Protein AF-0000000086096847 (afdb_homodimer)

Nearest PDB structures (foldseek):
  8huc-assembly2_D  TM=6.095E-01  e=1.070E-05  Pseudomonas aeruginosa UCBPP-PA14
  8huc-assembly2_B  TM=6.250E-01  e=1.509E-05  Pseudomonas aeruginosa UCBPP-PA14
  8khg-assembly1_B  TM=5.957E-01  e=1.791E-05  Pseudomonas aeruginosa
  8huc-assembly1_A  TM=6.423E-01  e=8.883E-05  Pseudomonas aeruginosa UCBPP-PA14
  8huc-assembly1_C  TM=5.903E-01  e=5.622E-05  Pseudomonas aeruginosa UCBPP-PA14

Secondary structure (DSSP, 8-state):
---------SGGGGGSS-----TT------------SSS----------SEEETT-EEEEEEE--HHHHHHHHHHH----GGGT-HHHHHHHH--SS-B--HHHHHHHHHHIIIIISS-TT-EEEEEEEEE-S--BTT-EEEEEEEEEEEEEEEETTEEEEEEEEEEEEEETTT--EEEEEEEEEEEET-EEE--/---------SGGGGGSS--TT-TT------------SSS-----PPP--SEEETT-EEEEEEE--HHHHHHHHHHH----GGGT-HHHHHHHH--SS-B--HHHHHHHHHHIIIIISS-TT-EEEEEEEEE-S--BTT-EEEEEEEEEEEEEEEETTEEEEEEEEEEEEEETTT--EEEEEEEEEEEET-EEE--

Structure (mmCIF, N/CA/C/O backbone):
data_AF-0000000086096847-model_v1
#
loop_
_entity.id
_entity.type
_entity.pdbx_description
1 polymer 'MaoC-like domain-containing protein'
#
loop_
_atom_site.group_PDB
_atom_site.id
_atom_site.type_symbol
_atom_site.label_atom_id
_atom_site.label_alt_id
_atom_site.label_comp_id
_atom_site.label_asym_id
_atom_site.label_entity_id
_atom_site.label_seq_id
_atom_site.pdbx_PDB_ins_code
_atom_site.Cartn_x
_atom_site.Cartn_y
_atom_site.Cartn_z
_atom_site.occupancy
_atom_site.B_iso_or_equiv
_atom_site.auth_seq_id
_atom_site.auth_comp_id
_atom_site.auth_asym_id
_atom_site.auth_atom_id
_atom_site.pdbx_PDB_model_num
ATOM 1 N N . MET A 1 1 ? -20.469 12.891 -44.531 1 21.56 1 MET A N 1
ATOM 2 C CA . MET A 1 1 ? -20.703 11.547 -44 1 21.56 1 MET A CA 1
ATOM 3 C C . MET A 1 1 ? -19.453 11.031 -43.281 1 21.56 1 MET A C 1
ATOM 5 O O . MET A 1 1 ? -18.438 10.734 -43.938 1 21.56 1 MET A O 1
ATOM 9 N N . LEU A 1 2 ? -19.031 11.523 -42.281 1 20.38 2 LEU A N 1
ATOM 10 C CA . LEU A 1 2 ? -17.75 11.617 -41.594 1 20.38 2 LEU A CA 1
ATOM 11 C C . LEU A 1 2 ? -17.359 10.273 -40.969 1 20.38 2 LEU A C 1
ATOM 13 O O . LEU A 1 2 ? -18.094 9.734 -40.125 1 20.38 2 LEU A O 1
ATOM 17 N N . LYS A 1 3 ? -16.516 9.422 -41.656 1 21.77 3 LYS A N 1
ATOM 18 C CA . LYS A 1 3 ? -16.078 8.047 -41.438 1 21.77 3 LYS A CA 1
ATOM 19 C C . LYS A 1 3 ? -15.391 7.902 -40.094 1 21.77 3 LYS A C 1
ATOM 21 O O . LYS A 1 3 ? -14.492 8.68 -39.75 1 21.77 3 LYS A O 1
ATOM 26 N N . LEU A 1 4 ? -16.047 7.316 -39.094 1 21.52 4 LEU A N 1
ATOM 27 C CA . LEU A 1 4 ? -15.766 7.035 -37.688 1 21.52 4 LEU A CA 1
ATOM 28 C C . LEU A 1 4 ? -14.438 6.301 -37.531 1 21.52 4 LEU A C 1
ATOM 30 O O . LEU A 1 4 ? -14.219 5.27 -38.156 1 21.52 4 LEU A O 1
ATOM 34 N N . LEU A 1 5 ? -13.391 6.922 -37.344 1 24.77 5 LEU A N 1
ATOM 35 C CA . LEU A 1 5 ? -11.992 6.535 -37.188 1 24.77 5 LEU A CA 1
ATOM 36 C C . LEU A 1 5 ? -11.859 5.305 -36.281 1 24.77 5 LEU A C 1
ATOM 38 O O . LEU A 1 5 ? -12.617 5.145 -35.344 1 24.77 5 LEU A O 1
ATOM 42 N N . ASN A 1 6 ? -11.125 4.219 -36.719 1 22.55 6 ASN A N 1
ATOM 43 C CA . ASN A 1 6 ? -10.797 2.811 -36.531 1 22.55 6 ASN A CA 1
ATOM 44 C C . ASN A 1 6 ? -10.344 2.541 -35.094 1 22.55 6 ASN A C 1
ATOM 46 O O . ASN A 1 6 ? -9.867 3.449 -34.406 1 22.55 6 ASN A O 1
ATOM 50 N N . ARG A 1 7 ? -10.656 1.319 -34.531 1 26.52 7 ARG A N 1
ATOM 51 C CA . ARG A 1 7 ? -10.727 0.572 -33.281 1 26.52 7 ARG A CA 1
ATOM 52 C C . ARG A 1 7 ? -9.344 0.377 -32.688 1 26.52 7 ARG A C 1
ATOM 54 O O . ARG A 1 7 ? -8.422 -0.095 -33.375 1 26.52 7 ARG A O 1
ATOM 61 N N . PRO A 1 8 ? -8.852 1.052 -31.734 1 28.62 8 PRO A N 1
ATOM 62 C CA . PRO A 1 8 ? -7.539 0.96 -31.094 1 28.62 8 PRO A CA 1
ATOM 63 C C . PRO A 1 8 ? -7.199 -0.46 -30.641 1 28.62 8 PRO A C 1
ATOM 65 O O . PRO A 1 8 ? -7.652 -0.903 -29.594 1 28.62 8 PRO A O 1
ATOM 68 N N . SER A 1 9 ? -7.254 -1.658 -31.469 1 26.16 9 SER A N 1
ATOM 69 C CA . SER A 1 9 ? -7.18 -3.113 -31.391 1 26.16 9 SER A CA 1
ATOM 70 C C . SER A 1 9 ? -5.816 -3.574 -30.891 1 26.16 9 SER A C 1
ATOM 72 O O . SER A 1 9 ? -5.594 -4.77 -30.688 1 26.16 9 SER A O 1
ATOM 74 N N . SER A 1 10 ? -4.762 -2.822 -30.969 1 24.5 10 SER A N 1
ATOM 75 C CA . SER A 1 10 ? -3.467 -3.477 -31.141 1 24.5 10 SER A CA 1
ATOM 76 C C . SER A 1 10 ? -3.02 -4.168 -29.859 1 24.5 10 SER A C 1
ATOM 78 O O . SER A 1 10 ? -2.162 -5.055 -29.891 1 24.5 10 SER A O 1
ATOM 80 N N . ILE A 1 11 ? -3.42 -3.697 -28.734 1 28.09 11 ILE A N 1
ATOM 81 C CA . ILE A 1 11 ? -2.684 -4.238 -27.609 1 28.09 11 ILE A CA 1
ATOM 82 C C . ILE A 1 11 ? -3.135 -5.672 -27.328 1 28.09 11 ILE A C 1
ATOM 84 O O . ILE A 1 11 ? -2.322 -6.531 -26.984 1 28.09 11 ILE A O 1
ATOM 88 N N . PHE A 1 12 ? -4.418 -6.035 -27.516 1 28.06 12 PHE A N 1
ATOM 89 C CA . PHE A 1 12 ? -4.984 -7.324 -27.141 1 28.06 12 PHE A CA 1
ATOM 90 C C . PHE A 1 12 ? -4.629 -8.391 -28.172 1 28.06 12 PHE A C 1
ATOM 92 O O . PHE A 1 12 ? -5.102 -9.523 -28.094 1 28.06 12 PHE A O 1
ATOM 99 N N . ARG A 1 13 ? -4.16 -7.984 -29.297 1 26.84 13 ARG A N 1
ATOM 100 C CA . ARG A 1 13 ? -4.027 -9 -30.344 1 26.84 13 ARG A CA 1
ATOM 101 C C . ARG A 1 13 ? -3.043 -10.086 -29.922 1 26.84 13 ARG A C 1
ATOM 103 O O . ARG A 1 13 ? -2.957 -11.133 -30.562 1 26.84 13 ARG A O 1
ATOM 110 N N . TYR A 1 14 ? -2.182 -9.672 -29.078 1 27.17 14 TYR A N 1
ATOM 111 C CA . TYR A 1 14 ? -1.11 -10.664 -29.031 1 27.17 14 TYR A CA 1
ATOM 112 C C . TYR A 1 14 ? -1.549 -11.906 -28.266 1 27.17 14 TYR A C 1
ATOM 114 O O . TYR A 1 14 ? -0.805 -12.883 -28.172 1 27.17 14 TYR A O 1
ATOM 122 N N . PHE A 1 15 ? -2.582 -11.805 -27.422 1 29.27 15 PHE A N 1
ATOM 123 C CA . PHE A 1 15 ? -2.896 -13.039 -26.719 1 29.27 15 PHE A CA 1
ATOM 124 C C . PHE A 1 15 ? -3.551 -14.047 -27.656 1 29.27 15 PHE A C 1
ATOM 126 O O . PHE A 1 15 ? -4.109 -15.047 -27.203 1 29.27 15 PHE A O 1
ATOM 133 N N . GLN A 1 16 ? -3.789 -13.664 -28.859 1 25.22 16 GLN A N 1
ATOM 134 C CA . GLN A 1 16 ? -4.637 -14.586 -29.609 1 25.22 16 GLN A CA 1
ATOM 135 C C . GLN A 1 16 ? -4.102 -16.016 -29.531 1 25.22 16 GLN A C 1
ATOM 137 O O . GLN A 1 16 ? -4.844 -16.953 -29.219 1 25.22 16 GLN A O 1
ATOM 142 N N . ASN A 1 17 ? -3.248 -16.422 -30.516 1 26.5 17 ASN A N 1
ATOM 143 C CA . ASN A 1 17 ? -3.236 -17.734 -31.156 1 26.5 17 ASN A CA 1
ATOM 144 C C . ASN A 1 17 ? -2.52 -18.766 -30.297 1 26.5 17 ASN A C 1
ATOM 146 O O . ASN A 1 17 ? -2.191 -19.859 -30.766 1 26.5 17 ASN A O 1
ATOM 150 N N . SER A 1 18 ? -1.592 -18.391 -29.328 1 28.47 18 SER A N 1
ATOM 151 C CA . SER A 1 18 ? -0.858 -19.609 -28.969 1 28.47 18 SER A CA 1
ATOM 152 C C . SER A 1 18 ? -1.746 -20.578 -28.203 1 28.47 18 SER A C 1
ATOM 154 O O . SER A 1 18 ? -2.473 -20.188 -27.297 1 28.47 18 SER A O 1
ATOM 156 N N . SER A 1 19 ? -2.236 -21.594 -28.797 1 27.41 19 SER A N 1
ATOM 157 C CA . SER A 1 19 ? -2.869 -22.781 -28.25 1 27.41 19 SER A CA 1
ATOM 158 C C . SER A 1 19 ? -2.195 -23.219 -26.953 1 27.41 19 SER A C 1
ATOM 160 O O . SER A 1 19 ? -1 -23.531 -26.938 1 27.41 19 SER A O 1
ATOM 162 N N . MET A 1 20 ? -2.494 -22.625 -25.891 1 29.33 20 MET A N 1
ATOM 163 C CA . MET A 1 20 ? -2.043 -22.969 -24.547 1 29.33 20 MET A CA 1
ATOM 164 C C . MET A 1 20 ? -2.242 -24.453 -24.266 1 29.33 20 MET A C 1
ATOM 166 O O . MET A 1 20 ? -3.141 -24.828 -23.516 1 29.33 20 MET A O 1
ATOM 170 N N . THR A 1 21 ? -2.225 -25.281 -25.266 1 28.05 21 THR A N 1
ATOM 171 C CA . THR A 1 21 ? -2.281 -26.672 -24.859 1 28.05 21 THR A CA 1
ATOM 172 C C . THR A 1 21 ? -1.227 -26.969 -23.797 1 28.05 21 THR A C 1
ATOM 174 O O . THR A 1 21 ? -1.516 -27.609 -22.781 1 28.05 21 THR A O 1
ATOM 177 N N . GLY A 1 22 ? 0.143 -27.141 -24.297 1 27.77 22 GLY A N 1
ATOM 178 C CA . GLY A 1 22 ? 1.182 -27.859 -23.578 1 27.77 22 GLY A CA 1
ATOM 179 C C . GLY A 1 22 ? 1.719 -27.125 -22.375 1 27.77 22 GLY A C 1
ATOM 180 O O . GLY A 1 22 ? 2.654 -26.328 -22.5 1 27.77 22 GLY A O 1
ATOM 181 N N . TRP A 1 23 ? 0.958 -26.625 -21.484 1 32.84 23 TRP A N 1
ATOM 182 C CA . TRP A 1 23 ? 1.432 -25.969 -20.281 1 32.84 23 TRP A CA 1
ATOM 183 C C . TRP A 1 23 ? 2.613 -26.734 -19.672 1 32.84 23 TRP A C 1
ATOM 185 O O . TRP A 1 23 ? 2.977 -26.5 -18.516 1 32.84 23 TRP A O 1
ATOM 195 N N . HIS A 1 24 ? 3.023 -27.828 -20.234 1 27.67 24 HIS A N 1
ATOM 196 C CA . HIS A 1 24 ? 4.074 -28.594 -19.578 1 27.67 24 HIS A CA 1
ATOM 197 C C . HIS A 1 24 ? 5.406 -27.859 -19.625 1 27.67 24 HIS A C 1
ATOM 199 O O . HIS A 1 24 ? 6.414 -28.344 -19.109 1 27.67 24 HIS A O 1
ATOM 205 N N . SER A 1 25 ? 5.66 -27.109 -20.75 1 28.92 25 SER A N 1
ATOM 206 C CA . SER A 1 25 ? 7.082 -26.797 -20.859 1 28.92 25 SER A CA 1
ATOM 207 C C . SER A 1 25 ? 7.484 -25.672 -19.906 1 28.92 25 SER A C 1
ATOM 209 O O . SER A 1 25 ? 6.727 -24.719 -19.703 1 28.92 25 SER A O 1
ATOM 211 N N . GLN A 1 26 ? 8.484 -25.812 -18.938 1 30.31 26 GLN A N 1
ATOM 212 C CA . GLN A 1 26 ? 9.156 -25.219 -17.781 1 30.31 26 GLN A CA 1
ATOM 213 C C . GLN A 1 26 ? 9.734 -23.844 -18.141 1 30.31 26 GLN A C 1
ATOM 215 O O . GLN A 1 26 ? 10.508 -23.266 -17.375 1 30.31 26 GLN A O 1
ATOM 220 N N . GLN A 1 27 ? 9.68 -23.391 -19.438 1 28.91 27 GLN A N 1
ATOM 221 C CA . GLN A 1 27 ? 10.523 -22.234 -19.672 1 28.91 27 GLN A CA 1
ATOM 222 C C . GLN A 1 27 ? 9.852 -20.953 -19.172 1 28.91 27 GLN A C 1
ATOM 224 O O . GLN A 1 27 ? 8.633 -20.812 -19.25 1 28.91 27 GLN A O 1
ATOM 229 N N . PRO A 1 28 ? 10.57 -20.109 -18.391 1 32.72 28 PRO A N 1
ATOM 230 C CA . PRO A 1 28 ? 10.117 -18.797 -17.922 1 32.72 28 PRO A CA 1
ATOM 231 C C . PRO A 1 28 ? 9.602 -17.922 -19.062 1 32.72 28 PRO A C 1
ATOM 233 O O . PRO A 1 28 ? 10.211 -17.875 -20.125 1 32.72 28 PRO A O 1
ATOM 236 N N . PHE A 1 29 ? 8.344 -17.812 -19.344 1 34.03 29 PHE A N 1
ATOM 237 C CA . PHE A 1 29 ? 7.852 -16.906 -20.375 1 34.03 29 PHE A CA 1
ATOM 238 C C . PHE A 1 29 ? 7.988 -15.453 -19.922 1 34.03 29 PHE A C 1
ATOM 240 O O . PHE A 1 29 ? 7.668 -15.125 -18.766 1 34.03 29 PHE A O 1
ATOM 247 N N . SER A 1 30 ? 9.062 -14.727 -20.25 1 32.06 30 SER A N 1
ATOM 248 C CA . SER A 1 30 ? 9.227 -13.297 -20.016 1 32.06 30 SER A CA 1
ATOM 249 C C . SER A 1 30 ? 8.203 -12.484 -20.797 1 32.06 30 SER A C 1
ATOM 251 O O . SER A 1 30 ? 7.996 -12.727 -22 1 32.06 30 SER A O 1
ATOM 253 N N . ILE A 1 31 ? 7.148 -12.18 -20.297 1 35.09 31 ILE A N 1
ATOM 254 C CA . ILE A 1 31 ? 6.258 -11.242 -20.969 1 35.09 31 ILE A CA 1
ATOM 255 C C . ILE A 1 31 ? 6.84 -9.828 -20.891 1 35.09 31 ILE A C 1
ATOM 257 O O . ILE A 1 31 ? 7.059 -9.305 -19.797 1 35.09 31 ILE A O 1
ATOM 261 N N . SER A 1 32 ? 7.719 -9.547 -21.828 1 32.62 32 SER A N 1
ATOM 262 C CA . SER A 1 32 ? 8.18 -8.164 -21.938 1 32.62 32 SER A CA 1
ATOM 263 C C . SER A 1 32 ? 7.02 -7.223 -22.25 1 32.62 32 SER A C 1
ATOM 265 O O . SER A 1 32 ? 6.383 -7.34 -23.297 1 32.62 32 SER A O 1
ATOM 267 N N . LEU A 1 33 ? 6.379 -6.809 -21.344 1 32.09 33 LEU A N 1
ATOM 268 C CA . LEU A 1 33 ? 5.402 -5.754 -21.609 1 32.09 33 LEU A CA 1
ATOM 269 C C . LEU A 1 33 ? 6.098 -4.465 -22.047 1 32.09 33 LEU A C 1
ATOM 271 O O . LEU A 1 33 ? 6.949 -3.945 -21.312 1 32.09 33 LEU A O 1
ATOM 275 N N . TYR A 1 34 ? 6.398 -4.355 -23.375 1 31.3 34 TYR A N 1
ATOM 276 C CA . TYR A 1 34 ? 7.012 -3.158 -23.953 1 31.3 34 TYR A CA 1
ATOM 277 C C . TYR A 1 34 ? 6.07 -1.962 -23.844 1 31.3 34 TYR A C 1
ATOM 279 O O . TYR A 1 34 ? 4.949 -1.998 -24.344 1 31.3 34 TYR A O 1
ATOM 287 N N . HIS A 1 35 ? 6.098 -1.311 -22.688 1 31.38 35 HIS A N 1
ATOM 288 C CA . HIS A 1 35 ? 5.504 0.02 -22.75 1 31.38 35 HIS A CA 1
ATOM 289 C C . HIS A 1 35 ? 6.32 0.955 -23.625 1 31.38 35 HIS A C 1
ATOM 291 O O . HIS A 1 35 ? 7.547 1.021 -23.5 1 31.38 35 HIS A O 1
ATOM 297 N N . ASN A 1 36 ? 5.895 1.335 -24.828 1 30.41 36 ASN A N 1
ATOM 298 C CA . ASN A 1 36 ? 6.535 2.266 -25.75 1 30.41 36 ASN A CA 1
ATOM 299 C C . ASN A 1 36 ? 6.973 3.545 -25.047 1 30.41 36 ASN A C 1
ATOM 301 O O . ASN A 1 36 ? 7.383 4.508 -25.703 1 30.41 36 ASN A O 1
ATOM 305 N N . ASN A 1 37 ? 6.438 4.18 -24.031 1 33.47 37 ASN A N 1
ATOM 306 C CA . ASN A 1 37 ? 6.977 5.516 -23.781 1 33.47 37 ASN A CA 1
ATOM 307 C C . ASN A 1 37 ? 8.477 5.473 -23.516 1 33.47 37 ASN A C 1
ATOM 309 O O . ASN A 1 37 ? 9.008 4.438 -23.109 1 33.47 37 ASN A O 1
ATOM 313 N N . HIS A 1 38 ? 9.336 6.562 -23.906 1 32.88 38 HIS A N 1
ATOM 314 C CA . HIS A 1 38 ? 10.781 6.785 -23.859 1 32.88 38 HIS A CA 1
ATOM 315 C C . HIS A 1 38 ? 11.383 6.219 -22.578 1 32.88 38 HIS A C 1
ATOM 317 O O . HIS A 1 38 ? 12.602 6.145 -22.438 1 32.88 38 HIS A O 1
ATOM 323 N N . SER A 1 39 ? 10.914 6.68 -21.359 1 35.56 39 SER A N 1
ATOM 324 C CA . SER A 1 39 ? 11.82 6.531 -20.219 1 35.56 39 SER A CA 1
ATOM 325 C C . SER A 1 39 ? 12.258 5.082 -20.062 1 3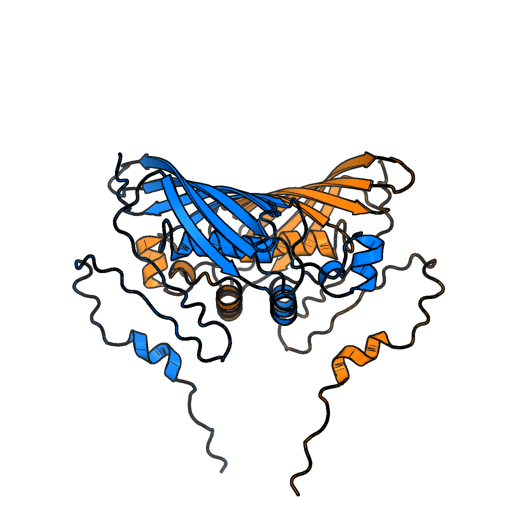5.56 39 SER A C 1
ATOM 327 O O . SER A 1 39 ? 11.742 4.188 -20.734 1 35.56 39 SER A O 1
ATOM 329 N N . SER A 1 40 ? 13.07 4.754 -18.922 1 36.81 40 SER A N 1
ATOM 330 C CA . SER A 1 40 ? 13.727 3.508 -18.531 1 36.81 40 SER A CA 1
ATOM 331 C C . SER A 1 40 ? 12.789 2.314 -18.703 1 36.81 40 SER A C 1
ATOM 333 O O . SER A 1 40 ? 11.641 2.354 -18.25 1 36.81 40 SER A O 1
ATOM 335 N N . GLU A 1 41 ? 12.766 1.599 -19.766 1 38.41 41 GLU A N 1
ATOM 336 C CA . GLU A 1 41 ? 12.211 0.29 -20.109 1 38.41 41 GLU A CA 1
ATOM 337 C C . GLU A 1 41 ? 12.062 -0.582 -18.859 1 38.41 41 GLU A C 1
ATOM 339 O O . GLU A 1 41 ? 13.039 -1.167 -18.391 1 38.41 41 GLU A O 1
ATOM 344 N N . SER A 1 42 ? 11.492 -0.077 -17.766 1 43.41 42 SER A N 1
ATOM 345 C CA . SER A 1 42 ? 11.297 -1.084 -16.734 1 43.41 42 SER A CA 1
ATOM 346 C C . SER A 1 42 ? 10.648 -2.342 -17.297 1 43.41 42 SER A C 1
ATOM 348 O O . SER A 1 42 ? 9.531 -2.291 -17.812 1 43.41 42 SER A O 1
ATOM 350 N N . ASN A 1 43 ? 11.273 -3.059 -18.094 1 47.53 43 ASN A N 1
ATOM 351 C CA . ASN A 1 43 ? 10.898 -4.402 -18.516 1 47.53 43 ASN A CA 1
ATOM 352 C C . ASN A 1 43 ? 10.32 -5.219 -17.375 1 47.53 43 ASN A C 1
ATOM 354 O O . ASN A 1 43 ? 11.023 -5.543 -16.422 1 47.53 43 ASN A O 1
ATOM 358 N N . SER A 1 44 ? 9.031 -4.902 -17.062 1 63.12 44 SER A N 1
ATOM 359 C CA . SER A 1 44 ? 8.422 -5.727 -16.031 1 63.12 44 SER A CA 1
ATOM 360 C C . SER A 1 44 ? 8.352 -7.188 -16.453 1 63.12 44 SER A C 1
ATOM 362 O O . SER A 1 44 ? 7.695 -7.523 -17.438 1 63.12 44 SER A O 1
ATOM 364 N N . THR A 1 45 ? 9.344 -7.918 -16.172 1 81.62 45 THR A N 1
ATOM 365 C CA . THR A 1 45 ? 9.352 -9.359 -16.422 1 81.62 45 THR A CA 1
ATOM 366 C C . THR A 1 45 ? 8.555 -10.094 -15.352 1 81.62 45 THR A C 1
ATOM 368 O O . THR A 1 45 ? 8.734 -9.852 -14.156 1 81.62 45 THR A O 1
ATOM 371 N N . ILE A 1 46 ? 7.613 -10.828 -15.859 1 90.31 46 ILE A N 1
ATOM 372 C CA . ILE A 1 46 ? 6.832 -11.672 -14.961 1 90.31 46 ILE A CA 1
ATOM 373 C C . ILE A 1 46 ? 7.434 -13.078 -14.922 1 90.31 46 ILE A C 1
ATOM 375 O O . ILE A 1 46 ? 7.59 -13.719 -15.961 1 90.31 46 ILE A O 1
ATOM 379 N N . HIS A 1 47 ? 7.676 -13.531 -13.758 1 88 47 HIS A N 1
ATOM 380 C CA . HIS A 1 47 ? 8.312 -14.836 -13.602 1 88 47 HIS A CA 1
ATOM 381 C C . HIS A 1 47 ? 7.297 -15.891 -13.164 1 88 47 HIS A C 1
ATOM 383 O O . HIS A 1 47 ? 6.648 -15.742 -12.125 1 88 47 HIS A O 1
ATOM 389 N N . PHE A 1 48 ? 7.219 -16.906 -14.016 1 88.38 48 PHE A N 1
ATOM 390 C CA . PHE A 1 48 ? 6.512 -18.125 -13.633 1 88.38 48 PHE A CA 1
ATOM 391 C C . PHE A 1 48 ? 7.488 -19.188 -13.133 1 88.38 48 PHE A C 1
ATOM 393 O O . PHE A 1 48 ? 8.18 -19.828 -13.93 1 88.38 48 PHE A O 1
ATOM 400 N N . ARG A 1 49 ? 7.348 -19.406 -11.812 1 88.69 49 ARG A N 1
ATOM 401 C CA . ARG A 1 49 ? 8.398 -20.234 -11.219 1 88.69 49 ARG A CA 1
ATOM 402 C C . ARG A 1 49 ? 7.883 -21.641 -10.914 1 88.69 49 ARG A C 1
ATOM 404 O O . ARG A 1 49 ? 6.715 -21.812 -10.555 1 88.69 49 ARG A O 1
ATOM 411 N N . LYS A 1 50 ? 8.82 -22.516 -10.953 1 86.69 50 LYS A N 1
ATOM 412 C CA . LYS A 1 50 ? 8.516 -23.891 -10.578 1 86.69 50 LYS A CA 1
ATOM 413 C C . LYS A 1 50 ? 9.062 -24.219 -9.195 1 86.69 50 LYS A C 1
ATOM 415 O O . LYS A 1 50 ? 8.547 -25.094 -8.508 1 86.69 50 LYS A O 1
ATOM 420 N N . GLY A 1 51 ? 10.07 -23.469 -8.867 1 89.19 51 GLY A N 1
ATOM 421 C CA . GLY A 1 51 ? 10.703 -23.672 -7.57 1 89.19 51 GLY A CA 1
ATOM 422 C C . GLY A 1 51 ? 11.344 -22.422 -7.012 1 89.19 51 GLY A C 1
ATOM 423 O O . GLY A 1 51 ? 11.516 -21.438 -7.727 1 89.19 51 GLY A O 1
ATOM 424 N N . ILE A 1 52 ? 11.625 -22.547 -5.711 1 91.5 52 ILE A N 1
ATOM 425 C CA . ILE A 1 52 ? 12.203 -21.406 -5.02 1 91.5 52 ILE A CA 1
ATOM 426 C C . ILE A 1 52 ? 13.047 -21.875 -3.842 1 91.5 52 ILE A C 1
ATOM 428 O O . ILE A 1 52 ? 12.758 -22.922 -3.248 1 91.5 52 ILE A O 1
ATOM 432 N N . LYS A 1 53 ? 14.078 -21.141 -3.609 1 92.56 53 LYS A N 1
ATOM 433 C CA . LYS A 1 53 ? 14.992 -21.5 -2.521 1 92.56 53 LYS A CA 1
ATOM 434 C C . LYS A 1 53 ? 14.891 -20.5 -1.375 1 92.56 53 LYS A C 1
ATOM 436 O O . LYS A 1 53 ? 14.836 -19.281 -1.604 1 92.56 53 LYS A O 1
ATOM 441 N N . ILE A 1 54 ? 14.906 -21.016 -0.169 1 93.88 54 ILE A N 1
ATOM 442 C CA . ILE A 1 54 ? 14.977 -20.141 0.994 1 93.88 54 ILE A CA 1
ATOM 443 C C . ILE A 1 54 ? 16.266 -19.312 0.934 1 93.88 54 ILE A C 1
ATOM 445 O O . ILE A 1 54 ? 17.328 -19.828 0.612 1 93.88 54 ILE A O 1
ATOM 449 N N . GLY A 1 55 ? 16.172 -18.047 1.171 1 95.25 55 GLY A N 1
ATOM 450 C CA . GLY A 1 55 ? 17.312 -17.156 1.115 1 95.25 55 GLY A CA 1
ATOM 451 C C . GLY A 1 55 ? 17.438 -16.422 -0.202 1 95.25 55 GLY A C 1
ATOM 452 O O . GLY A 1 55 ? 18.219 -15.469 -0.319 1 95.25 55 GLY A O 1
ATOM 453 N N . GLU A 1 56 ? 16.688 -16.828 -1.147 1 95.75 56 GLU A N 1
ATOM 454 C CA . GLU A 1 56 ? 16.703 -16.156 -2.439 1 95.75 56 GLU A CA 1
ATOM 455 C C . GLU A 1 56 ? 16.281 -14.695 -2.299 1 95.75 56 GLU A C 1
ATOM 457 O O . GLU A 1 56 ? 15.414 -14.375 -1.486 1 95.75 56 GLU A O 1
ATOM 462 N N . LYS A 1 57 ? 16.891 -13.844 -3.152 1 97.12 57 LYS A N 1
ATOM 463 C CA . LYS A 1 57 ? 16.656 -12.398 -3.082 1 97.12 57 LYS A CA 1
ATOM 464 C C . LYS A 1 57 ? 16.297 -11.836 -4.453 1 97.12 57 LYS A C 1
ATOM 466 O O . LYS A 1 57 ? 16.703 -12.383 -5.48 1 97.12 57 LYS A O 1
ATOM 471 N N . ALA A 1 58 ? 15.531 -10.805 -4.488 1 97.56 58 ALA A N 1
ATOM 472 C CA . ALA A 1 58 ? 15.227 -10.016 -5.676 1 97.56 58 ALA A CA 1
ATOM 473 C C . ALA A 1 58 ? 15.18 -8.523 -5.344 1 97.56 58 ALA A C 1
ATOM 475 O O . ALA A 1 58 ? 14.844 -8.141 -4.219 1 97.56 58 ALA A O 1
ATOM 476 N N . SER A 1 59 ? 15.539 -7.695 -6.328 1 98.19 59 SER A N 1
ATOM 477 C CA . SER A 1 59 ? 15.539 -6.254 -6.102 1 98.19 59 SER A CA 1
ATOM 478 C C . SER A 1 59 ? 15.242 -5.492 -7.391 1 98.19 59 SER A C 1
ATOM 480 O O . SER A 1 59 ? 15.266 -6.066 -8.477 1 98.19 59 SER A O 1
ATOM 482 N N . MET A 1 60 ? 14.875 -4.254 -7.227 1 97.81 60 MET A N 1
ATOM 483 C CA . MET A 1 60 ? 14.672 -3.336 -8.344 1 97.81 60 MET A CA 1
ATOM 484 C C . MET A 1 60 ? 14.906 -1.893 -7.91 1 97.81 60 MET A C 1
ATOM 486 O O . MET A 1 60 ? 14.773 -1.564 -6.73 1 97.81 60 MET A O 1
ATOM 490 N N . LYS A 1 61 ? 15.234 -1.086 -8.867 1 98.31 61 LYS A N 1
ATOM 491 C CA . LYS A 1 61 ? 15.406 0.341 -8.617 1 98.31 61 LYS A CA 1
ATOM 492 C C . LYS A 1 61 ? 14.289 1.153 -9.25 1 98.31 61 LYS A C 1
ATOM 494 O O . LYS A 1 61 ? 13.695 0.731 -1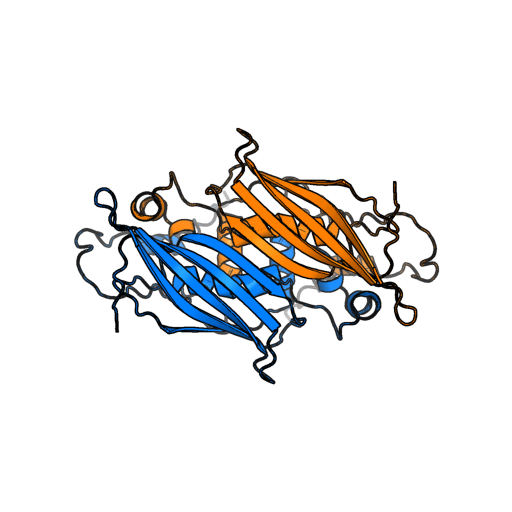0.25 1 98.31 61 LYS A O 1
ATOM 499 N N . ARG A 1 62 ? 14.023 2.285 -8.617 1 98.56 62 ARG A N 1
ATOM 500 C CA . ARG A 1 62 ? 12.945 3.137 -9.117 1 98.56 62 ARG A CA 1
ATOM 501 C C . ARG A 1 62 ? 13.141 4.582 -8.672 1 98.56 62 ARG A C 1
ATOM 503 O O . ARG A 1 62 ? 13.602 4.836 -7.555 1 98.56 62 ARG A O 1
ATOM 510 N N . ARG A 1 63 ? 12.836 5.5 -9.57 1 98.69 63 ARG A N 1
ATOM 511 C CA . ARG A 1 63 ? 12.594 6.906 -9.266 1 98.69 63 ARG A CA 1
ATOM 512 C C . ARG A 1 63 ? 11.141 7.281 -9.539 1 98.69 63 ARG A C 1
ATOM 514 O O . ARG A 1 63 ? 10.648 7.121 -10.656 1 98.69 63 ARG A O 1
ATOM 521 N N . PHE A 1 64 ? 10.461 7.75 -8.508 1 98.75 64 PHE A N 1
ATOM 522 C CA . PHE A 1 64 ? 9.102 8.234 -8.727 1 98.75 64 PHE A CA 1
ATOM 523 C C . PHE A 1 64 ? 9.109 9.719 -9.094 1 98.75 64 PHE A C 1
ATOM 525 O O . PHE A 1 64 ? 9.648 10.539 -8.352 1 98.75 64 PHE A O 1
ATOM 532 N N . SER A 1 65 ? 8.438 10.023 -10.164 1 98.75 65 SER A N 1
ATOM 533 C CA . SER A 1 65 ? 8.336 11.414 -10.617 1 98.75 65 SER A CA 1
ATOM 534 C C . SER A 1 65 ? 7.141 12.109 -9.984 1 98.75 65 SER A C 1
ATOM 536 O O . SER A 1 65 ? 6.301 11.469 -9.352 1 98.75 65 SER A O 1
ATOM 538 N N . ALA A 1 66 ? 7.113 13.461 -10.219 1 98.62 66 ALA A N 1
ATOM 539 C CA . ALA A 1 66 ? 5.949 14.227 -9.781 1 98.62 66 ALA A CA 1
ATOM 540 C C . ALA A 1 66 ? 4.676 13.7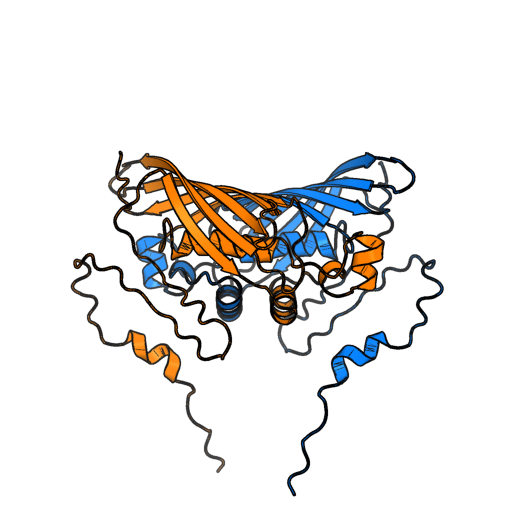11 -10.445 1 98.62 66 ALA A C 1
ATOM 542 O O . ALA A 1 66 ? 3.605 13.711 -9.836 1 98.62 66 ALA A O 1
ATOM 543 N N . GLN A 1 67 ? 4.836 13.297 -11.68 1 98.56 67 GLN A N 1
ATOM 544 C CA . GLN A 1 67 ? 3.682 12.75 -12.383 1 98.56 67 GLN A CA 1
ATOM 545 C C . GLN A 1 67 ? 3.223 11.445 -11.75 1 98.56 67 GLN A C 1
ATOM 547 O O . GLN A 1 67 ? 2.021 11.18 -11.648 1 98.56 67 GLN A O 1
ATOM 552 N N . ASP A 1 68 ? 4.16 10.602 -11.367 1 98.69 68 ASP A N 1
ATOM 553 C CA . ASP A 1 68 ? 3.801 9.367 -10.664 1 98.69 68 ASP A CA 1
ATOM 554 C C . ASP A 1 68 ? 2.994 9.672 -9.406 1 98.69 68 ASP A C 1
ATOM 556 O O . ASP A 1 68 ? 2.002 8.992 -9.125 1 98.69 68 ASP A O 1
ATOM 560 N N . VAL A 1 69 ? 3.463 10.672 -8.664 1 98.81 69 VAL A N 1
ATOM 561 C CA . VAL A 1 69 ? 2.791 11.078 -7.438 1 98.81 69 VAL A CA 1
ATOM 562 C C . VAL A 1 69 ? 1.376 11.555 -7.758 1 98.81 69 VAL A C 1
ATOM 564 O O . VAL A 1 69 ? 0.418 11.18 -7.078 1 98.81 69 VAL A O 1
ATOM 567 N N . SER A 1 70 ? 1.27 12.297 -8.797 1 98.56 70 SER A N 1
ATOM 568 C CA . SER A 1 70 ? -0.035 12.789 -9.227 1 98.56 70 SER A CA 1
ATOM 569 C C . SER A 1 70 ? -0.951 11.648 -9.641 1 98.56 70 SER A C 1
ATOM 571 O O . SER A 1 70 ? -2.123 11.609 -9.266 1 98.56 70 SER A O 1
ATOM 573 N N . ASP A 1 71 ? -0.446 10.75 -10.383 1 98.38 71 ASP A N 1
ATOM 574 C CA . ASP A 1 71 ? -1.237 9.617 -10.852 1 98.38 71 ASP A CA 1
ATOM 575 C C . ASP A 1 71 ? -1.706 8.75 -9.68 1 98.38 71 ASP A C 1
ATOM 577 O O . ASP A 1 71 ? -2.844 8.273 -9.672 1 98.38 71 ASP A O 1
ATOM 581 N N . PHE A 1 72 ? -0.868 8.602 -8.727 1 98.75 72 PHE A N 1
ATOM 582 C CA . PHE A 1 72 ? -1.249 7.809 -7.566 1 98.75 72 PHE A CA 1
ATOM 583 C C . PHE A 1 72 ? -2.334 8.516 -6.762 1 98.75 72 PHE A C 1
ATOM 585 O O . PHE A 1 72 ? -3.26 7.875 -6.262 1 98.75 72 PHE A O 1
ATOM 592 N N . ALA A 1 73 ? -2.168 9.766 -6.625 1 98.31 73 ALA A N 1
ATOM 593 C CA . ALA A 1 73 ? -3.168 10.531 -5.887 1 98.31 73 ALA A CA 1
ATOM 594 C C . ALA A 1 73 ? -4.539 10.43 -6.551 1 98.31 73 ALA A C 1
ATOM 596 O O . ALA A 1 73 ? -5.559 10.32 -5.863 1 98.31 73 ALA A O 1
ATOM 597 N N . LYS A 1 74 ? -4.531 10.414 -7.844 1 96.81 74 LYS A N 1
ATOM 598 C CA . LYS A 1 74 ? -5.793 10.273 -8.57 1 96.81 74 LYS A CA 1
ATOM 599 C C . LYS A 1 74 ? -6.426 8.906 -8.32 1 96.81 74 LYS A C 1
ATOM 601 O O . LYS A 1 74 ? -7.645 8.797 -8.188 1 96.81 74 LYS A O 1
ATOM 606 N N . LEU A 1 75 ? -5.625 7.961 -8.234 1 97.56 75 LEU A N 1
ATOM 607 C CA . LEU A 1 75 ? -6.09 6.594 -8.031 1 97.56 75 LEU A CA 1
ATOM 608 C C . LEU A 1 75 ? -6.551 6.383 -6.598 1 97.56 75 LEU A C 1
ATOM 610 O O . LEU A 1 75 ? -7.594 5.77 -6.355 1 97.56 75 LEU A O 1
ATOM 614 N N . SER A 1 76 ? -5.82 6.902 -5.645 1 97.56 76 SER A N 1
ATOM 615 C CA . SER A 1 76 ? -6.02 6.613 -4.227 1 97.56 76 SER A CA 1
ATOM 616 C C . SER A 1 76 ? -6.941 7.641 -3.576 1 97.56 76 SER A C 1
ATOM 618 O O . SER A 1 76 ? -7.535 7.375 -2.531 1 97.56 76 SER A O 1
ATOM 620 N N . GLY A 1 77 ? -6.902 8.836 -4.133 1 96.5 77 GLY A N 1
ATOM 621 C CA . GLY A 1 77 ? -7.59 9.961 -3.514 1 96.5 77 GLY A CA 1
ATOM 622 C C . GLY A 1 77 ? -6.734 10.695 -2.5 1 96.5 77 GLY A C 1
ATOM 623 O O . GLY A 1 77 ? -7.184 11.672 -1.892 1 96.5 77 GLY A O 1
ATOM 624 N N . ASP A 1 78 ? -5.551 10.297 -2.26 1 97.19 78 ASP A N 1
ATOM 625 C CA . ASP A 1 78 ? -4.688 10.883 -1.239 1 97.19 78 ASP A CA 1
ATOM 626 C C . ASP A 1 78 ? -3.986 12.133 -1.769 1 97.19 78 ASP A C 1
ATOM 628 O O . ASP A 1 78 ? -2.859 12.055 -2.266 1 97.19 78 ASP A O 1
ATOM 632 N N . PHE A 1 79 ? -4.613 13.203 -1.553 1 97.62 79 PHE A N 1
ATOM 633 C CA . PHE A 1 79 ? -4.078 14.484 -1.989 1 97.62 79 PHE A CA 1
ATOM 634 C C . PHE A 1 79 ? -3.504 15.266 -0.81 1 97.62 79 PHE A C 1
ATOM 636 O O . PHE A 1 79 ? -3.551 16.5 -0.788 1 97.62 79 PHE A O 1
ATOM 643 N N . ASN A 1 80 ? -3.055 14.617 0.209 1 97.5 80 ASN A N 1
ATOM 644 C CA . ASN A 1 80 ? -2.328 15.258 1.302 1 97.5 80 ASN A CA 1
ATOM 645 C C . ASN A 1 80 ? -1.294 16.25 0.782 1 97.5 80 ASN A C 1
ATOM 647 O O . ASN A 1 80 ? -0.445 15.898 -0.039 1 97.5 80 ASN A O 1
ATOM 651 N N . PRO A 1 81 ? -1.302 17.438 1.217 1 97.25 81 PRO A N 1
ATOM 652 C CA . PRO A 1 81 ? -0.416 18.469 0.672 1 97.25 81 PRO A CA 1
ATOM 653 C C . PRO A 1 81 ? 1.062 18.141 0.862 1 97.25 81 PRO A C 1
ATOM 655 O O . PRO A 1 81 ? 1.918 18.703 0.174 1 97.25 81 PRO A O 1
ATOM 658 N N . LEU A 1 82 ? 1.419 17.266 1.752 1 97.31 82 LEU A N 1
ATOM 659 C CA . LEU A 1 82 ? 2.797 16.812 1.919 1 97.31 82 LEU A CA 1
ATOM 660 C C . LEU A 1 82 ? 3.375 16.328 0.594 1 97.31 82 LEU A C 1
ATOM 662 O O . LEU A 1 82 ? 4.59 16.359 0.393 1 97.31 82 LEU A O 1
ATOM 666 N N . HIS A 1 83 ? 2.498 15.859 -0.296 1 98.38 83 HIS A N 1
ATOM 667 C CA . HIS A 1 83 ? 2.934 15.242 -1.542 1 98.38 83 HIS A CA 1
ATOM 668 C C . HIS A 1 83 ? 2.947 16.25 -2.684 1 98.38 83 HIS A C 1
ATOM 670 O O . HIS A 1 83 ? 3.469 15.969 -3.764 1 98.38 83 HIS A O 1
ATOM 676 N N . PHE A 1 84 ? 2.471 17.453 -2.461 1 97.81 84 PHE A N 1
ATOM 677 C CA . PHE A 1 84 ? 2.232 18.312 -3.613 1 97.81 84 PHE A CA 1
ATOM 678 C C . PHE A 1 84 ? 2.75 19.719 -3.354 1 97.81 84 PHE A C 1
ATOM 680 O O . PHE A 1 84 ? 3.018 20.469 -4.293 1 97.81 84 PHE A O 1
ATOM 687 N N . ASP A 1 85 ? 2.793 20.094 -2.107 1 97.44 85 ASP A N 1
ATOM 688 C CA . ASP A 1 85 ? 3.125 21.453 -1.731 1 97.44 85 ASP A CA 1
ATOM 689 C C . ASP A 1 85 ? 4.457 21.516 -0.988 1 97.44 85 ASP A C 1
ATOM 691 O O . ASP A 1 85 ? 4.535 21.156 0.189 1 97.44 85 ASP A O 1
ATOM 695 N N . SER A 1 86 ? 5.43 22.109 -1.648 1 97.69 86 SER A N 1
ATOM 696 C CA . SER A 1 86 ? 6.781 22.141 -1.096 1 97.69 86 SER A CA 1
ATOM 697 C C . SER A 1 86 ? 6.82 22.922 0.216 1 97.69 86 SER A C 1
ATOM 699 O O . SER A 1 86 ? 7.441 22.484 1.186 1 97.69 86 SER A O 1
ATOM 701 N N . ASP A 1 87 ? 6.207 24.047 0.231 1 96.38 87 ASP A N 1
ATOM 702 C CA . ASP A 1 87 ? 6.195 24.859 1.442 1 96.38 87 ASP A CA 1
ATOM 703 C C . ASP A 1 87 ? 5.508 24.125 2.592 1 96.38 87 ASP A C 1
ATOM 705 O O . ASP A 1 87 ? 5.992 24.156 3.725 1 96.38 87 ASP A O 1
ATOM 709 N N . PHE A 1 88 ? 4.43 23.5 2.309 1 94.62 88 PHE A N 1
ATOM 710 C CA . PHE A 1 88 ? 3.713 22.734 3.322 1 94.62 88 PHE A CA 1
ATOM 711 C C . PHE A 1 88 ? 4.566 21.594 3.838 1 94.62 88 PHE A C 1
ATOM 713 O O . PHE A 1 88 ? 4.641 21.359 5.047 1 94.62 88 PHE A O 1
ATOM 720 N N . ALA A 1 89 ? 5.18 20.844 2.951 1 96.56 89 ALA A N 1
ATOM 721 C CA . ALA A 1 89 ? 6.02 19.719 3.328 1 96.56 89 ALA A CA 1
ATOM 722 C C . ALA A 1 89 ? 7.16 20.156 4.238 1 96.56 89 ALA A C 1
ATOM 724 O O . ALA A 1 89 ? 7.496 19.453 5.203 1 96.56 89 ALA A O 1
ATOM 725 N N . LYS A 1 90 ? 7.703 21.297 3.977 1 94.62 90 LYS A N 1
ATOM 726 C CA . LYS A 1 90 ? 8.812 21.812 4.77 1 94.62 90 LYS A CA 1
ATOM 727 C C . LYS A 1 90 ? 8.336 22.297 6.137 1 94.62 90 LYS A C 1
ATOM 729 O O . LYS A 1 90 ? 8.945 21.969 7.16 1 94.62 90 LYS A O 1
ATOM 734 N N . GLN A 1 91 ? 7.289 22.922 6.145 1 89.38 91 GLN A N 1
ATOM 735 C CA . GLN A 1 91 ? 6.852 23.594 7.363 1 89.38 91 GLN A CA 1
ATOM 736 C C . GLN A 1 91 ? 6.133 22.625 8.297 1 89.38 91 GLN A C 1
ATOM 738 O O . GLN A 1 91 ? 6.332 22.656 9.516 1 89.38 91 GLN A O 1
ATOM 743 N N . HIS A 1 92 ? 5.395 21.703 7.742 1 85.25 92 HIS A N 1
ATOM 744 C CA . HIS A 1 92 ? 4.547 20.844 8.562 1 85.25 92 HIS A CA 1
ATOM 745 C C . HIS A 1 92 ? 5.129 19.438 8.68 1 85.25 92 HIS A C 1
ATOM 747 O O . HIS A 1 92 ? 4.926 18.766 9.688 1 85.25 92 HIS A O 1
ATOM 753 N N . GLY A 1 93 ? 5.801 19.047 7.664 1 86.31 93 GLY A N 1
ATOM 754 C CA . GLY A 1 93 ? 6.402 17.719 7.68 1 86.31 93 GLY A CA 1
ATOM 755 C C . GLY A 1 93 ? 7.832 17.719 8.188 1 86.31 93 GLY A C 1
ATOM 756 O O . GLY A 1 93 ? 8.367 16.672 8.562 1 86.31 93 GLY A O 1
ATOM 757 N N . LEU A 1 94 ? 8.383 18.891 8.078 1 88.44 94 LEU A N 1
ATOM 758 C CA . LEU A 1 94 ? 9.797 19.062 8.367 1 88.44 94 LEU A CA 1
ATOM 759 C C . LEU A 1 94 ? 10.656 18.25 7.395 1 88.44 94 LEU A C 1
ATOM 761 O O . LEU A 1 94 ? 11.648 17.641 7.789 1 88.44 94 LEU A O 1
ATOM 765 N N . PHE A 1 95 ? 10.18 18.188 6.227 1 95.12 95 PHE A N 1
ATOM 766 C CA . PHE A 1 95 ? 10.898 17.531 5.141 1 95.12 95 PHE A CA 1
ATOM 767 C C . PHE A 1 95 ? 11.641 18.562 4.289 1 95.12 95 PHE A C 1
ATOM 769 O O . PHE A 1 95 ? 11.367 19.75 4.367 1 95.12 95 PHE A O 1
ATOM 776 N N . LYS A 1 96 ? 12.523 18.109 3.551 1 97.06 96 LYS A N 1
ATOM 777 C CA . LYS A 1 96 ? 13.273 18.984 2.66 1 97.06 96 LYS A CA 1
ATOM 778 C C . LYS A 1 96 ? 12.406 19.453 1.49 1 97.06 96 LYS A C 1
ATOM 780 O O . LYS A 1 96 ? 12.633 20.531 0.933 1 97.06 96 LYS A O 1
ATOM 785 N N . ASP A 1 97 ? 11.523 18.672 1.054 1 97.94 97 ASP A N 1
ATOM 786 C CA . ASP A 1 97 ? 10.602 18.906 -0.052 1 97.94 97 ASP A CA 1
ATOM 787 C C . ASP A 1 97 ? 9.438 17.922 -0.025 1 97.94 97 ASP A C 1
ATOM 789 O O . ASP A 1 97 ? 9.258 17.188 0.95 1 97.94 97 ASP A O 1
ATOM 793 N N . ARG A 1 98 ? 8.586 17.969 -1.08 1 98.44 98 ARG A N 1
ATOM 794 C CA . ARG A 1 98 ? 7.48 17.031 -1.238 1 98.44 98 ARG A CA 1
ATOM 795 C C . ARG A 1 98 ? 7.98 15.586 -1.232 1 98.44 98 ARG A C 1
ATOM 797 O O . ARG A 1 98 ? 9.023 15.281 -1.818 1 98.44 98 ARG A O 1
ATOM 804 N N . ILE A 1 99 ? 7.188 14.766 -0.607 1 98.69 99 ILE A N 1
ATOM 805 C CA . ILE A 1 99 ? 7.598 13.375 -0.478 1 98.69 99 ILE A CA 1
ATOM 806 C C . ILE A 1 99 ? 6.648 12.484 -1.276 1 98.69 99 ILE A C 1
ATOM 808 O O . ILE A 1 99 ? 5.516 12.875 -1.572 1 98.69 99 ILE A O 1
ATOM 812 N N . VAL A 1 100 ? 7.105 11.312 -1.679 1 98.88 100 VAL A N 1
ATOM 813 C CA . VAL A 1 100 ? 6.305 10.289 -2.34 1 98.88 100 VAL A CA 1
ATOM 814 C C . VAL A 1 100 ? 5.414 9.586 -1.318 1 98.88 100 VAL A C 1
ATOM 816 O O . VAL A 1 100 ? 5.82 9.383 -0.172 1 98.88 100 VAL A O 1
ATOM 819 N N . HIS A 1 101 ? 4.207 9.266 -1.734 1 98.88 101 HIS A N 1
ATOM 820 C CA . HIS A 1 101 ? 3.338 8.492 -0.859 1 98.88 101 HIS A CA 1
ATOM 821 C C . HIS A 1 101 ? 4.012 7.195 -0.413 1 98.88 101 HIS A C 1
ATOM 823 O O . HIS A 1 101 ? 4.504 6.43 -1.243 1 98.88 101 HIS A O 1
ATOM 829 N N . GLY A 1 102 ? 3.918 6.895 0.886 1 98.75 102 GLY A N 1
ATOM 830 C CA . GLY A 1 102 ? 4.496 5.664 1.399 1 98.75 102 GLY A CA 1
ATOM 831 C C . GLY A 1 102 ? 3.9 4.418 0.773 1 98.75 102 GLY A C 1
ATOM 832 O O . GLY A 1 102 ? 4.617 3.457 0.486 1 98.75 102 GLY A O 1
ATOM 833 N N . VAL A 1 103 ? 2.654 4.414 0.611 1 98.75 103 VAL A N 1
ATOM 834 C CA . VAL A 1 103 ? 1.971 3.264 0.03 1 98.75 103 VAL A CA 1
ATOM 835 C C . VAL A 1 103 ? 2.428 3.064 -1.413 1 98.75 103 VAL A C 1
ATOM 837 O O . VAL A 1 103 ? 2.6 1.93 -1.865 1 98.75 103 VAL A O 1
ATOM 840 N N . LEU A 1 104 ? 2.621 4.137 -2.145 1 98.81 104 LEU A N 1
ATOM 841 C CA . LEU A 1 104 ? 3.17 4.027 -3.492 1 98.81 104 LEU A CA 1
ATOM 842 C C . LEU A 1 104 ? 4.574 3.434 -3.461 1 98.81 104 LEU A C 1
ATOM 844 O O . LEU A 1 104 ? 4.887 2.533 -4.242 1 98.81 104 LEU A O 1
ATOM 848 N N . VAL A 1 105 ? 5.387 3.885 -2.598 1 98.94 105 VAL A N 1
ATOM 849 C CA . VAL A 1 105 ? 6.727 3.332 -2.436 1 98.94 105 VAL A CA 1
ATOM 850 C C . VAL A 1 105 ? 6.637 1.835 -2.145 1 98.94 105 VAL A C 1
ATOM 852 O O . VAL A 1 105 ? 7.344 1.033 -2.758 1 98.94 105 VAL A O 1
ATOM 855 N N . SER A 1 106 ? 5.742 1.479 -1.294 1 98.75 106 SER A N 1
ATOM 856 C CA . SER A 1 106 ? 5.613 0.091 -0.864 1 98.75 106 SER A CA 1
ATOM 857 C C . SER A 1 106 ? 5.113 -0.795 -1.999 1 98.75 106 SER A C 1
ATOM 859 O O . SER A 1 106 ? 5.238 -2.02 -1.938 1 98.75 106 SER A O 1
ATOM 861 N N . SER A 1 107 ? 4.523 -0.216 -2.988 1 98.75 107 SER A N 1
ATOM 862 C CA . SER A 1 107 ? 3.988 -0.995 -4.102 1 98.75 107 SER A CA 1
ATOM 863 C C . SER A 1 107 ? 5.102 -1.701 -4.867 1 98.75 107 SER A C 1
ATOM 865 O O . SER A 1 107 ? 4.855 -2.691 -5.559 1 98.75 107 SER A O 1
ATOM 867 N N . LEU A 1 108 ? 6.316 -1.246 -4.773 1 98.56 108 LEU A N 1
ATOM 868 C CA . LEU A 1 108 ? 7.453 -1.917 -5.395 1 98.56 108 LEU A CA 1
ATOM 869 C C . LEU A 1 108 ? 7.684 -3.287 -4.766 1 98.56 108 LEU A C 1
ATOM 871 O O . LEU A 1 108 ? 8.133 -4.215 -5.438 1 98.56 108 LEU A O 1
ATOM 875 N N . LEU A 1 109 ? 7.352 -3.391 -3.502 1 98.69 109 LEU A N 1
ATOM 876 C CA . LEU A 1 109 ? 7.527 -4.648 -2.787 1 98.69 109 LEU A CA 1
ATOM 877 C C . LEU A 1 109 ? 6.512 -5.688 -3.252 1 98.69 109 LEU A C 1
ATOM 879 O O . LEU A 1 109 ? 6.863 -6.844 -3.494 1 98.69 109 LEU A O 1
ATOM 883 N N . SER A 1 110 ? 5.273 -5.234 -3.375 1 97.56 110 SER A N 1
ATOM 884 C CA . SER A 1 110 ? 4.258 -6.145 -3.891 1 97.56 110 SER A CA 1
ATOM 885 C C . SER A 1 110 ? 4.523 -6.5 -5.352 1 97.56 110 SER A C 1
ATOM 887 O O . SER A 1 110 ? 4.234 -7.613 -5.785 1 97.56 110 SER A O 1
ATOM 889 N N . ASN A 1 111 ? 5.078 -5.52 -6.086 1 97.94 111 ASN A N 1
ATOM 890 C CA . ASN A 1 111 ? 5.523 -5.828 -7.441 1 97.94 111 ASN A CA 1
ATOM 891 C C . ASN A 1 111 ? 6.535 -6.969 -7.453 1 97.94 111 ASN A C 1
ATOM 893 O O . ASN A 1 111 ? 6.332 -7.977 -8.133 1 97.94 111 ASN A O 1
ATOM 897 N N . LEU A 1 112 ? 7.578 -6.859 -6.715 1 97.94 112 LEU A N 1
ATOM 898 C CA . LEU A 1 112 ? 8.594 -7.902 -6.652 1 97.94 112 LEU A CA 1
ATOM 899 C C . LEU A 1 112 ? 7.984 -9.242 -6.258 1 97.94 112 LEU A C 1
ATOM 901 O O . LEU A 1 112 ? 8.258 -10.266 -6.887 1 97.94 112 LEU A O 1
ATOM 905 N N . ALA A 1 113 ? 7.125 -9.203 -5.285 1 96.69 113 ALA A N 1
ATOM 906 C CA . ALA A 1 113 ? 6.512 -10.422 -4.773 1 96.69 113 ALA A CA 1
ATOM 907 C C . ALA A 1 113 ? 5.609 -11.07 -5.82 1 96.69 113 ALA A C 1
ATOM 909 O O . ALA A 1 113 ? 5.613 -12.289 -5.988 1 96.69 113 ALA A O 1
ATOM 910 N N . GLY A 1 114 ? 4.902 -10.273 -6.473 1 95.56 114 GLY A N 1
ATOM 911 C CA . GLY A 1 114 ? 3.869 -10.766 -7.371 1 95.56 114 GLY A CA 1
ATOM 912 C C . GLY A 1 114 ? 4.387 -11.086 -8.758 1 95.56 114 GLY A C 1
ATOM 913 O O . GLY A 1 114 ? 3.703 -11.742 -9.547 1 95.56 114 GLY A O 1
ATOM 914 N N . THR A 1 115 ? 5.637 -10.586 -9.086 1 96.19 115 THR A N 1
ATOM 915 C CA . THR A 1 115 ? 6.062 -10.758 -10.469 1 96.19 115 THR A CA 1
ATOM 916 C C . THR A 1 115 ? 7.441 -11.406 -10.531 1 96.19 115 THR A C 1
ATOM 918 O O . THR A 1 115 ? 7.812 -11.992 -11.555 1 96.19 115 THR A O 1
ATOM 921 N N . VAL A 1 116 ? 8.195 -11.359 -9.484 1 95.12 116 VAL A N 1
ATOM 922 C CA . VAL A 1 116 ? 9.578 -11.82 -9.555 1 95.12 116 VAL A CA 1
ATOM 923 C C . VAL A 1 116 ? 9.789 -12.977 -8.578 1 95.12 116 VAL A C 1
ATOM 925 O O . VAL A 1 116 ? 10.125 -14.086 -8.984 1 95.12 116 VAL A O 1
ATOM 928 N N . MET A 1 117 ? 9.508 -12.734 -7.332 1 91.69 117 MET A N 1
ATOM 929 C CA . MET A 1 117 ? 9.75 -13.734 -6.293 1 91.69 117 MET A CA 1
ATOM 930 C C . MET A 1 117 ? 8.789 -13.539 -5.121 1 91.69 117 MET A C 1
ATOM 932 O O . MET A 1 117 ? 8.836 -12.516 -4.438 1 91.69 117 MET A O 1
ATOM 936 N N . PRO A 1 118 ? 7.906 -14.531 -4.938 1 93.88 118 PRO A N 1
ATOM 937 C CA . PRO A 1 118 ? 7.824 -15.859 -5.547 1 93.88 118 PRO A CA 1
ATOM 938 C C . PRO A 1 118 ? 7.316 -15.82 -6.984 1 93.88 118 PRO A C 1
ATOM 940 O O . PRO A 1 118 ? 7.465 -16.797 -7.727 1 93.88 118 PRO A O 1
ATOM 943 N N . GLY A 1 119 ? 6.719 -14.664 -7.312 1 94.5 119 GLY A N 1
ATOM 944 C CA . GLY A 1 119 ? 6.41 -14.5 -8.727 1 94.5 119 GLY A CA 1
ATOM 945 C C . GLY A 1 119 ? 4.938 -14.672 -9.039 1 94.5 1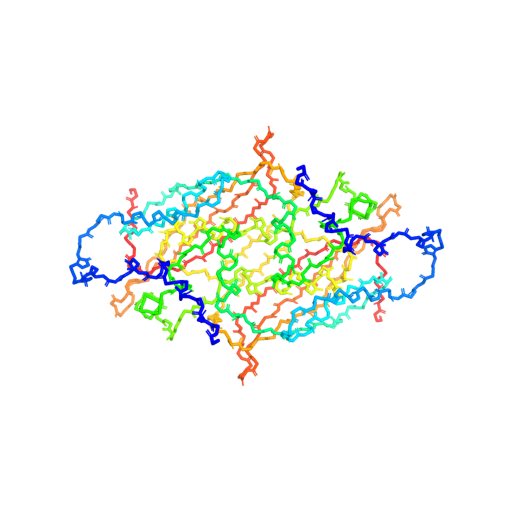19 GLY A C 1
ATOM 946 O O . GLY A 1 119 ? 4.09 -14.57 -8.148 1 94.5 119 GLY A O 1
ATOM 947 N N . ALA A 1 120 ? 4.645 -14.883 -10.32 1 94.56 120 ALA A N 1
ATOM 948 C CA . ALA A 1 120 ? 3.277 -14.938 -10.828 1 94.56 120 ALA A CA 1
ATOM 949 C C . ALA A 1 120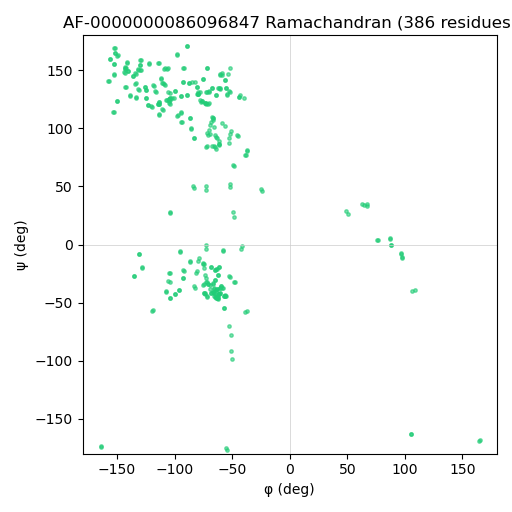 ? 2.438 -15.938 -10.039 1 94.56 120 ALA A C 1
ATOM 951 O O . ALA A 1 120 ? 2.863 -17.078 -9.812 1 94.56 120 ALA A O 1
ATOM 952 N N . GLY A 1 121 ? 1.252 -15.453 -9.648 1 95.06 121 GLY A N 1
ATOM 953 C CA . GLY A 1 121 ? 0.355 -16.312 -8.891 1 95.06 121 GLY A CA 1
ATOM 954 C C . GLY A 1 121 ? 0.443 -16.094 -7.395 1 95.06 121 GLY A C 1
ATOM 955 O O . GLY A 1 121 ? -0.36 -16.641 -6.637 1 95.06 121 GLY A O 1
ATOM 956 N N . SER A 1 122 ? 1.396 -15.305 -6.961 1 96.06 122 SER A N 1
ATOM 957 C CA . SER A 1 122 ? 1.524 -15.016 -5.539 1 96.06 122 SER A CA 1
ATOM 958 C C . SER A 1 122 ? 0.346 -14.18 -5.035 1 96.06 122 SER A C 1
ATOM 960 O O . SER A 1 122 ? -0.032 -13.188 -5.664 1 96.06 122 SER A O 1
ATOM 962 N N . ILE A 1 123 ? -0.144 -14.602 -3.916 1 96.44 123 ILE A N 1
ATOM 963 C CA . ILE A 1 123 ? -1.257 -13.914 -3.271 1 96.44 123 ILE A CA 1
ATOM 964 C C . ILE A 1 123 ? -0.79 -13.297 -1.954 1 96.44 123 ILE A C 1
ATOM 966 O O . ILE A 1 123 ? -0.281 -14 -1.079 1 96.44 123 ILE A O 1
ATOM 970 N N . TYR A 1 124 ? -0.975 -12.023 -1.871 1 97.06 124 TYR A N 1
ATOM 971 C CA . TYR A 1 124 ? -0.602 -11.297 -0.664 1 97.06 124 TYR A CA 1
ATOM 972 C C . TYR A 1 124 ? -1.562 -11.602 0.479 1 97.06 124 TYR A C 1
ATOM 974 O O . TYR A 1 124 ? -2.764 -11.352 0.375 1 97.06 124 TYR A O 1
ATOM 982 N N . MET A 1 125 ? -1.013 -12.125 1.588 1 97.5 125 MET A N 1
ATOM 983 C CA . MET A 1 125 ? -1.824 -12.43 2.764 1 97.5 125 MET A CA 1
ATOM 984 C C . MET A 1 125 ? -1.702 -11.32 3.807 1 97.5 125 MET A C 1
ATOM 986 O O . MET A 1 125 ? -2.682 -10.977 4.469 1 97.5 125 MET A O 1
ATOM 990 N N . SER A 1 126 ? -0.493 -10.883 3.98 1 98.75 126 SER A N 1
ATOM 991 C CA . SER A 1 126 ? -0.277 -9.781 4.914 1 98.75 126 SER A CA 1
ATOM 992 C C . SER A 1 126 ? 1 -9.016 4.582 1 98.75 126 SER A C 1
ATOM 994 O O . SER A 1 126 ? 1.874 -9.531 3.881 1 98.75 126 SER A O 1
ATOM 996 N N . GLN A 1 127 ? 1.045 -7.801 5.09 1 98.81 127 GLN A N 1
ATOM 997 C CA . GLN A 1 127 ? 2.215 -6.938 4.969 1 98.81 127 GLN A CA 1
ATOM 998 C C . GLN A 1 127 ? 2.326 -5.996 6.164 1 98.81 127 GLN A C 1
ATOM 1000 O O . GLN A 1 127 ? 1.38 -5.27 6.48 1 98.81 127 GLN A O 1
ATOM 1005 N N . GLU A 1 128 ? 3.432 -6.074 6.812 1 98.81 128 GLU A N 1
ATOM 1006 C CA . GLU A 1 128 ? 3.822 -5.07 7.797 1 98.81 128 GLU A CA 1
ATOM 1007 C C . GLU A 1 128 ? 4.82 -4.078 7.203 1 98.81 128 GLU A C 1
ATOM 1009 O O . GLU A 1 128 ? 5.816 -4.477 6.598 1 98.81 128 GLU A O 1
ATOM 1014 N N . LEU A 1 129 ? 4.512 -2.83 7.449 1 98.88 129 LEU A N 1
ATOM 1015 C CA . LEU A 1 129 ? 5.395 -1.793 6.922 1 98.88 129 LEU A CA 1
ATOM 1016 C C . LEU A 1 129 ? 5.746 -0.779 8.008 1 98.88 129 LEU A C 1
ATOM 1018 O O . LEU A 1 129 ? 4.871 -0.316 8.742 1 98.88 129 LEU A O 1
ATOM 1022 N N . LYS A 1 130 ? 6.973 -0.473 8.078 1 98.88 130 LYS A N 1
ATOM 1023 C CA . LYS A 1 130 ? 7.48 0.676 8.82 1 98.88 130 LYS A CA 1
ATOM 1024 C C . LYS A 1 130 ? 8.102 1.707 7.883 1 98.88 130 LYS A C 1
ATOM 1026 O O . LYS A 1 130 ? 9.016 1.39 7.125 1 98.88 130 LYS A O 1
ATOM 1031 N N . PHE A 1 131 ? 7.555 2.855 7.934 1 98.69 131 PHE A N 1
ATOM 1032 C CA . PHE A 1 131 ? 8.086 3.969 7.156 1 98.69 131 PHE A CA 1
ATOM 1033 C C . PHE A 1 131 ? 9.055 4.793 7.992 1 98.69 131 PHE A C 1
ATOM 1035 O O . PHE A 1 131 ? 8.641 5.668 8.758 1 98.69 131 PHE A O 1
ATOM 1042 N N . LEU A 1 132 ? 10.312 4.648 7.711 1 98.69 132 LEU A N 1
ATOM 1043 C CA . LEU A 1 132 ? 11.344 5.113 8.633 1 98.69 132 LEU A CA 1
ATOM 1044 C C . LEU A 1 132 ? 11.844 6.496 8.234 1 98.69 132 LEU A C 1
ATOM 1046 O O . LEU A 1 132 ? 12.18 7.312 9.094 1 98.69 132 LEU A O 1
ATOM 1050 N N . ARG A 1 133 ? 11.977 6.719 6.969 1 98.56 133 ARG A N 1
ATOM 1051 C CA . ARG A 1 133 ? 12.438 7.984 6.398 1 98.56 133 ARG A CA 1
ATOM 1052 C C . ARG A 1 133 ? 11.664 8.32 5.125 1 98.56 133 ARG A C 1
ATOM 1054 O O . ARG A 1 133 ? 11.141 7.43 4.457 1 98.56 133 ARG A O 1
ATOM 1061 N N . PRO A 1 134 ? 11.633 9.602 4.809 1 98.5 134 PRO A N 1
ATOM 1062 C CA . PRO A 1 134 ? 10.891 9.969 3.604 1 98.5 134 PRO A CA 1
ATOM 1063 C C . PRO A 1 134 ? 11.602 9.547 2.32 1 98.5 134 PRO A C 1
ATOM 1065 O O . PRO A 1 134 ? 12.82 9.359 2.314 1 98.5 134 PRO A O 1
ATOM 1068 N N . VAL A 1 135 ? 10.82 9.312 1.314 1 98.88 135 VAL A N 1
ATOM 1069 C CA . VAL A 1 135 ? 11.297 9.227 -0.062 1 98.88 135 VAL A CA 1
ATOM 1070 C C . VAL A 1 135 ? 10.914 10.484 -0.827 1 98.88 135 VAL A C 1
ATOM 1072 O O . VAL A 1 135 ? 9.734 10.844 -0.892 1 98.88 135 VAL A O 1
ATOM 1075 N N . TYR A 1 136 ? 11.859 11.125 -1.405 1 98.88 136 TYR A N 1
ATOM 1076 C CA . TYR A 1 136 ? 11.602 12.367 -2.121 1 98.88 136 TYR A CA 1
ATOM 1077 C C . TYR A 1 136 ? 11.336 12.102 -3.6 1 98.88 136 TYR A C 1
ATOM 1079 O O . TYR A 1 136 ? 11.805 11.102 -4.148 1 98.88 136 TYR A O 1
ATOM 1087 N N . ILE A 1 137 ? 10.57 13 -4.156 1 98.75 137 ILE A N 1
ATOM 1088 C CA . ILE A 1 137 ? 10.328 12.938 -5.594 1 98.75 137 ILE A CA 1
ATOM 1089 C C . ILE A 1 137 ? 11.656 12.922 -6.344 1 98.75 137 ILE A C 1
ATOM 1091 O O . ILE A 1 137 ? 12.57 13.68 -6.02 1 98.75 137 ILE A O 1
ATOM 1095 N N . ASP A 1 138 ? 11.789 11.961 -7.23 1 98.56 138 ASP A N 1
ATOM 1096 C CA . ASP A 1 138 ? 12.906 11.773 -8.148 1 98.56 138 ASP A CA 1
ATOM 1097 C C . ASP A 1 138 ? 14.117 11.188 -7.43 1 98.56 138 ASP A C 1
ATOM 1099 O O . ASP A 1 138 ? 15.195 11.047 -8.023 1 98.56 138 ASP A O 1
ATOM 1103 N N . GLN A 1 139 ? 14.016 10.859 -6.172 1 98.69 139 GLN A N 1
ATOM 1104 C CA . GLN A 1 139 ? 15.062 10.133 -5.461 1 98.69 139 GLN A CA 1
ATOM 1105 C C . GLN A 1 139 ? 15.156 8.688 -5.941 1 98.69 139 GLN A C 1
ATOM 1107 O O . GLN A 1 139 ? 14.133 8 -6.055 1 98.69 139 GLN A O 1
ATOM 1112 N N . GLU A 1 140 ? 16.344 8.258 -6.238 1 98.81 140 GLU A N 1
ATOM 1113 C CA . GLU A 1 140 ? 16.484 6.859 -6.629 1 98.81 140 GLU A CA 1
ATOM 1114 C C . GLU A 1 140 ? 16.484 5.945 -5.406 1 98.81 140 GLU A C 1
ATOM 1116 O O . GLU A 1 140 ? 17.281 6.148 -4.477 1 98.81 140 GLU A O 1
ATOM 1121 N N . ILE A 1 141 ? 15.641 4.922 -5.449 1 98.88 141 ILE A N 1
ATOM 1122 C CA . ILE A 1 141 ? 15.531 3.975 -4.348 1 98.88 141 ILE A CA 1
ATOM 1123 C C . ILE A 1 141 ? 15.633 2.547 -4.883 1 98.88 141 ILE A C 1
ATOM 1125 O O . ILE A 1 141 ? 15.453 2.312 -6.082 1 98.88 141 ILE A O 1
ATOM 1129 N N . GLU A 1 142 ? 15.984 1.665 -3.953 1 98.88 142 GLU A N 1
ATOM 1130 C CA . GLU A 1 142 ? 16.047 0.241 -4.27 1 98.88 142 GLU A CA 1
ATOM 1131 C C . GLU A 1 142 ? 15.148 -0.567 -3.334 1 98.88 142 GLU A C 1
ATOM 1133 O O . GLU A 1 142 ? 15.328 -0.54 -2.115 1 98.88 142 GLU A O 1
ATOM 1138 N N . ALA A 1 143 ? 14.195 -1.243 -3.936 1 98.88 143 ALA A N 1
ATOM 1139 C CA . ALA A 1 143 ? 13.367 -2.199 -3.209 1 98.88 143 ALA A CA 1
ATOM 1140 C C . ALA A 1 143 ? 13.953 -3.607 -3.289 1 98.88 143 ALA A C 1
ATOM 1142 O O . ALA A 1 143 ? 14.445 -4.02 -4.34 1 98.88 143 ALA A O 1
ATOM 1143 N N . SER A 1 144 ? 13.867 -4.301 -2.15 1 98.81 144 SER A N 1
ATOM 1144 C CA . SER A 1 144 ? 14.359 -5.672 -2.139 1 98.81 144 SER A CA 1
ATOM 1145 C C . SER A 1 144 ? 13.492 -6.57 -1.27 1 98.81 144 SER A C 1
ATOM 1147 O O . SER A 1 144 ? 12.891 -6.109 -0.294 1 98.81 144 SER A O 1
ATOM 1149 N N . VAL A 1 145 ? 13.492 -7.844 -1.68 1 98.56 145 VAL A N 1
ATOM 1150 C CA . VAL A 1 145 ? 12.797 -8.867 -0.911 1 98.56 145 VAL A CA 1
ATOM 1151 C C . VAL A 1 145 ? 13.703 -10.094 -0.742 1 98.56 145 VAL A C 1
ATOM 1153 O O . VAL A 1 145 ? 14.508 -10.398 -1.623 1 98.56 145 VAL A O 1
ATOM 1156 N N . VAL A 1 146 ? 13.531 -10.742 0.417 1 98.31 146 VAL A N 1
ATOM 1157 C CA . VAL A 1 146 ? 14.273 -11.961 0.716 1 98.31 146 VAL A CA 1
ATOM 1158 C C . VAL A 1 146 ? 13.32 -13.023 1.265 1 98.31 146 VAL A C 1
ATOM 1160 O O . VAL A 1 146 ? 12.57 -12.758 2.209 1 98.31 146 VAL A O 1
ATOM 1163 N N . LEU A 1 147 ? 13.352 -14.172 0.657 1 97.19 147 LEU A N 1
ATOM 1164 C CA . LEU A 1 147 ? 12.555 -15.281 1.169 1 97.19 147 LEU A CA 1
ATOM 1165 C C . LEU A 1 147 ? 13.172 -15.844 2.445 1 97.19 147 LEU A C 1
ATOM 1167 O O . LEU A 1 147 ? 14.266 -16.406 2.416 1 97.19 147 LEU A O 1
ATOM 1171 N N . LYS A 1 148 ? 12.391 -15.836 3.523 1 97.38 148 LYS A N 1
ATOM 1172 C CA . LYS A 1 148 ? 12.953 -16.219 4.812 1 97.38 148 LYS A CA 1
ATOM 1173 C C . LYS A 1 148 ? 12.445 -17.594 5.254 1 97.38 148 LYS A C 1
ATOM 1175 O O . LYS A 1 148 ? 13.18 -18.359 5.867 1 97.38 148 LYS A O 1
ATOM 1180 N N . GLU A 1 149 ? 11.211 -17.828 5.027 1 95.31 149 GLU A N 1
ATOM 1181 C CA . GLU A 1 149 ? 10.578 -19.078 5.441 1 95.31 149 GLU A CA 1
ATOM 1182 C C . GLU A 1 149 ? 9.562 -19.547 4.398 1 95.31 149 GLU A C 1
ATOM 1184 O O . GLU A 1 149 ? 9.039 -18.75 3.625 1 95.31 149 GLU A O 1
ATOM 1189 N N . ALA A 1 150 ? 9.383 -20.812 4.371 1 93 150 ALA A N 1
ATOM 1190 C CA . ALA A 1 150 ? 8.344 -21.453 3.57 1 93 150 ALA A CA 1
ATOM 1191 C C . ALA A 1 150 ? 7.672 -22.594 4.344 1 93 150 ALA A C 1
ATOM 1193 O O . ALA A 1 150 ? 8.352 -23.406 4.965 1 93 150 ALA A O 1
ATOM 1194 N N . GLN A 1 151 ? 6.422 -22.484 4.359 1 87.94 151 GLN A N 1
ATOM 1195 C CA . GLN A 1 151 ? 5.645 -23.562 4.969 1 87.94 151 GLN A CA 1
ATOM 1196 C C . GLN A 1 151 ? 4.699 -24.203 3.955 1 87.94 151 GLN A C 1
ATOM 1198 O O . GLN A 1 151 ? 3.852 -23.516 3.373 1 87.94 151 GLN A O 1
ATOM 1203 N N . SER A 1 152 ? 4.91 -25.5 3.721 1 80.06 152 SER A N 1
ATOM 1204 C CA . SER A 1 152 ? 4.074 -26.203 2.756 1 80.06 152 SER A CA 1
ATOM 1205 C C . SER A 1 152 ? 3.047 -27.094 3.457 1 80.06 152 SER A C 1
ATOM 1207 O O . SER A 1 152 ? 3.326 -27.656 4.516 1 80.06 152 SER A O 1
ATOM 1209 N N . THR A 1 153 ? 1.797 -26.844 3.115 1 67.62 153 THR A N 1
ATOM 1210 C CA . THR A 1 153 ? 0.817 -27.812 3.596 1 67.62 153 THR A CA 1
ATOM 1211 C C . THR A 1 153 ? 0.264 -28.641 2.438 1 67.62 153 THR A C 1
ATOM 1213 O O . THR A 1 153 ? 0.163 -28.156 1.311 1 67.62 153 THR A O 1
ATOM 1216 N N . ARG A 1 154 ? 0.484 -29.844 2.428 1 63.34 154 ARG A N 1
ATOM 1217 C CA . ARG A 1 154 ? -0.088 -30.75 1.438 1 63.34 154 ARG A CA 1
ATOM 1218 C C . ARG A 1 154 ? -1.503 -31.172 1.828 1 63.34 154 ARG A C 1
ATOM 1220 O O . ARG A 1 154 ? -1.689 -32.125 2.586 1 63.34 154 ARG A O 1
ATOM 1227 N N . LYS A 1 155 ? -2.338 -30.266 2.18 1 53.06 155 LYS A N 1
ATOM 1228 C CA . LYS A 1 155 ? -3.668 -30.812 2.424 1 53.06 155 LYS A CA 1
ATOM 1229 C C . LYS A 1 155 ? -4.449 -30.969 1.121 1 53.06 155 LYS A C 1
ATOM 1231 O O . LYS A 1 155 ? -4.414 -30.078 0.268 1 53.06 155 LYS A O 1
ATOM 1236 N N . SER A 1 156 ? -5.203 -32.094 0.984 1 50 156 SER A N 1
ATOM 1237 C CA . SER A 1 156 ? -6.203 -32.594 0.041 1 50 156 SER A CA 1
ATOM 1238 C C . SER A 1 156 ? -5.719 -32.438 -1.398 1 50 156 SER A C 1
ATOM 1240 O O . SER A 1 156 ? -6.523 -32.312 -2.32 1 50 156 SER A O 1
ATOM 1242 N N . GLY A 1 157 ? -4.371 -32.469 -1.736 1 54.12 157 GLY A N 1
ATOM 1243 C CA . GLY A 1 157 ? -3.898 -32.5 -3.111 1 54.12 157 GLY A CA 1
ATOM 1244 C C . GLY A 1 157 ? -3.318 -31.188 -3.59 1 54.12 157 GLY A C 1
ATOM 1245 O O . GLY A 1 157 ? -2.453 -31.156 -4.469 1 54.12 157 GLY A O 1
ATOM 1246 N N . ASP A 1 158 ? -3.951 -30.094 -3.197 1 58.84 158 ASP A N 1
ATOM 1247 C CA . ASP A 1 158 ? -3.408 -28.828 -3.688 1 58.84 158 ASP A CA 1
ATOM 1248 C C . ASP A 1 158 ? -2.289 -28.312 -2.779 1 58.84 158 ASP A C 1
ATOM 1250 O O . ASP A 1 158 ? -2.461 -28.234 -1.562 1 58.84 158 ASP A O 1
ATOM 1254 N N . LYS A 1 159 ? -1.107 -28.406 -3.336 1 70.75 159 LYS A N 1
ATOM 1255 C CA . LYS A 1 159 ? 0.027 -27.922 -2.555 1 70.75 159 LYS A CA 1
ATOM 1256 C C . LYS A 1 159 ? -0.031 -26.406 -2.381 1 70.75 159 LYS A C 1
ATOM 1258 O O . LYS A 1 159 ? -0.097 -25.672 -3.365 1 70.75 159 LYS A O 1
ATOM 1263 N N . LYS A 1 160 ? -0.307 -26.047 -1.148 1 77.81 160 LYS A N 1
ATOM 1264 C CA . LYS A 1 160 ? -0.272 -24.656 -0.742 1 77.81 160 LYS A CA 1
ATOM 1265 C C . LYS A 1 160 ? 1.004 -24.328 0.033 1 77.81 160 LYS A C 1
ATOM 1267 O O . LYS A 1 160 ? 1.406 -25.094 0.914 1 77.81 160 LYS A O 1
ATOM 1272 N N . VAL A 1 161 ? 1.679 -23.297 -0.483 1 90.25 161 VAL A N 1
ATOM 1273 C CA . VAL A 1 161 ? 2.881 -22.875 0.23 1 90.25 161 VAL A CA 1
ATOM 1274 C C . VAL A 1 161 ? 2.701 -21.453 0.751 1 90.25 161 VAL A C 1
ATOM 1276 O O . VAL A 1 161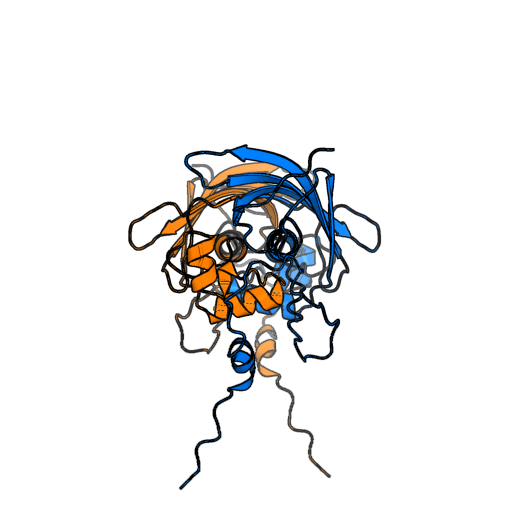 ? 2.27 -20.562 0.013 1 90.25 161 VAL A O 1
ATOM 1279 N N . ILE A 1 162 ? 3.027 -21.297 2.018 1 94.44 162 ILE A N 1
ATOM 1280 C CA . ILE A 1 162 ? 3.059 -19.969 2.609 1 94.44 162 ILE A CA 1
ATOM 1281 C C . ILE A 1 162 ? 4.504 -19.5 2.768 1 94.44 162 ILE A C 1
ATOM 1283 O O . ILE A 1 162 ? 5.332 -20.219 3.344 1 94.44 162 ILE A O 1
ATOM 1287 N N . PHE A 1 163 ? 4.699 -18.312 2.293 1 95.94 163 PHE A N 1
ATOM 1288 C CA . PHE A 1 163 ? 6.039 -17.75 2.35 1 95.94 163 PHE A CA 1
ATOM 1289 C C . PHE A 1 163 ? 6.086 -16.578 3.33 1 95.94 163 PHE A C 1
ATOM 1291 O O . PHE A 1 163 ? 5.148 -15.781 3.4 1 95.94 163 PHE A O 1
ATOM 1298 N N . VAL A 1 164 ? 7.254 -16.5 4.062 1 97.88 164 VAL A N 1
ATOM 1299 C CA . VAL A 1 164 ? 7.602 -15.297 4.816 1 97.88 164 VAL A CA 1
ATOM 1300 C C . VAL A 1 164 ? 8.727 -14.547 4.105 1 97.88 164 VAL A C 1
ATOM 1302 O O . VAL A 1 164 ? 9.812 -15.094 3.906 1 97.88 164 VAL A O 1
ATOM 1305 N N . ILE A 1 165 ? 8.438 -13.312 3.832 1 98.38 165 ILE A N 1
ATOM 1306 C CA . ILE A 1 165 ? 9.359 -12.523 3.018 1 98.38 165 ILE A CA 1
ATOM 1307 C C . ILE A 1 165 ? 9.75 -11.25 3.77 1 98.38 165 ILE A C 1
ATOM 1309 O O . ILE A 1 165 ? 8.883 -10.492 4.215 1 98.38 165 ILE A O 1
ATOM 1313 N N . GLU A 1 166 ? 11.047 -11.062 3.893 1 98.81 166 GLU A N 1
ATOM 1314 C CA . GLU A 1 166 ? 11.531 -9.773 4.383 1 98.81 166 GLU A CA 1
ATOM 1315 C C . GLU A 1 166 ? 11.555 -8.734 3.264 1 98.81 166 GLU A C 1
ATOM 1317 O O . GLU A 1 166 ? 12.016 -9.016 2.156 1 98.81 166 GLU A O 1
ATOM 1322 N N . THR A 1 167 ? 11.094 -7.562 3.529 1 98.88 167 THR A N 1
ATOM 1323 C CA . THR A 1 167 ? 10.969 -6.508 2.527 1 98.88 167 THR A CA 1
ATOM 1324 C C . THR A 1 167 ? 11.688 -5.242 2.982 1 98.88 167 THR A C 1
ATOM 1326 O O . THR A 1 167 ? 11.586 -4.848 4.145 1 98.88 167 THR A O 1
ATOM 1329 N N . GLU A 1 168 ? 12.445 -4.625 2.031 1 98.94 168 GLU A N 1
ATOM 1330 C CA . GLU A 1 168 ? 13.164 -3.396 2.35 1 98.94 168 GLU A CA 1
ATOM 1331 C C . GLU A 1 168 ? 13.18 -2.445 1.156 1 98.94 168 GLU A C 1
ATOM 1333 O O . GLU A 1 168 ? 13.188 -2.885 0.005 1 98.94 168 GLU A O 1
ATOM 1338 N N . VAL A 1 169 ? 13.18 -1.177 1.51 1 98.94 169 VAL A N 1
ATOM 1339 C CA . VAL A 1 169 ? 13.5 -0.123 0.551 1 98.94 169 VAL A CA 1
ATOM 1340 C C . VAL A 1 169 ? 14.641 0.738 1.089 1 98.94 169 VAL A C 1
ATOM 1342 O O . VAL A 1 169 ? 14.602 1.187 2.238 1 98.94 169 VAL A O 1
ATOM 1345 N N . ARG A 1 170 ? 15.594 0.983 0.249 1 98.94 170 ARG A N 1
ATOM 1346 C CA . ARG A 1 170 ? 16.766 1.76 0.664 1 98.94 170 ARG A CA 1
ATOM 1347 C C . ARG A 1 170 ? 17.062 2.879 -0.329 1 98.94 170 ARG A C 1
ATOM 1349 O O . ARG A 1 170 ? 16.719 2.771 -1.511 1 98.94 170 ARG A O 1
ATOM 1356 N N . SER A 1 171 ? 17.703 3.9 0.21 1 98.88 171 SER A N 1
ATOM 1357 C CA . SER A 1 171 ? 18.25 4.941 -0.654 1 98.88 171 SER A CA 1
ATOM 1358 C C . SER A 1 171 ? 19.469 4.445 -1.422 1 98.88 171 SER A C 1
ATOM 1360 O O . SER A 1 171 ? 20.391 3.877 -0.832 1 98.88 171 SER A O 1
ATOM 1362 N N . VAL A 1 172 ? 19.406 4.715 -2.719 1 98.75 172 VAL A N 1
ATOM 1363 C CA . VAL A 1 172 ? 20.547 4.285 -3.525 1 98.75 172 VAL A CA 1
ATOM 1364 C C . VAL A 1 172 ? 21.766 5.16 -3.213 1 98.75 172 VAL A C 1
ATOM 1366 O O . VAL A 1 172 ? 22.891 4.68 -3.203 1 98.75 172 VAL A O 1
ATOM 1369 N N . GLU A 1 173 ? 21.531 6.34 -2.936 1 98.25 173 GLU A N 1
ATOM 1370 C CA . GLU A 1 173 ? 22.594 7.324 -2.738 1 98.25 173 GLU A CA 1
ATOM 1371 C C . GLU A 1 173 ? 23.438 6.996 -1.505 1 98.25 173 GLU A C 1
ATOM 1373 O O . GLU A 1 173 ? 24.656 7.004 -1.562 1 98.25 173 GLU A O 1
ATOM 1378 N N . ASN A 1 174 ? 22.844 6.652 -0.438 1 98.19 174 ASN A N 1
ATOM 1379 C CA . ASN A 1 174 ? 23.609 6.547 0.796 1 98.19 174 ASN A CA 1
ATOM 1380 C C . ASN A 1 174 ? 23.344 5.223 1.509 1 98.19 174 ASN A C 1
ATOM 1382 O O . ASN A 1 174 ? 23.906 4.961 2.572 1 98.19 174 ASN A O 1
ATOM 1386 N N . GLY A 1 175 ? 22.422 4.48 1.063 1 98.44 175 GLY A N 1
ATOM 1387 C CA . GLY A 1 175 ? 22.156 3.168 1.631 1 98.44 175 GLY A CA 1
ATOM 1388 C C . GLY A 1 175 ? 21.203 3.205 2.811 1 98.44 175 GLY A C 1
ATOM 1389 O O . GLY A 1 175 ? 20.859 2.164 3.379 1 98.44 175 GLY A O 1
ATOM 1390 N N . ASP A 1 176 ? 20.641 4.355 3.143 1 98.75 176 ASP A N 1
ATOM 1391 C CA . ASP A 1 176 ? 19.734 4.484 4.285 1 98.75 176 ASP A CA 1
ATOM 1392 C C . ASP A 1 176 ? 18.5 3.605 4.109 1 98.75 176 ASP A C 1
ATOM 1394 O O . ASP A 1 176 ? 17.938 3.533 3.02 1 98.75 176 ASP A O 1
ATOM 1398 N N . LEU A 1 177 ? 18.156 2.891 5.203 1 98.94 177 LEU A N 1
ATOM 1399 C CA . LEU A 1 177 ? 16.891 2.162 5.223 1 98.94 177 LEU A CA 1
ATOM 1400 C C . LEU A 1 177 ? 15.703 3.123 5.305 1 98.94 177 LEU A C 1
ATOM 1402 O O . LEU A 1 177 ? 15.625 3.938 6.227 1 98.94 177 LEU A O 1
ATOM 1406 N N . LEU A 1 178 ? 14.836 3.043 4.32 1 98.94 178 LEU A N 1
ATOM 1407 C CA . LEU A 1 178 ? 13.719 3.982 4.227 1 98.94 178 LEU A CA 1
ATOM 1408 C C . LEU A 1 178 ? 12.414 3.324 4.66 1 98.94 178 LEU A C 1
ATOM 1410 O O . LEU A 1 178 ? 11.602 3.941 5.352 1 98.94 178 LEU A O 1
ATOM 1414 N N . VAL A 1 179 ? 12.18 2.137 4.184 1 98.94 179 VAL A N 1
ATOM 1415 C CA . VAL A 1 179 ? 11 1.338 4.512 1 98.94 179 VAL A CA 1
ATOM 1416 C C . VAL A 1 179 ? 11.414 -0.108 4.773 1 98.94 179 VAL A C 1
ATOM 1418 O O . VAL A 1 179 ? 12.305 -0.639 4.105 1 98.94 179 VAL A O 1
ATOM 1421 N N . CYS A 1 180 ? 10.742 -0.727 5.691 1 98.88 180 CYS A N 1
ATOM 1422 C CA . CYS A 1 180 ? 11 -2.145 5.914 1 98.88 180 CYS A CA 1
ATOM 1423 C C . CYS A 1 180 ? 9.758 -2.844 6.461 1 98.88 180 CYS A C 1
ATOM 1425 O O . CYS A 1 180 ? 8.766 -2.189 6.793 1 98.88 180 CYS A O 1
ATOM 1427 N N . GLY A 1 181 ? 9.812 -4.164 6.48 1 98.81 181 GLY A N 1
ATOM 1428 C CA . GLY A 1 181 ? 8.727 -4.961 7.016 1 98.81 181 GLY A CA 1
ATOM 1429 C C . GLY A 1 181 ? 8.805 -6.426 6.625 1 98.81 181 GLY A C 1
ATOM 1430 O O . GLY A 1 181 ? 9.867 -6.906 6.219 1 98.81 181 GLY A O 1
ATOM 1431 N N . VAL A 1 182 ? 7.703 -7.09 6.91 1 98.81 182 VAL A N 1
ATOM 1432 C CA . VAL A 1 182 ? 7.574 -8.508 6.605 1 98.81 182 VAL A CA 1
ATOM 1433 C C . VAL A 1 182 ? 6.227 -8.781 5.949 1 98.81 182 VAL A C 1
ATOM 1435 O O . VAL A 1 182 ? 5.211 -8.195 6.34 1 98.81 182 VAL A O 1
ATOM 1438 N N . SER A 1 183 ? 6.305 -9.602 4.969 1 98.69 183 SER A N 1
ATOM 1439 C CA . SER A 1 183 ? 5.062 -10.016 4.32 1 98.69 183 SER A CA 1
ATOM 1440 C C . SER A 1 183 ? 4.895 -11.531 4.352 1 98.69 183 SER A C 1
ATOM 1442 O O . SER A 1 183 ? 5.871 -12.266 4.512 1 98.69 183 SER A O 1
ATOM 1444 N N . ARG A 1 184 ? 3.666 -11.906 4.281 1 98 184 ARG A N 1
ATOM 1445 C CA . ARG A 1 184 ? 3.307 -13.305 4.062 1 98 184 ARG A CA 1
ATOM 1446 C C . ARG A 1 184 ? 2.537 -13.469 2.756 1 98 184 ARG A C 1
ATOM 1448 O O . ARG A 1 184 ? 1.645 -12.68 2.449 1 98 184 ARG A O 1
ATOM 1455 N N . LEU A 1 185 ? 2.914 -14.484 2.07 1 96.81 185 LEU A N 1
ATOM 1456 C CA . LEU A 1 185 ? 2.303 -14.742 0.772 1 96.81 185 LEU A CA 1
ATOM 1457 C C . LEU A 1 185 ? 1.873 -16.203 0.657 1 96.81 185 LEU A C 1
ATOM 1459 O O . LEU A 1 185 ? 2.498 -17.094 1.247 1 96.81 185 LEU A O 1
ATOM 1463 N N . TYR A 1 186 ? 0.873 -16.312 -0.121 1 93.88 186 TYR A N 1
ATOM 1464 C CA . TYR A 1 186 ? 0.441 -17.641 -0.549 1 93.88 186 TYR A CA 1
ATOM 1465 C C . TYR A 1 186 ? 0.756 -17.875 -2.021 1 93.88 186 TYR A C 1
ATOM 1467 O O . TYR A 1 186 ? 0.601 -16.969 -2.844 1 93.88 186 TYR A O 1
ATOM 1475 N N . HIS A 1 187 ? 1.242 -19.062 -2.352 1 92.69 187 HIS A N 1
ATOM 1476 C CA . HIS A 1 187 ? 1.454 -19.453 -3.738 1 92.69 187 HIS A CA 1
ATOM 1477 C C . HIS A 1 187 ? 1.127 -20.938 -3.939 1 92.69 187 HIS A C 1
ATOM 1479 O O . HIS A 1 187 ? 1.584 -21.781 -3.172 1 92.69 187 HIS A O 1
ATOM 1485 N N . ALA A 1 188 ? 0.427 -21.109 -5.02 1 87.06 188 ALA A N 1
ATOM 1486 C CA . ALA A 1 188 ? 0.086 -22.5 -5.316 1 87.06 188 ALA A CA 1
ATOM 1487 C C . ALA A 1 188 ? 1.184 -23.172 -6.133 1 87.06 188 ALA A C 1
ATOM 1489 O O . ALA A 1 188 ? 1.808 -22.531 -6.988 1 87.06 188 ALA A O 1
ATOM 1490 N N . ASN A 1 189 ? 1.49 -24.344 -5.84 1 78.56 189 ASN A N 1
ATOM 1491 C CA . ASN A 1 189 ? 2.252 -25.266 -6.672 1 78.56 189 ASN A CA 1
ATOM 1492 C C . ASN A 1 189 ? 3.697 -24.812 -6.844 1 78.56 189 ASN A C 1
ATOM 1494 O O . ASN A 1 189 ? 4.242 -24.859 -7.945 1 78.56 189 ASN A O 1
ATOM 1498 N N . LEU A 1 190 ? 4.238 -24.219 -5.891 1 84.38 190 LEU A N 1
ATOM 1499 C CA . LEU A 1 190 ? 5.656 -23.875 -5.953 1 84.38 190 LEU A CA 1
ATOM 1500 C C . LEU A 1 190 ? 6.488 -24.812 -5.098 1 84.38 190 LEU A C 1
ATOM 1502 O O . LEU A 1 190 ? 6.172 -25.047 -3.93 1 84.38 190 LEU A O 1
ATOM 1506 N N . GLU A 1 191 ? 7.477 -25.391 -5.738 1 84.19 191 GLU A N 1
ATOM 1507 C CA . GLU A 1 191 ? 8.367 -26.297 -5.012 1 84.19 191 GLU A CA 1
ATOM 1508 C C . GLU A 1 191 ? 9.406 -25.516 -4.215 1 84.19 191 GLU A C 1
ATOM 1510 O O . GLU A 1 191 ? 10.07 -24.625 -4.75 1 84.19 191 GLU A O 1
ATOM 1515 N N . VAL A 1 192 ? 9.492 -25.891 -2.941 1 86 192 VAL A N 1
ATOM 1516 C CA . VAL A 1 192 ? 10.516 -25.266 -2.102 1 86 192 VAL A CA 1
ATOM 1517 C C . VAL A 1 192 ? 11.766 -26.141 -2.084 1 86 192 VAL A C 1
ATOM 1519 O O . VAL A 1 192 ? 11.719 -27.297 -1.649 1 86 192 VAL A O 1
ATOM 1522 N N . ILE A 1 193 ? 12.773 -25.562 -2.656 1 79.81 193 ILE A N 1
ATOM 1523 C CA . ILE A 1 193 ? 14.023 -26.297 -2.764 1 79.81 193 ILE A CA 1
ATOM 1524 C C . ILE A 1 193 ? 14.844 -26.109 -1.49 1 79.81 193 ILE A C 1
ATOM 1526 O O . ILE A 1 193 ? 15.109 -24.984 -1.074 1 79.81 193 ILE A O 1
ATOM 1530 N N . GLU A 1 194 ? 14.852 -27.047 -0.551 1 64.94 194 GLU A N 1
ATOM 1531 C CA . GLU A 1 194 ? 15.625 -27.031 0.687 1 64.94 194 GLU A CA 1
ATOM 1532 C C . GLU A 1 194 ? 17.125 -27.062 0.401 1 64.94 194 GLU A C 1
ATOM 1534 O O . GLU A 1 194 ? 17.562 -27.641 -0.597 1 64.94 194 GLU A O 1
ATOM 1539 N N . GLN A 1 195 ? 17.859 -26.094 1.037 1 53.53 195 GLN A N 1
ATOM 1540 C CA . GLN A 1 195 ? 19.297 -26.391 0.988 1 53.53 195 GLN A CA 1
ATOM 1541 C C . GLN A 1 195 ? 19.594 -27.766 1.577 1 53.53 195 GLN A C 1
ATOM 1543 O O . GLN A 1 195 ? 18.922 -28.203 2.506 1 53.53 195 GLN A O 1
ATOM 1548 N N . MET B 1 1 ? 5.328 29.578 -41.125 1 20.92 1 MET B N 1
ATOM 1549 C CA . MET B 1 1 ? 5.82 30.031 -39.812 1 20.92 1 MET B CA 1
ATOM 1550 C C . MET B 1 1 ? 4.906 29.547 -38.688 1 20.92 1 MET B C 1
ATOM 1552 O O . MET B 1 1 ? 3.771 30.016 -38.562 1 20.92 1 MET B O 1
ATOM 1556 N N . LEU B 1 2 ? 4.789 28.344 -38.469 1 20.06 2 LEU B N 1
ATOM 1557 C CA . LEU B 1 2 ? 3.793 27.5 -37.812 1 20.06 2 LEU B CA 1
ATOM 1558 C C . LEU B 1 2 ? 3.701 27.812 -36.312 1 20.06 2 LEU B C 1
ATOM 1560 O O . LEU B 1 2 ? 4.68 27.672 -35.594 1 20.06 2 LEU B O 1
ATOM 1564 N N . LYS B 1 3 ? 2.746 28.719 -35.906 1 22.12 3 LYS B N 1
ATOM 1565 C CA . LYS B 1 3 ? 2.461 29.344 -34.625 1 22.12 3 LYS B CA 1
ATOM 1566 C C . LYS B 1 3 ? 2.215 28.297 -33.531 1 22.12 3 LYS B C 1
ATOM 1568 O O . LYS B 1 3 ? 1.394 27.406 -33.719 1 22.12 3 LYS B O 1
ATOM 1573 N N . LEU B 1 4 ? 3.184 28.047 -32.688 1 21.66 4 LEU B N 1
ATOM 1574 C CA . LEU B 1 4 ? 3.365 27.125 -31.578 1 21.66 4 LEU B CA 1
ATOM 1575 C C . LEU B 1 4 ? 2.219 27.234 -30.578 1 21.66 4 LEU B C 1
ATOM 1577 O O . LEU B 1 4 ? 1.922 28.328 -30.094 1 21.66 4 LEU B O 1
ATOM 1581 N N . LEU B 1 5 ? 1.188 26.547 -30.75 1 24.7 5 LEU B N 1
ATOM 1582 C CA . LEU B 1 5 ? -0.054 26.438 -29.984 1 24.7 5 LEU B CA 1
ATOM 1583 C C . LEU B 1 5 ? 0.22 26.469 -28.484 1 24.7 5 LEU B C 1
ATOM 1585 O O . LEU B 1 5 ? 1.23 25.938 -28.031 1 24.7 5 LEU B O 1
ATOM 1589 N N . ASN B 1 6 ? -0.452 27.391 -27.688 1 22.59 6 ASN B N 1
ATOM 1590 C CA . ASN B 1 6 ? -0.537 28.047 -26.391 1 22.59 6 ASN B CA 1
ATOM 1591 C C . ASN B 1 6 ? -0.56 27.031 -25.25 1 22.59 6 ASN B C 1
ATOM 1593 O O . ASN B 1 6 ? -0.939 25.875 -25.453 1 22.59 6 ASN B O 1
ATOM 1597 N N . ARG B 1 7 ? -0.045 27.422 -24 1 26.05 7 ARG B N 1
ATOM 1598 C CA . ARG B 1 7 ? 0.483 26.969 -22.719 1 26.05 7 ARG B CA 1
ATOM 1599 C C . ARG B 1 7 ? -0.619 26.344 -21.875 1 26.05 7 ARG B C 1
ATOM 1601 O O . ARG B 1 7 ? -1.66 26.969 -21.656 1 26.05 7 ARG B O 1
ATOM 1608 N N . PRO B 1 8 ? -0.853 25.109 -21.75 1 28.44 8 PRO B N 1
ATOM 1609 C CA . PRO B 1 8 ? -1.872 24.422 -20.953 1 28.44 8 PRO B CA 1
ATOM 1610 C C . PRO B 1 8 ? -1.896 24.859 -19.5 1 28.44 8 PRO B C 1
ATOM 1612 O O . PRO B 1 8 ? -1.101 24.391 -18.688 1 28.44 8 PRO B O 1
ATOM 1615 N N . SER B 1 9 ? -1.918 26.266 -19.047 1 26.11 9 SER B N 1
ATOM 1616 C CA . SER B 1 9 ? -1.744 27.047 -17.828 1 26.11 9 SER B CA 1
ATOM 1617 C C . SER B 1 9 ? -2.826 26.719 -16.812 1 26.11 9 SER B C 1
ATOM 1619 O O . SER B 1 9 ? -2.773 27.203 -15.672 1 26.11 9 SER B O 1
ATOM 1621 N N . SER B 1 10 ? -3.961 26.188 -17.125 1 24.36 10 SER B N 1
ATOM 1622 C CA . SER B 1 10 ? -5.141 26.578 -16.344 1 24.36 10 SER B CA 1
ATOM 1623 C C . SER B 1 10 ? -5.113 25.938 -14.953 1 24.36 10 SER B C 1
ATOM 1625 O O . SER B 1 10 ? -5.832 26.375 -14.055 1 24.36 10 SER B O 1
ATOM 1627 N N . ILE B 1 11 ? -4.48 24.859 -14.789 1 27.83 11 ILE B N 1
ATOM 1628 C CA . ILE B 1 11 ? -4.824 24.203 -13.531 1 27.83 11 ILE B CA 1
ATOM 1629 C C . ILE B 1 11 ? -4.16 24.953 -12.375 1 27.83 11 ILE B C 1
ATOM 1631 O O . ILE B 1 11 ? -4.742 25.062 -11.289 1 27.83 11 ILE B O 1
ATOM 1635 N N . PHE B 1 12 ? -2.949 25.547 -12.531 1 27.61 12 PHE B N 1
ATOM 1636 C CA . PHE B 1 12 ? -2.16 26.125 -11.453 1 27.61 12 PHE B CA 1
ATOM 1637 C C . PHE B 1 12 ? -2.684 27.5 -11.078 1 27.61 12 PHE B C 1
ATOM 1639 O O . PHE B 1 12 ? -2.061 28.219 -10.289 1 27.61 12 PHE B O 1
ATOM 1646 N N . ARG B 1 13 ? -3.551 28.016 -11.883 1 26.78 13 ARG B N 1
ATOM 1647 C CA . ARG B 1 13 ? -3.824 29.438 -11.641 1 26.78 13 ARG B CA 1
ATOM 1648 C C . ARG B 1 13 ? -4.426 29.656 -10.258 1 26.78 13 ARG B C 1
ATOM 1650 O O . ARG B 1 13 ? -4.512 30.781 -9.781 1 26.78 13 ARG B O 1
ATOM 1657 N N . TYR B 1 14 ? -5.074 28.625 -9.797 1 26.69 14 TYR B N 1
ATOM 1658 C CA . TYR B 1 14 ? -5.926 29.094 -8.711 1 26.69 14 TYR B CA 1
ATOM 1659 C C . TYR B 1 14 ? -5.109 29.359 -7.453 1 26.69 14 TYR B C 1
ATOM 1661 O O . TYR B 1 14 ? -5.656 29.766 -6.43 1 26.69 14 TYR B O 1
ATOM 1669 N N . PHE B 1 15 ? -3.877 28.844 -7.336 1 29.17 15 PHE B N 1
ATOM 1670 C CA . PHE B 1 15 ? -3.215 29.125 -6.074 1 29.17 15 PHE B CA 1
ATOM 1671 C C . PHE B 1 15 ? -2.785 30.594 -6.012 1 29.17 15 PHE B C 1
ATOM 1673 O O . PHE B 1 15 ? -1.871 30.938 -5.262 1 29.17 15 PHE B O 1
ATOM 1680 N N . GLN B 1 16 ? -3.047 31.344 -7.02 1 24.92 16 GLN B N 1
ATOM 1681 C CA . GLN B 1 16 ? -2.373 32.656 -6.996 1 24.92 16 GLN B CA 1
ATOM 1682 C C . GLN B 1 16 ? -2.588 33.344 -5.664 1 24.92 16 GLN B C 1
ATOM 1684 O O . GLN B 1 16 ? -1.629 33.781 -5.031 1 24.92 16 GLN B O 1
ATOM 1689 N N . ASN B 1 17 ? -3.605 34.312 -5.578 1 26.56 17 ASN B N 1
ATOM 1690 C CA . ASN B 1 17 ? -3.572 35.625 -4.93 1 26.56 17 ASN B CA 1
ATOM 1691 C C . ASN B 1 17 ? -3.811 35.5 -3.428 1 26.56 17 ASN B C 1
ATOM 1693 O O . ASN B 1 17 ? -4.055 36.5 -2.756 1 26.56 17 ASN B O 1
ATOM 1697 N N . SER B 1 18 ? -4.5 34.406 -2.865 1 28.31 18 SER B N 1
ATOM 1698 C CA . SER B 1 18 ? -4.902 34.812 -1.521 1 28.31 18 SER B CA 1
ATOM 1699 C C . SER B 1 18 ? -3.695 34.969 -0.601 1 28.31 18 SER B C 1
ATOM 1701 O O . SER B 1 18 ? -2.793 34.125 -0.623 1 28.31 18 SER B O 1
ATOM 1703 N N . SER B 1 19 ? -3.277 36.125 -0.275 1 27.62 19 SER B N 1
ATOM 1704 C CA . SER B 1 19 ? -2.336 36.531 0.759 1 27.62 19 SER B CA 1
ATOM 1705 C C . SER B 1 19 ? -2.48 35.688 2.016 1 27.62 19 SER B C 1
ATOM 1707 O O . SER B 1 19 ? -3.555 35.625 2.617 1 27.62 19 SER B O 1
ATOM 1709 N N . MET B 1 20 ? -1.93 34.562 2.055 1 29.2 20 MET B N 1
ATOM 1710 C CA . MET B 1 20 ? -1.854 33.656 3.186 1 29.2 20 MET B CA 1
ATOM 1711 C C . MET B 1 20 ? -1.396 34.375 4.445 1 29.2 20 MET B C 1
ATOM 1713 O O . MET B 1 20 ? -0.277 34.156 4.918 1 29.2 20 MET B O 1
ATOM 1717 N N . THR B 1 21 ? -1.581 35.656 4.52 1 28.36 21 THR B N 1
ATOM 1718 C CA . THR B 1 21 ? -1.203 36.188 5.82 1 28.36 21 THR B CA 1
ATOM 1719 C C . THR B 1 21 ? -1.897 35.406 6.941 1 28.36 21 THR B C 1
ATOM 1721 O O . THR B 1 21 ? -1.288 35.125 7.973 1 28.36 21 THR B O 1
ATOM 1724 N N . GLY B 1 22 ? -3.34 35.625 7.02 1 27.95 22 GLY B N 1
ATOM 1725 C CA . GLY B 1 22 ? -4.078 35.344 8.242 1 27.95 22 GLY B CA 1
ATOM 1726 C C . GLY B 1 22 ? -4.242 33.875 8.531 1 27.95 22 GLY B C 1
ATOM 1727 O O . GLY B 1 22 ? -5.211 33.25 8.086 1 27.95 22 GLY B O 1
ATOM 1728 N N . TRP B 1 23 ? -3.275 33.031 8.469 1 32.47 23 TRP B N 1
ATOM 1729 C CA . TRP B 1 23 ? -3.389 31.625 8.82 1 32.47 23 TRP B CA 1
ATOM 1730 C C . TRP B 1 23 ? -4.215 31.453 10.094 1 32.47 23 TRP B C 1
ATOM 1732 O O . TRP B 1 23 ? -4.215 30.375 10.688 1 32.47 23 TRP B O 1
ATOM 1742 N N . HIS B 1 24 ? -4.645 32.5 10.742 1 28.02 24 HIS B N 1
ATOM 1743 C CA . HIS B 1 24 ? -5.316 32.312 12.016 1 28.02 24 HIS B CA 1
ATOM 1744 C C . HIS B 1 24 ? -6.68 31.641 11.828 1 28.02 24 HIS B C 1
ATOM 1746 O O . HIS B 1 24 ? -7.371 31.359 12.805 1 28.02 24 HIS B O 1
ATOM 1752 N N . SER B 1 25 ? -7.398 32.031 10.719 1 29.05 25 SER B N 1
ATOM 1753 C CA . SER B 1 25 ? -8.805 31.672 10.867 1 29.05 25 SER B CA 1
ATOM 1754 C C . SER B 1 25 ? -9.031 30.188 10.641 1 29.05 25 SER B C 1
ATOM 1756 O O . SER B 1 25 ? -8.406 29.578 9.773 1 29.05 25 SER B O 1
ATOM 1758 N N . GLN B 1 26 ? -9.641 29.328 11.594 1 30.3 26 GLN B N 1
ATOM 1759 C CA . GLN B 1 26 ? -9.977 27.969 11.977 1 30.3 26 GLN B CA 1
ATOM 1760 C C . GLN B 1 26 ? -10.836 27.281 10.906 1 30.3 26 GLN B C 1
ATOM 1762 O O . GLN B 1 26 ? -11.398 26.219 11.141 1 30.3 26 GLN B O 1
ATOM 1767 N N . GLN B 1 27 ? -11.258 28.016 9.812 1 28.56 27 GLN B N 1
ATOM 1768 C CA . GLN B 1 27 ? -12.289 27.312 9.047 1 28.56 27 GLN B CA 1
ATOM 1769 C C . GLN B 1 27 ? -11.688 26.219 8.164 1 28.56 27 GLN B C 1
ATOM 1771 O O . GLN B 1 27 ? -10.594 26.391 7.629 1 28.56 27 GLN B O 1
ATOM 1776 N N . PRO B 1 28 ? -12.234 24.984 8.195 1 32.62 28 PRO B N 1
ATOM 1777 C CA . PRO B 1 28 ? -11.852 23.859 7.328 1 32.62 28 PRO B CA 1
ATOM 1778 C C . PRO B 1 28 ? -11.859 24.234 5.848 1 32.62 28 PRO B C 1
ATOM 1780 O O . PRO B 1 28 ? -12.789 24.906 5.383 1 32.62 28 PRO B O 1
ATOM 1783 N N . PHE B 1 29 ? -10.805 24.609 5.211 1 33.62 29 PHE B N 1
ATOM 1784 C CA . PHE B 1 29 ? -10.805 24.875 3.779 1 33.62 29 PHE B CA 1
ATOM 1785 C C . PHE B 1 29 ? -10.984 23.594 2.986 1 33.62 29 PHE B C 1
ATOM 1787 O O . PHE B 1 29 ? -10.352 22.578 3.285 1 33.62 29 PHE B O 1
ATOM 1794 N N . SER B 1 30 ? -12.188 23.203 2.562 1 32.47 30 SER B N 1
ATOM 1795 C CA . SER B 1 30 ? -12.477 22.094 1.657 1 32.47 30 SER B CA 1
ATOM 1796 C C . SER B 1 30 ? -11.883 22.344 0.274 1 32.47 30 SER B C 1
ATOM 1798 O O . SER B 1 30 ? -12.039 23.438 -0.282 1 32.47 30 SER B O 1
ATOM 1800 N N . ILE B 1 31 ? -10.773 21.922 0.015 1 34.91 31 ILE B N 1
ATOM 1801 C CA . ILE B 1 31 ? -10.281 22 -1.357 1 34.91 31 ILE B CA 1
ATOM 1802 C C . ILE B 1 31 ? -11 20.969 -2.219 1 34.91 31 ILE B C 1
ATOM 1804 O O . ILE B 1 31 ? -10.938 19.766 -1.944 1 34.91 31 ILE B O 1
ATOM 1808 N N . SER B 1 32 ? -12.164 21.344 -2.699 1 32.16 32 SER B N 1
ATOM 1809 C CA . SER B 1 32 ? -12.828 20.5 -3.682 1 32.16 32 SER B CA 1
ATOM 1810 C C . SER B 1 32 ? -11.984 20.359 -4.945 1 32.16 32 SER B C 1
ATOM 1812 O O . SER B 1 32 ? -11.711 21.344 -5.633 1 32.16 32 SER B O 1
ATOM 1814 N N . LEU B 1 33 ? -11.156 19.5 -4.961 1 33.06 33 LEU B N 1
ATOM 1815 C CA . LEU B 1 33 ? -10.469 19.219 -6.219 1 33.06 33 LEU B CA 1
ATOM 1816 C C . LEU B 1 33 ? -11.43 18.625 -7.242 1 33.06 33 LEU B C 1
ATOM 1818 O O . LEU B 1 33 ? -12.086 17.625 -6.973 1 33.06 33 LEU B O 1
ATOM 1822 N N . TYR B 1 34 ? -12.172 19.531 -7.992 1 31.36 34 TYR B N 1
ATOM 1823 C CA . TYR B 1 34 ? -13.086 19.125 -9.055 1 31.36 34 TYR B CA 1
ATOM 1824 C C . TYR B 1 34 ? -12.336 18.453 -10.195 1 31.36 34 TYR B C 1
ATOM 1826 O O . TYR B 1 34 ? -11.453 19.062 -10.812 1 31.36 34 TYR B O 1
ATOM 1834 N N . HIS B 1 35 ? -12.047 17.172 -10.047 1 31.55 35 HIS B N 1
ATOM 1835 C CA . HIS B 1 35 ? -11.688 16.484 -11.289 1 31.55 35 HIS B CA 1
ATOM 1836 C C . HIS B 1 35 ? -12.883 16.406 -12.234 1 31.55 35 HIS B C 1
ATOM 1838 O O . HIS B 1 35 ? -13.984 16.047 -11.812 1 31.55 35 HIS B O 1
ATOM 1844 N N . ASN B 1 36 ? -12.953 17.125 -13.352 1 30.22 36 ASN B N 1
ATOM 1845 C CA . ASN B 1 36 ? -13.984 17.141 -14.375 1 30.22 36 ASN B CA 1
ATOM 1846 C C . ASN B 1 36 ? -14.352 15.719 -14.812 1 30.22 36 ASN B C 1
ATOM 1848 O O . ASN B 1 36 ? -15.102 15.531 -15.773 1 30.22 36 ASN B O 1
ATOM 1852 N N . ASN B 1 37 ? -13.625 14.648 -14.891 1 33.5 37 ASN B N 1
ATOM 1853 C CA . ASN B 1 37 ? -14.234 13.531 -15.609 1 33.5 37 ASN B CA 1
ATOM 1854 C C . ASN B 1 37 ? -15.547 13.102 -14.953 1 33.5 37 ASN B C 1
ATOM 1856 O O . ASN B 1 37 ? -15.766 13.352 -13.766 1 33.5 37 ASN B O 1
ATOM 1860 N N . HIS B 1 38 ? -16.641 12.609 -15.758 1 32.78 38 HIS B N 1
ATOM 1861 C CA . HIS B 1 38 ? -18 12.188 -15.453 1 32.78 38 HIS B CA 1
ATOM 1862 C C . HIS B 1 38 ? -18.062 11.438 -14.125 1 32.78 38 HIS B C 1
ATOM 1864 O O . HIS B 1 38 ? -19.156 11.102 -13.641 1 32.78 38 HIS B O 1
ATOM 1870 N N . SER B 1 39 ? -17.297 10.336 -13.945 1 36.06 39 SER B N 1
ATOM 1871 C CA . SER B 1 39 ? -17.734 9.398 -12.922 1 36.06 39 SER B CA 1
ATOM 1872 C C . SER B 1 39 ? -17.922 10.102 -11.578 1 36.06 39 SER B C 1
ATOM 1874 O O . SER B 1 39 ? -17.531 11.258 -11.414 1 36.06 39 SER B O 1
ATOM 1876 N N . SER B 1 40 ? -18.281 9.305 -10.445 1 36.88 40 SER B N 1
ATOM 1877 C CA . SER B 1 40 ? -18.625 9.672 -9.07 1 36.88 40 SER B CA 1
ATOM 1878 C C . SER B 1 40 ? -17.641 10.711 -8.523 1 36.88 40 SER B C 1
ATOM 1880 O O . SER B 1 40 ? -16.422 10.555 -8.656 1 36.88 40 SER B O 1
ATOM 1882 N N . GLU B 1 41 ? -17.875 11.977 -8.578 1 38.5 41 GLU B N 1
ATOM 1883 C CA . GLU B 1 41 ? -17.297 13.156 -7.926 1 38.5 41 GLU B CA 1
ATOM 1884 C C . GLU B 1 41 ? -16.641 12.789 -6.602 1 38.5 41 GLU B C 1
ATOM 1886 O O . GLU B 1 41 ? -17.328 12.633 -5.586 1 38.5 41 GLU B O 1
ATOM 1891 N N . SER B 1 42 ? -15.828 11.719 -6.535 1 43.44 42 SER B N 1
ATOM 1892 C CA . SER B 1 42 ? -15.188 11.602 -5.23 1 43.44 42 SER B CA 1
ATOM 1893 C C . SER B 1 42 ? -14.555 12.922 -4.801 1 43.44 42 SER B C 1
ATOM 1895 O O . SER B 1 42 ? -13.664 13.438 -5.473 1 43.44 42 SER B O 1
ATOM 1897 N N . ASN B 1 43 ? -15.273 13.898 -4.52 1 47.66 43 ASN B N 1
ATOM 1898 C CA . ASN B 1 43 ? -14.852 15.133 -3.859 1 47.66 43 ASN B CA 1
ATOM 1899 C C . ASN B 1 43 ? -13.82 14.852 -2.77 1 47.66 43 ASN B C 1
ATOM 1901 O O . ASN B 1 43 ? -14.133 14.219 -1.76 1 47.66 43 ASN B O 1
ATOM 1905 N N . SER B 1 44 ? -12.578 14.602 -3.244 1 62.97 44 SER B N 1
ATOM 1906 C CA . SER B 1 44 ? -11.555 14.406 -2.219 1 62.97 44 SER B CA 1
ATOM 1907 C C . SER B 1 44 ? -11.391 15.656 -1.36 1 62.97 44 SER B C 1
ATOM 1909 O O . SER B 1 44 ? -10.992 16.719 -1.858 1 62.97 44 SER B O 1
ATOM 1911 N N . THR B 1 45 ? -12.164 15.773 -0.356 1 81.75 45 THR B N 1
ATOM 1912 C CA . THR B 1 45 ? -12.031 16.859 0.603 1 81.75 45 THR B CA 1
ATOM 1913 C C . THR B 1 45 ? -10.852 16.625 1.538 1 81.75 45 THR B C 1
ATOM 1915 O O . THR B 1 45 ? -10.695 15.539 2.09 1 81.75 45 THR B O 1
ATOM 1918 N N . ILE B 1 46 ? -10.008 17.609 1.518 1 90.69 46 ILE B N 1
ATOM 1919 C CA . ILE B 1 46 ? -8.867 17.562 2.434 1 90.69 46 ILE B CA 1
ATOM 1920 C C . ILE B 1 46 ? -9.219 18.328 3.715 1 90.69 46 ILE B C 1
ATOM 1922 O O . ILE B 1 46 ? -9.586 19.5 3.668 1 90.69 46 ILE B O 1
ATOM 1926 N N . HIS B 1 47 ? -9.031 17.688 4.797 1 88.5 47 HIS B N 1
ATOM 1927 C CA . HIS B 1 47 ? -9.383 18.281 6.078 1 88.5 47 HIS B CA 1
ATOM 1928 C C . HIS B 1 47 ? -8.141 18.766 6.828 1 88.5 47 HIS B C 1
ATOM 1930 O O . HIS B 1 47 ? -7.246 17.969 7.117 1 88.5 47 HIS B O 1
ATOM 1936 N N . PHE B 1 48 ? -8.164 20.062 7.102 1 88.56 48 PHE B N 1
ATOM 1937 C CA . PHE B 1 48 ? -7.203 20.641 8.039 1 88.56 48 PHE B CA 1
ATOM 1938 C C . PHE B 1 48 ? -7.816 20.766 9.43 1 88.56 48 PHE B C 1
ATOM 1940 O O . PHE B 1 48 ? -8.617 21.672 9.68 1 88.56 48 PHE B O 1
ATOM 1947 N N . ARG B 1 49 ? -7.254 19.922 10.305 1 88.75 49 ARG B N 1
ATOM 1948 C CA . ARG B 1 49 ? -7.938 19.828 11.586 1 88.75 49 ARG B CA 1
ATOM 1949 C C . ARG B 1 49 ? -7.148 20.531 12.68 1 88.75 49 ARG B C 1
ATOM 1951 O O . ARG B 1 49 ? -5.918 20.547 12.664 1 88.75 49 ARG B O 1
ATOM 1958 N N . LYS B 1 50 ? -7.914 20.984 13.609 1 86.75 50 LYS B N 1
ATOM 1959 C CA . LYS B 1 50 ? -7.305 21.594 14.789 1 86.75 50 LYS B CA 1
ATOM 1960 C C . LYS B 1 50 ? -7.355 20.656 15.984 1 86.75 50 LYS B C 1
ATOM 1962 O O . LYS B 1 50 ? -6.527 20.75 16.891 1 86.75 50 LYS B O 1
ATOM 1967 N N . GLY B 1 51 ? -8.305 19.781 15.898 1 89.19 51 GLY B N 1
ATOM 1968 C CA . GLY B 1 51 ? -8.477 18.828 16.984 1 89.19 51 GLY B CA 1
ATOM 1969 C C . GLY B 1 51 ? -9.094 17.516 16.531 1 89.19 51 GLY B C 1
ATOM 1970 O O . GLY B 1 51 ? -9.625 17.438 15.422 1 89.19 51 GLY B O 1
ATOM 1971 N N . ILE B 1 52 ? -8.945 16.562 17.453 1 91.56 52 ILE B N 1
ATOM 1972 C CA . ILE B 1 52 ? -9.453 15.227 17.141 1 91.56 52 ILE B CA 1
ATOM 1973 C C . ILE B 1 52 ? -9.82 14.5 18.422 1 91.56 52 ILE B C 1
ATOM 1975 O O . ILE B 1 52 ? -9.219 14.734 19.469 1 91.56 52 ILE B O 1
ATOM 1979 N N . LYS B 1 53 ? -10.828 13.703 18.312 1 92.56 53 LYS B N 1
ATOM 1980 C CA . LYS B 1 53 ? -11.305 12.953 19.469 1 92.56 53 LYS B CA 1
ATOM 1981 C C . LYS B 1 53 ? -11.016 11.461 19.312 1 92.56 53 LYS B C 1
ATOM 1983 O O . LYS B 1 53 ? -11.211 10.891 18.234 1 92.56 53 LYS B O 1
ATOM 1988 N N . ILE B 1 54 ? -10.594 10.859 20.406 1 93.88 54 ILE B N 1
ATOM 1989 C CA . ILE B 1 54 ? -10.445 9.414 20.406 1 93.88 54 ILE B CA 1
ATOM 1990 C C . ILE B 1 54 ? -11.797 8.758 20.125 1 93.88 54 ILE B C 1
ATOM 1992 O O . ILE B 1 54 ? -12.82 9.172 20.672 1 93.88 54 ILE B O 1
ATOM 1996 N N . GLY B 1 55 ? -11.812 7.801 19.266 1 95.31 55 GLY B N 1
ATOM 1997 C CA . GLY B 1 55 ? -13.047 7.121 18.906 1 95.31 55 GLY B CA 1
ATOM 1998 C C . GLY B 1 55 ? -13.672 7.652 17.641 1 95.31 55 GLY B C 1
ATOM 1999 O O . GLY B 1 55 ? -14.578 7.031 17.078 1 95.31 55 GLY B O 1
ATOM 2000 N N . GLU B 1 56 ? -13.195 8.734 17.188 1 95.75 56 GLU B N 1
ATOM 2001 C CA . GLU B 1 56 ? -13.695 9.305 15.945 1 95.75 56 GLU B CA 1
ATOM 2002 C C . GLU B 1 56 ? -13.477 8.352 14.773 1 95.75 56 GLU B C 1
ATOM 2004 O O . GLU B 1 56 ? -12.461 7.652 14.719 1 95.75 56 GLU B O 1
ATOM 2009 N N . LYS B 1 57 ? -14.445 8.383 13.82 1 97.19 57 LYS B N 1
ATOM 2010 C CA . LYS B 1 57 ? -14.414 7.461 12.688 1 97.19 57 LYS B CA 1
ATOM 2011 C C . LYS B 1 57 ? -14.586 8.211 11.367 1 97.19 57 LYS B C 1
ATOM 2013 O O . LYS B 1 57 ? -15.195 9.289 11.328 1 97.19 57 LYS B O 1
ATOM 2018 N N . ALA B 1 58 ? -14.023 7.711 10.32 1 97.56 58 ALA B N 1
ATOM 2019 C CA . ALA B 1 58 ? -14.219 8.172 8.945 1 97.56 58 ALA B CA 1
ATOM 2020 C C . ALA B 1 58 ? -14.289 6.992 7.98 1 97.56 58 ALA B C 1
ATOM 2022 O O . ALA B 1 58 ? -13.688 5.945 8.227 1 97.56 58 ALA B O 1
ATOM 2023 N N . SER B 1 59 ? -15.055 7.172 6.895 1 98.25 59 SER B N 1
ATOM 2024 C CA . SER B 1 59 ? -15.188 6.098 5.914 1 98.25 59 SER B CA 1
ATOM 2025 C C . SER B 1 59 ? -15.414 6.656 4.512 1 98.25 59 SER B C 1
ATOM 2027 O O . SER B 1 59 ? -15.688 7.844 4.348 1 98.25 59 SER B O 1
ATOM 2029 N N . MET B 1 60 ? -15.195 5.812 3.547 1 97.81 60 MET B N 1
ATOM 2030 C CA . MET B 1 60 ? -15.484 6.125 2.15 1 97.81 60 MET B CA 1
ATOM 2031 C C . MET B 1 60 ? -15.781 4.855 1.357 1 97.81 60 MET B C 1
ATOM 2033 O O . MET B 1 60 ? -15.344 3.768 1.73 1 97.81 60 MET B O 1
ATOM 2037 N N . LYS B 1 61 ? -16.516 5.035 0.301 1 98.38 61 LYS B N 1
ATOM 2038 C CA . LYS B 1 61 ? -16.812 3.924 -0.597 1 98.38 61 LYS B CA 1
ATOM 2039 C C . LYS B 1 61 ? -16.062 4.078 -1.924 1 98.38 61 LYS B C 1
ATOM 2041 O O . LYS B 1 61 ? -15.758 5.195 -2.342 1 98.38 61 LYS B O 1
ATOM 2046 N N . ARG B 1 62 ? -15.797 2.93 -2.518 1 98.56 62 ARG B N 1
ATOM 2047 C CA . ARG B 1 62 ? -15.062 2.939 -3.777 1 98.56 62 ARG B CA 1
ATOM 2048 C C . ARG B 1 62 ? -15.32 1.665 -4.574 1 98.56 62 ARG B C 1
ATOM 2050 O O . ARG B 1 62 ? -15.453 0.582 -3.998 1 98.56 62 ARG B O 1
ATOM 2057 N N . ARG B 1 63 ? -15.438 1.824 -5.871 1 98.69 63 ARG B N 1
ATOM 2058 C CA . ARG B 1 63 ? -15.328 0.75 -6.852 1 98.69 63 ARG B CA 1
ATOM 2059 C C . ARG B 1 63 ? -14.102 0.937 -7.734 1 98.69 63 ARG B C 1
ATOM 2061 O O . ARG B 1 63 ? -13.953 1.969 -8.398 1 98.69 63 ARG B O 1
ATOM 2068 N N . PHE B 1 64 ? -13.219 -0.038 -7.723 1 98.75 64 PHE B N 1
ATOM 2069 C CA . PHE B 1 64 ? -12.078 0.031 -8.633 1 98.75 64 PHE B CA 1
ATOM 2070 C C . PHE B 1 64 ? -12.422 -0.62 -9.969 1 98.75 64 PHE B C 1
ATOM 2072 O O . PHE B 1 64 ? -12.82 -1.785 -10.016 1 98.75 64 PHE B O 1
ATOM 2079 N N . SER B 1 65 ? -12.164 0.107 -11.023 1 98.75 65 SER B N 1
ATOM 2080 C CA . SER B 1 65 ? -12.414 -0.4 -12.367 1 98.75 65 SER B CA 1
ATOM 2081 C C . SER B 1 65 ? -11.203 -1.142 -12.914 1 98.75 65 SER B C 1
ATOM 2083 O O . SER B 1 65 ? -10.125 -1.102 -12.312 1 98.75 65 SER B O 1
ATOM 2085 N N . ALA B 1 66 ? -11.453 -1.801 -14.086 1 98.62 66 ALA B N 1
ATOM 2086 C CA . ALA B 1 66 ? -10.336 -2.436 -14.781 1 98.62 66 ALA B CA 1
ATOM 2087 C C . ALA B 1 66 ? -9.266 -1.414 -15.148 1 98.62 66 ALA B C 1
ATOM 2089 O O . ALA B 1 66 ? -8.07 -1.723 -15.125 1 98.62 66 ALA B O 1
ATOM 2090 N N . GLN B 1 67 ? -9.719 -0.24 -15.484 1 98.56 67 GLN B N 1
ATOM 2091 C CA . GLN B 1 67 ? -8.766 0.814 -15.812 1 98.56 67 GLN B CA 1
ATOM 2092 C C . GLN B 1 67 ? -7.949 1.218 -14.586 1 98.56 67 GLN B C 1
ATOM 2094 O O . GLN B 1 67 ? -6.75 1.487 -14.695 1 98.56 67 GLN B O 1
ATOM 2099 N N . ASP B 1 68 ? -8.586 1.31 -13.438 1 98.69 68 ASP B N 1
ATOM 2100 C CA . ASP B 1 68 ? -7.852 1.598 -12.211 1 98.69 68 ASP B CA 1
ATOM 2101 C C . ASP B 1 68 ? -6.754 0.563 -11.969 1 98.69 68 ASP B C 1
ATOM 2103 O O . ASP B 1 68 ? -5.633 0.915 -11.602 1 98.69 68 ASP B O 1
ATOM 2107 N N . VAL B 1 69 ? -7.121 -0.702 -12.18 1 98.75 69 VAL B N 1
ATOM 2108 C CA . VAL B 1 69 ? -6.176 -1.8 -12.008 1 98.75 69 VAL B CA 1
ATOM 2109 C C . VAL B 1 69 ? -5.012 -1.636 -12.984 1 98.75 69 VAL B C 1
ATOM 2111 O O . VAL B 1 69 ? -3.848 -1.778 -12.602 1 98.75 69 VAL B O 1
ATOM 2114 N N . SER B 1 70 ? -5.336 -1.282 -14.172 1 98.56 70 SER B N 1
ATOM 2115 C CA . SER B 1 70 ? -4.312 -1.065 -15.188 1 98.56 70 SER B CA 1
ATOM 2116 C C . SER B 1 70 ? -3.408 0.107 -14.82 1 98.56 70 SER B C 1
ATOM 2118 O O . SER B 1 70 ? -2.186 0.014 -14.938 1 98.56 70 SER B O 1
ATOM 2120 N N . ASP B 1 71 ? -3.977 1.164 -14.391 1 98.38 71 ASP B N 1
ATOM 2121 C CA . ASP B 1 71 ? -3.207 2.35 -14.023 1 98.38 71 ASP B CA 1
ATOM 2122 C C . ASP B 1 71 ? -2.283 2.059 -12.844 1 98.38 71 ASP B C 1
ATOM 2124 O O . ASP B 1 71 ? -1.138 2.518 -12.82 1 98.38 71 ASP B O 1
ATOM 2128 N N . PHE B 1 72 ? -2.754 1.289 -11.938 1 98.75 72 PHE B N 1
ATOM 2129 C CA . PHE B 1 72 ? -1.925 0.947 -10.789 1 98.75 72 PHE B CA 1
ATOM 2130 C C . PHE B 1 72 ? -0.764 0.053 -11.203 1 98.75 72 PHE B C 1
ATOM 2132 O O . PHE B 1 72 ? 0.356 0.21 -10.711 1 98.75 72 PHE B O 1
ATOM 2139 N N . ALA B 1 73 ? -1.062 -0.854 -12.039 1 98.25 73 ALA B N 1
ATOM 2140 C CA . ALA B 1 73 ? -0.013 -1.75 -12.516 1 98.25 73 ALA B CA 1
ATOM 2141 C C . ALA B 1 73 ? 1.09 -0.972 -13.227 1 98.25 73 ALA B C 1
ATOM 2143 O O . ALA B 1 73 ? 2.273 -1.278 -13.07 1 98.25 73 ALA B O 1
ATOM 2144 N N . LYS B 1 74 ? 0.697 0.034 -13.938 1 96.81 74 LYS B N 1
ATOM 2145 C CA . LYS B 1 74 ? 1.68 0.868 -14.625 1 96.81 74 LYS B CA 1
ATOM 2146 C C . LYS B 1 74 ? 2.559 1.616 -13.625 1 96.81 74 LYS B C 1
ATOM 2148 O O . LYS B 1 74 ? 3.762 1.77 -13.844 1 96.81 74 LYS B O 1
ATOM 2153 N N . LEU B 1 75 ? 1.971 2.023 -12.617 1 97.56 75 LEU B N 1
ATOM 2154 C CA . LEU B 1 75 ? 2.676 2.789 -11.594 1 97.56 75 LEU B CA 1
ATOM 2155 C C . LEU B 1 75 ? 3.576 1.883 -10.758 1 97.56 75 LEU B C 1
ATOM 2157 O O . LEU B 1 75 ? 4.723 2.234 -10.469 1 97.56 75 LEU B O 1
ATOM 2161 N N . SER B 1 76 ? 3.098 0.719 -10.398 1 97.56 76 SER B N 1
ATOM 2162 C CA . SER B 1 76 ? 3.756 -0.161 -9.438 1 97.56 76 SER B CA 1
ATOM 2163 C C . SER B 1 76 ? 4.664 -1.163 -10.141 1 97.56 76 SER B C 1
ATOM 2165 O O . SER B 1 76 ? 5.586 -1.71 -9.531 1 97.56 76 SER B O 1
ATOM 2167 N N . GLY B 1 77 ? 4.285 -1.49 -11.359 1 96.5 77 GLY B N 1
ATOM 2168 C CA . GLY B 1 77 ? 4.949 -2.562 -12.086 1 96.5 77 GLY B CA 1
ATOM 2169 C C . GLY B 1 77 ? 4.348 -3.93 -11.812 1 96.5 77 GLY B C 1
ATOM 2170 O O . GLY B 1 77 ? 4.809 -4.934 -12.352 1 96.5 77 GLY B O 1
ATOM 2171 N N . ASP B 1 78 ? 3.367 -4.039 -11 1 97.12 78 ASP B N 1
ATOM 2172 C CA . ASP B 1 78 ? 2.783 -5.32 -10.617 1 97.12 78 ASP B CA 1
ATOM 2173 C C . ASP B 1 78 ? 1.773 -5.797 -11.664 1 97.12 78 ASP B C 1
ATOM 2175 O O . ASP B 1 78 ? 0.575 -5.535 -11.539 1 97.12 78 ASP B O 1
ATOM 2179 N N . PHE B 1 79 ? 2.262 -6.527 -12.547 1 97.5 79 PHE B N 1
ATOM 2180 C CA . PHE B 1 79 ? 1.434 -7.074 -13.617 1 97.5 79 PHE B CA 1
ATOM 2181 C C . PHE B 1 79 ? 1.135 -8.547 -13.375 1 97.5 79 PHE B C 1
ATOM 2183 O O . PHE B 1 79 ? 1.002 -9.328 -14.32 1 97.5 79 PHE B O 1
ATOM 2190 N N . ASN B 1 80 ? 1.112 -8.992 -12.164 1 97.44 80 ASN B N 1
ATOM 2191 C CA . ASN B 1 80 ? 0.667 -10.344 -11.812 1 97.44 80 ASN B CA 1
ATOM 2192 C C . ASN B 1 80 ? -0.612 -10.719 -12.562 1 97.44 80 ASN B C 1
ATOM 2194 O O . ASN B 1 80 ? -1.608 -9.992 -12.492 1 97.44 80 ASN B O 1
ATOM 2198 N N . PRO B 1 81 ? -0.647 -11.789 -13.227 1 97.12 81 PRO B N 1
ATOM 2199 C CA . PRO B 1 81 ? -1.8 -12.148 -14.062 1 97.12 81 PRO B CA 1
ATOM 2200 C C . PRO B 1 81 ? -3.084 -12.305 -13.25 1 97.12 81 PRO B C 1
ATOM 2202 O O . PRO B 1 81 ? -4.184 -12.25 -13.812 1 97.12 81 PRO B O 1
ATOM 2205 N N . LEU B 1 82 ? -3.01 -12.5 -11.961 1 97.25 82 LEU B N 1
ATOM 2206 C CA . LEU B 1 82 ? -4.188 -12.547 -11.102 1 97.25 82 LEU B CA 1
ATOM 2207 C C . LEU B 1 82 ? -5.062 -11.32 -11.312 1 97.25 82 LEU B C 1
ATOM 2209 O O . LEU B 1 82 ? -6.273 -11.367 -11.078 1 97.25 82 LEU B O 1
ATOM 2213 N N . HIS B 1 83 ? -4.449 -10.211 -11.719 1 98.31 83 HIS B N 1
ATOM 2214 C CA . HIS B 1 83 ? -5.145 -8.938 -11.82 1 98.31 83 HIS B CA 1
ATOM 2215 C C . HIS B 1 83 ? -5.652 -8.695 -13.234 1 98.31 83 HIS B C 1
ATOM 2217 O O . HIS B 1 83 ? -6.43 -7.766 -13.469 1 98.31 83 HIS B O 1
ATOM 2223 N N . PHE B 1 84 ? -5.32 -9.547 -14.172 1 97.75 84 PHE B N 1
ATOM 2224 C CA . PHE B 1 84 ? -5.57 -9.164 -15.555 1 97.75 84 PHE B CA 1
ATOM 2225 C C . PHE B 1 84 ? -6.191 -10.32 -16.328 1 97.75 84 PHE B C 1
ATOM 2227 O O . PHE B 1 84 ? -6.844 -10.109 -17.359 1 97.75 84 PHE B O 1
ATOM 2234 N N . ASP B 1 85 ? -5.906 -11.508 -15.898 1 97.31 85 ASP B N 1
ATOM 2235 C CA . ASP B 1 85 ? -6.309 -12.695 -16.641 1 97.31 85 ASP B CA 1
ATOM 2236 C C . ASP B 1 85 ? -7.344 -13.5 -15.859 1 97.31 85 ASP B C 1
ATOM 2238 O O . ASP B 1 85 ? -7.004 -14.195 -14.898 1 97.31 85 ASP B O 1
ATOM 2242 N N . SER B 1 86 ? -8.555 -13.516 -16.391 1 97.62 86 SER B N 1
ATOM 2243 C CA . SER B 1 86 ? -9.664 -14.156 -15.688 1 97.62 86 SER B CA 1
ATOM 2244 C C . SER B 1 86 ? -9.414 -15.656 -15.531 1 97.62 86 SER B C 1
ATOM 2246 O O . SER B 1 86 ? -9.641 -16.219 -14.461 1 97.62 86 SER B O 1
ATOM 2248 N N . ASP B 1 87 ? -9 -16.281 -16.578 1 96.19 87 ASP B N 1
ATOM 2249 C CA . ASP B 1 87 ? -8.742 -17.719 -16.531 1 96.19 87 ASP B CA 1
ATOM 2250 C C . ASP B 1 87 ? -7.637 -18.031 -15.531 1 96.19 87 ASP B C 1
ATOM 2252 O O . ASP B 1 87 ? -7.75 -18.984 -14.758 1 96.19 87 ASP B O 1
ATOM 2256 N N . PHE B 1 88 ? -6.617 -17.266 -15.531 1 94.44 88 PHE B N 1
ATOM 2257 C CA . PHE B 1 88 ? -5.516 -17.469 -14.594 1 94.44 88 PHE B CA 1
ATOM 2258 C C . PHE B 1 88 ? -5.992 -17.266 -13.156 1 94.44 88 PHE B C 1
ATOM 2260 O O . PHE B 1 88 ? -5.66 -18.062 -12.273 1 94.44 88 PHE B O 1
ATOM 2267 N N . ALA B 1 89 ? -6.719 -16.219 -12.906 1 96.44 89 ALA B N 1
ATOM 2268 C CA . ALA B 1 89 ? -7.223 -15.93 -11.562 1 96.44 89 ALA B CA 1
ATOM 2269 C C . ALA B 1 89 ? -8.086 -17.062 -11.039 1 96.44 89 ALA B C 1
ATOM 2271 O O . ALA B 1 89 ? -8.008 -17.422 -9.867 1 96.44 89 ALA B O 1
ATOM 2272 N N . LYS B 1 90 ? -8.859 -17.656 -11.891 1 94.56 90 LYS B N 1
ATOM 2273 C CA . LYS B 1 90 ? -9.742 -18.75 -11.508 1 94.56 90 LYS B CA 1
ATOM 2274 C C . LYS B 1 90 ? -8.945 -20.031 -11.25 1 94.56 90 LYS B C 1
ATOM 2276 O O . LYS B 1 90 ? -9.156 -20.703 -10.234 1 94.56 90 LYS B O 1
ATOM 2281 N N . GLN B 1 91 ? -8.055 -20.266 -12.047 1 89.38 91 GLN B N 1
ATOM 2282 C CA . GLN B 1 91 ? -7.375 -21.547 -12.008 1 89.38 91 GLN B CA 1
ATOM 2283 C C . GLN B 1 91 ? -6.273 -21.562 -10.945 1 89.38 91 GLN B C 1
ATOM 2285 O O . GLN B 1 91 ? -6.098 -22.547 -10.227 1 89.38 91 GLN B O 1
ATOM 2290 N N . HIS B 1 92 ? -5.598 -20.453 -10.797 1 85.12 92 HIS B N 1
ATOM 2291 C CA . HIS B 1 92 ? -4.422 -20.422 -9.93 1 85.12 92 HIS B CA 1
ATOM 2292 C C . HIS B 1 92 ? -4.727 -19.734 -8.609 1 85.12 92 HIS B C 1
ATOM 2294 O O . HIS B 1 92 ? -4.129 -20.047 -7.582 1 85.12 92 HIS B O 1
ATOM 2300 N N . GLY B 1 93 ? -5.602 -18.797 -8.672 1 86.31 93 GLY B N 1
ATOM 2301 C CA . GLY B 1 93 ? -5.969 -18.062 -7.465 1 86.31 93 GLY B CA 1
ATOM 2302 C C . GLY B 1 93 ? -7.16 -18.672 -6.746 1 86.31 93 GLY B C 1
ATOM 2303 O O . GLY B 1 93 ? -7.391 -18.375 -5.57 1 86.31 93 GLY B O 1
ATOM 2304 N N . LEU B 1 94 ? -7.895 -19.391 -7.543 1 88.5 94 LEU B N 1
ATOM 2305 C CA . LEU B 1 94 ? -9.164 -19.938 -7.07 1 88.5 94 LEU B CA 1
ATOM 2306 C C . LEU B 1 94 ? -10.148 -18.812 -6.746 1 88.5 94 LEU B C 1
ATOM 2308 O O . LEU B 1 94 ? -10.875 -18.891 -5.758 1 88.5 94 LEU B O 1
ATOM 2312 N N . PHE B 1 95 ? -10.039 -17.812 -7.496 1 95.12 95 PHE B N 1
ATOM 2313 C CA . PHE B 1 95 ? -10.953 -16.688 -7.387 1 95.12 95 PHE B CA 1
ATOM 2314 C C . PHE B 1 95 ? -12.062 -16.781 -8.43 1 95.12 95 PHE B C 1
ATOM 2316 O O . PHE B 1 95 ? -11.961 -17.547 -9.383 1 95.12 95 PHE B O 1
ATOM 2323 N N . LYS B 1 96 ? -13.055 -16.062 -8.227 1 97.06 96 LYS B N 1
ATOM 2324 C CA . LYS B 1 96 ? -14.164 -16.047 -9.18 1 97.06 96 LYS B CA 1
ATOM 2325 C C . LYS B 1 96 ? -13.773 -15.312 -10.453 1 97.06 96 LYS B C 1
ATOM 2327 O O . LYS B 1 96 ? -14.305 -15.594 -11.531 1 97.06 96 LYS B O 1
ATOM 2332 N N . ASP B 1 97 ? -12.953 -14.352 -10.375 1 97.94 97 ASP B N 1
ATOM 2333 C CA . ASP B 1 97 ? -12.461 -13.516 -11.469 1 97.94 97 ASP B CA 1
ATOM 2334 C C . ASP B 1 97 ? -11.211 -12.75 -11.047 1 97.94 97 ASP B C 1
ATOM 2336 O O . ASP B 1 97 ? -10.641 -13.008 -9.984 1 97.94 97 ASP B O 1
ATOM 2340 N N . ARG B 1 98 ? -10.734 -11.836 -11.938 1 98.44 98 ARG B N 1
ATOM 2341 C CA . ARG B 1 98 ? -9.602 -10.961 -11.641 1 98.44 98 ARG B CA 1
ATOM 2342 C C . ARG B 1 98 ? -9.859 -10.141 -10.375 1 98.44 98 ARG B C 1
ATOM 2344 O O . ARG B 1 98 ? -10.977 -9.656 -10.164 1 98.44 98 ARG B O 1
ATOM 2351 N N . ILE B 1 99 ? -8.797 -9.992 -9.641 1 98.69 99 ILE B N 1
ATOM 2352 C CA . ILE B 1 99 ? -8.938 -9.281 -8.375 1 98.69 99 ILE B CA 1
ATOM 2353 C C . ILE B 1 99 ? -8.156 -7.973 -8.43 1 98.69 99 ILE B C 1
ATOM 2355 O O . ILE B 1 99 ? -7.238 -7.824 -9.242 1 98.69 99 ILE B O 1
ATOM 2359 N N . VAL B 1 100 ? -8.523 -7.004 -7.621 1 98.88 100 VAL B N 1
ATOM 2360 C CA . VAL B 1 100 ? -7.82 -5.738 -7.449 1 98.88 100 VAL B CA 1
ATOM 2361 C C . VAL B 1 100 ? -6.566 -5.953 -6.605 1 98.88 100 VAL B C 1
ATOM 2363 O O . VAL B 1 100 ? -6.566 -6.762 -5.676 1 98.88 100 VAL B O 1
ATOM 2366 N N . HIS B 1 101 ? -5.504 -5.25 -6.953 1 98.88 101 HIS B N 1
ATOM 2367 C CA . HIS B 1 101 ? -4.305 -5.312 -6.129 1 98.88 101 HIS B CA 1
ATOM 2368 C C . HIS B 1 101 ? -4.609 -4.949 -4.68 1 98.88 101 HIS B C 1
ATOM 2370 O O . HIS B 1 101 ? -5.211 -3.906 -4.414 1 98.88 101 HIS B O 1
ATOM 2376 N N . GLY B 1 102 ? -4.086 -5.738 -3.75 1 98.81 102 GLY B N 1
ATOM 2377 C CA . GLY B 1 102 ? -4.293 -5.449 -2.338 1 98.81 102 GLY B CA 1
ATOM 2378 C C . GLY B 1 102 ? -3.734 -4.102 -1.917 1 98.81 102 GLY B C 1
ATOM 2379 O O . GLY B 1 102 ? -4.352 -3.389 -1.124 1 98.81 102 GLY B O 1
ATOM 2380 N N . VAL B 1 103 ? -2.607 -3.795 -2.381 1 98.75 103 VAL B N 1
ATOM 2381 C CA . VAL B 1 103 ? -1.967 -2.531 -2.033 1 98.75 103 VAL B CA 1
ATOM 2382 C C . VAL B 1 103 ? -2.807 -1.366 -2.555 1 98.75 103 VAL B C 1
ATOM 2384 O O . VAL B 1 103 ? -2.932 -0.336 -1.889 1 98.75 103 VAL B O 1
ATOM 2387 N N . LEU B 1 104 ? -3.375 -1.499 -3.73 1 98.81 104 LEU B N 1
ATOM 2388 C CA . LEU B 1 104 ? -4.281 -0.478 -4.242 1 98.81 104 LEU B CA 1
ATOM 2389 C C . LEU B 1 104 ? -5.504 -0.338 -3.34 1 98.81 104 LEU B C 1
ATOM 2391 O O . LEU B 1 104 ? -5.902 0.776 -2.994 1 98.81 104 LEU B O 1
ATOM 2395 N N . VAL B 1 105 ? -6.074 -1.407 -2.961 1 98.94 105 VAL B N 1
ATOM 2396 C CA . VAL B 1 105 ? -7.203 -1.386 -2.037 1 98.94 105 VAL B CA 1
ATOM 2397 C C . VAL B 1 105 ? -6.805 -0.664 -0.751 1 98.94 105 VAL B C 1
ATOM 2399 O O . VAL B 1 105 ? -7.539 0.202 -0.267 1 98.94 105 VAL B O 1
ATOM 2402 N N . SER B 1 106 ? -5.656 -0.966 -0.268 1 98.75 106 SER B N 1
ATOM 2403 C CA . SER B 1 106 ? -5.195 -0.411 1.001 1 98.75 106 SER B CA 1
ATOM 2404 C C . SER B 1 106 ? -4.938 1.088 0.888 1 98.75 106 SER B C 1
ATOM 2406 O O . SER B 1 106 ? -4.859 1.787 1.9 1 98.75 106 SER B O 1
ATOM 2408 N N . SER B 1 107 ? -4.77 1.577 -0.289 1 98.75 107 SER B N 1
ATOM 2409 C CA . SER B 1 107 ? -4.488 2.996 -0.484 1 98.75 107 SER B CA 1
ATOM 2410 C C . SER B 1 107 ? -5.66 3.859 -0.036 1 98.75 107 SER B C 1
ATOM 2412 O O . SER B 1 107 ? -5.488 5.043 0.26 1 98.75 107 SER B O 1
ATOM 2414 N N . LEU B 1 108 ? -6.84 3.324 0.03 1 98.56 108 LEU B N 1
ATOM 2415 C CA . LEU B 1 108 ? -8 4.051 0.538 1 98.56 108 LEU B CA 1
ATOM 2416 C C . LEU B 1 108 ? -7.824 4.387 2.014 1 98.56 108 LEU B C 1
ATOM 2418 O O . LEU B 1 108 ? -8.312 5.418 2.48 1 98.56 108 LEU B O 1
ATOM 2422 N N . LEU B 1 109 ? -7.109 3.535 2.709 1 98.69 109 LEU B N 1
ATOM 2423 C CA . LEU B 1 109 ? -6.871 3.746 4.133 1 98.69 109 LEU B CA 1
ATOM 2424 C C . LEU B 1 109 ? -5.902 4.902 4.355 1 98.69 109 LEU B C 1
ATOM 2426 O O . LEU B 1 109 ? -6.137 5.758 5.215 1 98.69 109 LEU B O 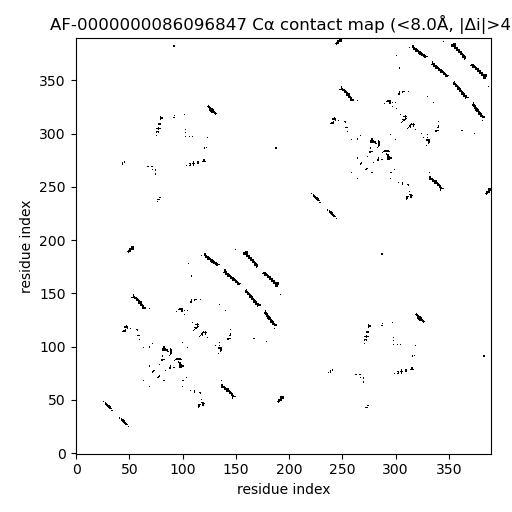1
ATOM 2430 N N . SER B 1 110 ? -4.855 4.895 3.562 1 97.62 110 SER B N 1
ATOM 2431 C CA . SER B 1 110 ? -3.918 6.012 3.66 1 97.62 110 SER B CA 1
ATOM 2432 C C . SER B 1 110 ? -4.559 7.312 3.188 1 97.62 110 SER B C 1
ATOM 2434 O O . SER B 1 110 ? -4.254 8.391 3.709 1 97.62 110 SER B O 1
ATOM 2436 N N . ASN B 1 111 ? -5.445 7.188 2.193 1 98 111 ASN B N 1
ATOM 2437 C CA . ASN B 1 111 ? -6.227 8.352 1.793 1 98 111 ASN B CA 1
ATOM 2438 C C . ASN B 1 111 ? -7.016 8.922 2.967 1 98 111 ASN B C 1
ATOM 2440 O O . ASN B 1 111 ? -6.883 10.102 3.293 1 98 111 ASN B O 1
ATOM 2444 N N . LEU B 1 112 ? -7.789 8.141 3.613 1 97.94 112 LEU B N 1
ATOM 2445 C CA . LEU B 1 112 ? -8.578 8.586 4.754 1 97.94 112 LEU B CA 1
ATOM 2446 C C . LEU B 1 112 ? -7.68 9.219 5.82 1 97.94 112 LEU B C 1
ATOM 2448 O O . LEU B 1 112 ? -7.977 10.297 6.324 1 97.94 112 LEU B O 1
ATOM 2452 N N . ALA B 1 113 ? -6.594 8.578 6.082 1 96.75 113 ALA B N 1
ATOM 2453 C CA . ALA B 1 113 ? -5.68 9.039 7.125 1 96.75 113 ALA B CA 1
ATOM 2454 C C . ALA B 1 113 ? -5.047 10.375 6.754 1 96.75 113 ALA B C 1
ATOM 2456 O O . ALA B 1 113 ? -4.922 11.266 7.598 1 96.75 113 ALA B O 1
ATOM 2457 N N . GLY B 1 114 ? -4.695 10.484 5.562 1 95.69 114 GLY B N 1
ATOM 2458 C CA . GLY B 1 114 ? -3.916 11.633 5.117 1 95.69 114 GLY B CA 1
ATOM 2459 C C . GLY B 1 114 ? -4.773 12.82 4.727 1 95.69 114 GLY B C 1
ATOM 2460 O O . GLY B 1 114 ? -4.27 13.93 4.578 1 95.69 114 GLY B O 1
ATOM 2461 N N . THR B 1 115 ? -6.133 12.57 4.547 1 96.31 115 THR B N 1
ATOM 2462 C CA . THR B 1 115 ? -6.93 13.68 4.027 1 96.31 115 THR B CA 1
ATOM 2463 C C . THR B 1 115 ? -8.148 13.922 4.914 1 96.31 115 THR B C 1
ATOM 2465 O O . THR B 1 115 ? -8.711 15.023 4.906 1 96.31 115 THR B O 1
ATOM 2468 N N . VAL B 1 116 ? -8.555 12.969 5.688 1 95.25 116 VAL B N 1
ATOM 2469 C CA . VAL B 1 116 ? -9.805 13.102 6.426 1 95.25 116 VAL B CA 1
ATOM 2470 C C . VAL B 1 116 ? -9.531 13.039 7.926 1 95.25 116 VAL B C 1
ATOM 2472 O O . VAL B 1 116 ? -9.812 13.992 8.656 1 95.25 116 VAL B O 1
ATOM 2475 N N . MET B 1 117 ? -8.922 11.992 8.359 1 91.75 117 MET B N 1
ATOM 2476 C CA . MET B 1 117 ? -8.68 11.781 9.789 1 91.75 117 MET B CA 1
ATOM 2477 C C . MET B 1 117 ? -7.453 10.906 10.008 1 91.75 117 MET B C 1
ATOM 2479 O O . MET B 1 117 ? -7.438 9.734 9.617 1 91.75 117 MET B O 1
ATOM 2483 N N . PRO B 1 118 ? -6.422 11.516 10.609 1 93.88 118 PRO B N 1
ATOM 2484 C CA . PRO B 1 118 ? -6.336 12.82 11.266 1 93.88 118 PRO B CA 1
ATOM 2485 C C . PRO B 1 118 ? -6.305 13.977 10.266 1 93.88 118 PRO B C 1
ATOM 2487 O O . PRO B 1 118 ? -6.531 15.133 10.641 1 93.88 118 PRO B O 1
ATOM 2490 N N . GLY B 1 119 ? -6.004 13.594 9.016 1 94.5 119 GLY B N 1
ATOM 2491 C CA . GLY B 1 119 ? -6.168 14.617 8 1 94.5 119 GLY B CA 1
ATOM 2492 C C . GLY B 1 119 ? -4.852 15.188 7.508 1 94.5 119 GLY B C 1
ATOM 2493 O O . GLY B 1 119 ? -3.799 14.57 7.68 1 94.5 119 GLY B O 1
ATOM 2494 N N . ALA B 1 120 ? -4.941 16.344 6.852 1 94.62 120 ALA B N 1
ATOM 2495 C CA . ALA B 1 120 ? -3.801 16.984 6.191 1 94.62 120 ALA B CA 1
ATOM 2496 C C . ALA B 1 120 ? -2.623 17.125 7.148 1 94.62 120 ALA B C 1
ATOM 2498 O O . ALA B 1 120 ? -2.785 17.594 8.281 1 94.62 120 ALA B O 1
ATOM 2499 N N . GLY B 1 121 ? -1.446 16.703 6.637 1 95.12 121 GLY B N 1
ATOM 2500 C CA . GLY B 1 121 ? -0.244 16.797 7.449 1 95.12 121 GLY B CA 1
ATOM 2501 C C . GLY B 1 121 ? 0.098 15.5 8.164 1 95.12 121 GLY B C 1
ATOM 2502 O O . GLY B 1 121 ? 1.165 15.375 8.766 1 95.12 121 GLY B O 1
ATOM 2503 N N . SER B 1 122 ? -0.778 14.523 8.086 1 96.06 122 SER B N 1
ATOM 2504 C CA . SER B 1 122 ? -0.509 13.234 8.703 1 96.06 122 SER B CA 1
ATOM 2505 C C . SER B 1 122 ? 0.631 12.508 7.996 1 96.06 122 SER B C 1
ATOM 2507 O O . SER B 1 122 ? 0.652 12.422 6.766 1 96.06 122 SER B O 1
ATOM 2509 N N . ILE B 1 123 ? 1.49 11.992 8.805 1 96.5 123 ILE B N 1
ATOM 2510 C CA . ILE B 1 123 ? 2.633 11.234 8.305 1 96.5 123 ILE B CA 1
ATOM 2511 C C . ILE B 1 123 ? 2.5 9.766 8.711 1 96.5 123 ILE B C 1
ATOM 2513 O O . ILE B 1 123 ? 2.381 9.461 9.898 1 96.5 123 ILE B O 1
ATOM 2517 N N . TYR B 1 124 ? 2.514 8.945 7.723 1 97.12 124 TYR B N 1
ATOM 2518 C CA . TYR B 1 124 ? 2.412 7.504 7.949 1 97.12 124 TYR B CA 1
ATOM 2519 C C . TYR B 1 124 ? 3.705 6.953 8.539 1 97.12 124 TYR B C 1
ATOM 2521 O O . TYR B 1 124 ? 4.766 7.039 7.91 1 97.12 124 TYR B O 1
ATOM 2529 N N . MET B 1 125 ? 3.602 6.34 9.734 1 97.5 125 MET B N 1
ATOM 2530 C CA . MET B 1 125 ? 4.766 5.746 10.383 1 97.5 125 MET B CA 1
ATOM 2531 C C . MET B 1 125 ? 4.801 4.238 10.164 1 97.5 125 MET B C 1
ATOM 2533 O O . MET B 1 125 ? 5.871 3.656 9.977 1 97.5 125 MET B O 1
ATOM 2537 N N . SER B 1 126 ? 3.652 3.654 10.297 1 98.75 126 SER B N 1
ATOM 2538 C CA . SER B 1 126 ? 3.57 2.219 10.047 1 98.75 126 SER B CA 1
ATOM 2539 C C . SER B 1 126 ? 2.154 1.803 9.664 1 98.75 126 SER B C 1
ATOM 2541 O O . SER B 1 126 ? 1.194 2.531 9.93 1 98.75 126 SER B O 1
ATOM 2543 N N . GLN B 1 127 ? 2.08 0.64 9.031 1 98.81 127 GLN B N 1
ATOM 2544 C CA . GLN B 1 127 ? 0.815 0.017 8.656 1 98.81 127 GLN B CA 1
ATOM 2545 C C . GLN B 1 127 ? 0.933 -1.504 8.648 1 98.81 127 GLN B C 1
ATOM 2547 O O . GLN B 1 127 ? 1.812 -2.059 7.98 1 98.81 127 GLN B O 1
ATOM 2552 N N . GLU B 1 128 ? 0.096 -2.115 9.406 1 98.81 128 GLU B N 1
ATOM 2553 C CA . GLU B 1 128 ? -0.124 -3.555 9.312 1 98.81 128 GLU B CA 1
ATOM 2554 C C . GLU B 1 128 ? -1.389 -3.867 8.516 1 98.81 128 GLU B C 1
ATOM 2556 O O . GLU B 1 128 ? -2.451 -3.307 8.781 1 98.81 128 GLU B O 1
ATOM 2561 N N . LEU B 1 129 ? -1.208 -4.785 7.598 1 98.88 129 LEU B N 1
ATOM 2562 C CA . LEU B 1 129 ? -2.35 -5.16 6.766 1 98.88 129 LEU B CA 1
ATOM 2563 C C . LEU B 1 129 ? -2.504 -6.68 6.711 1 98.88 129 LEU B C 1
ATOM 2565 O O . LEU B 1 129 ? -1.526 -7.398 6.5 1 98.88 129 LEU B O 1
ATOM 2569 N N . LYS B 1 130 ? -3.674 -7.098 6.898 1 98.88 130 LYS B N 1
ATOM 2570 C CA . LYS B 1 130 ? -4.098 -8.461 6.594 1 98.88 130 LYS B CA 1
ATOM 2571 C C . LYS B 1 130 ? -5.121 -8.477 5.457 1 98.88 130 LYS B C 1
ATOM 2573 O O . LYS B 1 130 ? -6.168 -7.832 5.551 1 98.88 130 LYS B O 1
ATOM 2578 N N . PHE B 1 131 ? -4.762 -9.156 4.434 1 98.69 131 PHE B N 1
ATOM 2579 C CA . PHE B 1 131 ? -5.664 -9.344 3.303 1 98.69 131 PHE B CA 1
ATOM 2580 C C . PHE B 1 131 ? -6.449 -10.641 3.438 1 98.69 131 PHE B C 1
ATOM 2582 O O . PHE B 1 131 ? -5.953 -11.711 3.078 1 98.69 131 PHE B O 1
ATOM 2589 N N . LEU B 1 132 ? -7.691 -10.516 3.779 1 98.69 132 LEU B N 1
ATOM 2590 C CA . LEU B 1 132 ? -8.445 -11.664 4.258 1 98.69 132 LEU B CA 1
ATOM 2591 C C . LEU B 1 132 ? -9.242 -12.305 3.123 1 98.69 132 LEU B C 1
ATOM 2593 O O . LEU B 1 132 ? -9.422 -13.523 3.092 1 98.69 132 LEU B O 1
ATOM 2597 N N . ARG B 1 133 ? -9.789 -11.492 2.279 1 98.5 133 ARG B N 1
ATOM 2598 C CA . ARG B 1 133 ? -10.578 -11.922 1.125 1 98.5 133 ARG B CA 1
ATOM 2599 C C . ARG B 1 133 ? -10.289 -11.039 -0.087 1 98.5 133 ARG B C 1
ATOM 2601 O O . ARG B 1 133 ? -9.867 -9.891 0.06 1 98.5 133 ARG B O 1
ATOM 2608 N N . PRO B 1 134 ? -10.555 -11.602 -1.258 1 98.5 134 PRO B N 1
ATOM 2609 C CA . PRO B 1 134 ? -10.281 -10.797 -2.453 1 98.5 134 PRO B CA 1
ATOM 2610 C C . PRO B 1 134 ? -11.273 -9.648 -2.633 1 98.5 134 PRO B C 1
ATOM 2612 O O . PRO B 1 134 ? -12.398 -9.719 -2.125 1 98.5 134 PRO B O 1
ATOM 2615 N N . VAL B 1 135 ? -10.812 -8.617 -3.256 1 98.88 135 VAL B N 1
ATOM 2616 C CA . VAL B 1 135 ? -11.664 -7.574 -3.816 1 98.88 135 VAL B CA 1
ATOM 2617 C C . VAL B 1 135 ? -11.727 -7.719 -5.336 1 98.88 135 VAL B C 1
ATOM 2619 O O . VAL B 1 135 ? -10.688 -7.711 -6.008 1 98.88 135 VAL B O 1
ATOM 2622 N N . TYR B 1 136 ? -12.883 -7.82 -5.875 1 98.88 136 TYR B N 1
ATOM 2623 C CA . TYR B 1 136 ? -13.047 -8.008 -7.312 1 98.88 136 TYR B CA 1
ATOM 2624 C C . TYR B 1 136 ? -13.203 -6.668 -8.023 1 98.88 136 TYR B C 1
ATOM 2626 O O . TYR B 1 136 ? -13.656 -5.688 -7.422 1 98.88 136 TYR B O 1
ATOM 2634 N N . ILE B 1 137 ? -12.789 -6.688 -9.25 1 98.75 137 ILE B N 1
ATOM 2635 C CA . ILE B 1 137 ? -12.984 -5.508 -10.094 1 98.75 137 ILE B CA 1
ATOM 2636 C C . ILE B 1 137 ? -14.461 -5.117 -10.094 1 98.75 137 ILE B C 1
ATOM 2638 O O . ILE B 1 137 ? -15.336 -5.977 -10.219 1 98.75 137 ILE B O 1
ATOM 2642 N N . ASP B 1 138 ? -14.711 -3.852 -9.828 1 98.56 138 ASP B N 1
ATOM 2643 C CA . ASP B 1 138 ? -16.016 -3.193 -9.867 1 98.56 138 ASP B CA 1
ATOM 2644 C C . ASP B 1 138 ? -16.844 -3.564 -8.641 1 98.56 138 ASP B C 1
ATOM 2646 O O . ASP B 1 138 ? -18.016 -3.189 -8.547 1 98.56 138 ASP B O 1
ATOM 2650 N N . GLN B 1 139 ? -16.312 -4.309 -7.715 1 98.69 139 GLN B N 1
ATOM 2651 C CA . GLN B 1 139 ? -16.984 -4.555 -6.438 1 98.69 139 GLN B CA 1
ATOM 2652 C C . GLN B 1 139 ? -17 -3.297 -5.574 1 98.69 139 GLN B C 1
ATOM 2654 O O . GLN B 1 139 ? -15.969 -2.633 -5.422 1 98.69 139 GLN B O 1
ATOM 2659 N N . GLU B 1 140 ? -18.141 -2.979 -5.047 1 98.88 140 GLU B N 1
ATOM 2660 C CA . GLU B 1 140 ? -18.172 -1.828 -4.152 1 98.88 140 GLU B CA 1
ATOM 2661 C C . GLU B 1 140 ? -17.672 -2.197 -2.756 1 98.88 140 GLU B C 1
ATOM 2663 O O . GLU B 1 140 ? -18.172 -3.154 -2.15 1 98.88 140 GLU B O 1
ATOM 2668 N N . ILE B 1 141 ? -16.734 -1.396 -2.256 1 98.94 141 ILE B N 1
ATOM 2669 C CA . ILE B 1 141 ? -16.156 -1.632 -0.939 1 98.94 141 ILE B CA 1
ATOM 2670 C C . ILE B 1 141 ? -16.203 -0.345 -0.118 1 98.94 141 ILE B C 1
ATOM 2672 O O . ILE B 1 141 ? -16.359 0.746 -0.67 1 98.94 141 ILE B O 1
ATOM 2676 N N . GLU B 1 142 ? -16.125 -0.555 1.191 1 98.88 142 GLU B N 1
ATOM 2677 C CA . GLU B 1 142 ? -16.062 0.57 2.119 1 98.88 142 GLU B CA 1
ATOM 2678 C C . GLU B 1 142 ? -14.82 0.489 2.998 1 98.88 142 GLU B C 1
ATOM 2680 O O . GLU B 1 142 ? -14.633 -0.49 3.721 1 98.88 142 GLU B O 1
ATOM 2685 N N . ALA B 1 143 ? -14.008 1.512 2.893 1 98.88 143 ALA B N 1
ATOM 2686 C CA . ALA B 1 143 ? -12.867 1.675 3.787 1 98.88 143 ALA B CA 1
ATOM 2687 C C . ALA B 1 143 ? -13.234 2.525 5 1 98.88 143 ALA B C 1
ATOM 2689 O O . ALA B 1 143 ? -13.961 3.514 4.875 1 98.88 143 ALA B O 1
ATOM 2690 N N . SER B 1 144 ? -12.703 2.096 6.145 1 98.81 144 SER B N 1
ATOM 2691 C CA . SER B 1 144 ? -12.961 2.869 7.355 1 98.81 144 SER B CA 1
ATOM 2692 C C . SER B 1 144 ? -11.742 2.893 8.266 1 98.81 144 SER B C 1
ATOM 2694 O O . SER B 1 144 ? -10.953 1.946 8.281 1 98.81 144 SER B O 1
ATOM 2696 N N . VAL B 1 145 ? -11.688 4 9.023 1 98.56 145 VAL B N 1
ATOM 2697 C CA . VAL B 1 145 ? -10.648 4.156 10.031 1 98.56 145 VAL B CA 1
ATOM 2698 C C . VAL B 1 145 ? -11.266 4.656 11.336 1 98.56 145 VAL B C 1
ATOM 2700 O O . VAL B 1 145 ? -12.25 5.398 11.32 1 98.56 145 VAL B O 1
ATOM 2703 N N . VAL B 1 146 ? -10.656 4.211 12.438 1 98.31 146 VAL B N 1
ATOM 2704 C CA . VAL B 1 146 ? -11.078 4.633 13.773 1 98.31 146 VAL B CA 1
ATOM 2705 C C . VAL B 1 146 ? -9.859 5.016 14.609 1 98.31 146 VAL B C 1
ATOM 2707 O O . VAL B 1 146 ? -8.906 4.242 14.711 1 98.31 146 VAL B O 1
ATOM 2710 N N . LEU B 1 147 ? -9.898 6.195 15.148 1 97.19 147 LEU B N 1
ATOM 2711 C CA . LEU B 1 147 ? -8.828 6.613 16.047 1 97.19 147 LEU B CA 1
ATOM 2712 C C . LEU B 1 147 ? -8.938 5.895 17.391 1 97.19 147 LEU B C 1
ATOM 2714 O O . LEU B 1 147 ? -9.891 6.109 18.141 1 97.19 147 LEU B O 1
ATOM 2718 N N . LYS B 1 148 ? -7.887 5.18 17.75 1 97.38 148 LYS B N 1
ATOM 2719 C CA . LYS B 1 148 ? -7.969 4.344 18.938 1 97.38 148 LYS B CA 1
ATOM 2720 C C . LYS B 1 148 ? -7.152 4.938 20.094 1 97.38 148 LYS B C 1
ATOM 2722 O O . LYS B 1 148 ? -7.543 4.844 21.25 1 97.38 148 LYS B O 1
ATOM 2727 N N . GLU B 1 149 ? -6.008 5.441 19.781 1 95.31 149 GLU B N 1
ATOM 2728 C CA . GLU B 1 149 ? -5.098 6 20.781 1 95.31 149 GLU B CA 1
ATOM 2729 C C . GLU B 1 149 ? -4.391 7.242 20.25 1 95.31 149 GLU B C 1
ATOM 2731 O O . GLU B 1 149 ? -4.25 7.414 19.031 1 95.31 149 GLU B O 1
ATOM 2736 N N . ALA B 1 150 ? -4.051 8.07 21.156 1 93 150 ALA B N 1
ATOM 2737 C CA . ALA B 1 150 ? -3.221 9.242 20.875 1 93 150 ALA B CA 1
ATOM 2738 C C . ALA B 1 150 ? -2.189 9.461 21.969 1 93 150 ALA B C 1
ATOM 2740 O O . ALA B 1 150 ? -2.518 9.391 23.156 1 93 150 ALA B O 1
ATOM 2741 N N . GLN B 1 151 ? -1.023 9.586 21.516 1 87.94 151 GLN B N 1
ATOM 2742 C CA . GLN B 1 151 ? 0.053 9.906 22.453 1 87.94 151 GLN B CA 1
ATOM 2743 C C . GLN B 1 151 ? 0.732 11.219 22.078 1 87.94 151 GLN B C 1
ATOM 2745 O O . GLN B 1 151 ? 1.25 11.359 20.969 1 87.94 151 GLN B O 1
ATOM 2750 N N . SER B 1 152 ? 0.658 12.164 23.016 1 80.06 152 SER B N 1
ATOM 2751 C CA . SER B 1 152 ? 1.259 13.477 22.766 1 80.06 152 SER B CA 1
ATOM 2752 C C . SER B 1 152 ? 2.566 13.641 23.531 1 80.06 152 SER B C 1
ATOM 2754 O O . SER B 1 152 ? 2.707 13.133 24.641 1 80.06 152 SER B O 1
ATOM 2756 N N . THR B 1 153 ? 3.605 13.93 22.781 1 67.75 153 THR B N 1
ATOM 2757 C CA . THR B 1 153 ? 4.816 14.305 23.5 1 67.75 153 THR B CA 1
ATOM 2758 C C . THR B 1 153 ? 5.125 15.789 23.297 1 67.75 153 THR B C 1
ATOM 2760 O O . THR B 1 153 ? 4.816 16.359 22.25 1 67.75 153 THR B O 1
ATOM 2763 N N . ARG B 1 154 ? 5.105 16.516 24.281 1 63.59 154 ARG B N 1
ATOM 2764 C CA . ARG B 1 154 ? 5.484 17.922 24.234 1 63.59 154 ARG B CA 1
ATOM 2765 C C . ARG B 1 154 ? 7 18.078 24.359 1 63.59 154 ARG B C 1
ATOM 2767 O O . ARG B 1 154 ? 7.539 18.125 25.469 1 63.59 154 ARG B O 1
ATOM 2774 N N . LYS B 1 155 ? 7.762 17.375 23.594 1 53.19 155 LYS B N 1
ATOM 2775 C CA . LYS B 1 155 ? 9.172 17.734 23.766 1 53.19 155 LYS B CA 1
ATOM 2776 C C . LYS B 1 155 ? 9.531 18.938 22.891 1 53.19 155 LYS B C 1
ATOM 2778 O O . LYS B 1 155 ? 9.117 19.031 21.734 1 53.19 155 LYS B O 1
ATOM 2783 N N . SER B 1 156 ? 10.359 19.859 23.469 1 49.94 156 SER B N 1
ATOM 2784 C CA . SER B 1 156 ? 11.086 21.031 23.016 1 49.94 156 SER B CA 1
ATOM 2785 C C . SER B 1 156 ? 10.172 21.984 22.25 1 49.94 156 SER B C 1
ATOM 2787 O O . SER B 1 156 ? 10.633 22.734 21.375 1 49.94 156 SER B O 1
ATOM 2789 N N . GLY B 1 157 ? 8.82 22.031 22.469 1 54.19 157 GLY B N 1
ATOM 2790 C CA . GLY B 1 157 ? 7.965 23.062 21.891 1 54.19 157 GLY B CA 1
ATOM 2791 C C . GLY B 1 157 ? 7.07 22.516 20.781 1 54.19 157 GLY B C 1
ATOM 2792 O O . GLY B 1 157 ? 5.973 23.047 20.562 1 54.19 157 GLY B O 1
ATOM 2793 N N . ASP B 1 158 ? 7.613 21.625 19.953 1 58.75 158 ASP B N 1
ATOM 2794 C CA . ASP B 1 158 ? 6.762 21.156 18.875 1 58.75 158 ASP B CA 1
ATOM 2795 C C . ASP B 1 158 ? 5.91 19.969 19.328 1 58.75 158 ASP B C 1
ATOM 2797 O O . ASP B 1 158 ? 6.426 19 19.906 1 58.75 158 ASP B O 1
ATOM 2801 N N . LYS B 1 159 ? 4.641 20.266 19.469 1 70.62 159 LYS B N 1
ATOM 2802 C CA . LYS B 1 159 ? 3.738 19.188 19.875 1 70.62 159 LYS B CA 1
ATOM 2803 C C . LYS B 1 159 ? 3.623 18.125 18.797 1 70.62 159 LYS B C 1
ATOM 2805 O O . LYS B 1 159 ? 3.266 18.438 17.656 1 70.62 159 LYS B O 1
ATOM 2810 N N . LYS B 1 160 ? 4.199 17.016 19.109 1 77.94 160 LYS B N 1
ATOM 2811 C CA . LYS B 1 160 ? 4.078 15.82 18.281 1 77.94 160 LYS B CA 1
ATOM 2812 C C . LYS B 1 160 ? 3.057 14.844 18.859 1 77.94 160 LYS B C 1
ATOM 2814 O O . LYS B 1 160 ? 3.053 14.578 20.062 1 77.94 160 LYS B O 1
ATOM 2819 N N . VAL B 1 161 ? 2.111 14.5 17.969 1 90.25 161 VAL B N 1
ATOM 2820 C CA . VAL B 1 161 ? 1.131 13.508 18.406 1 90.25 161 VAL B CA 1
ATOM 2821 C C . VAL B 1 161 ? 1.249 12.25 17.547 1 90.25 161 VAL B C 1
ATOM 2823 O O . VAL B 1 161 ? 1.301 12.32 16.328 1 90.25 161 VAL B O 1
ATOM 2826 N N . ILE B 1 162 ? 1.292 11.133 18.25 1 94.44 162 ILE B N 1
ATOM 2827 C CA . ILE B 1 162 ? 1.243 9.844 17.562 1 94.44 162 ILE B CA 1
ATOM 2828 C C . ILE B 1 162 ? -0.139 9.219 17.75 1 94.44 162 ILE B C 1
ATOM 2830 O O . ILE B 1 162 ? -0.633 9.102 18.875 1 94.44 162 ILE B O 1
ATOM 2834 N N . PHE B 1 163 ? -0.642 8.812 16.625 1 95.94 163 PHE B N 1
ATOM 2835 C CA . PHE B 1 163 ? -1.968 8.203 16.625 1 95.94 163 PHE B CA 1
ATOM 2836 C C . PHE B 1 163 ? -1.884 6.719 16.297 1 95.94 163 PHE B C 1
ATOM 2838 O O . PHE B 1 163 ? -1.099 6.309 15.445 1 95.94 163 PHE B O 1
ATOM 2845 N N . VAL B 1 164 ? -2.779 5.938 17 1 97.81 164 VAL B N 1
ATOM 2846 C CA . VAL B 1 164 ? -3.055 4.559 16.609 1 97.81 164 VAL B CA 1
ATOM 2847 C C . VAL B 1 164 ? -4.441 4.469 15.984 1 97.81 164 VAL B C 1
ATOM 2849 O O . VAL B 1 164 ? -5.445 4.797 16.625 1 97.81 164 VAL B O 1
ATOM 2852 N N . ILE B 1 165 ? -4.434 3.947 14.797 1 98.38 165 ILE B N 1
ATOM 2853 C CA . ILE B 1 165 ? -5.66 3.941 14.008 1 98.38 165 ILE B CA 1
ATOM 2854 C C . ILE B 1 165 ? -5.988 2.516 13.57 1 98.38 165 ILE B C 1
ATOM 2856 O O . ILE B 1 165 ? -5.156 1.835 12.969 1 98.38 165 ILE B O 1
ATOM 2860 N N . GLU B 1 166 ? -7.207 2.107 13.891 1 98.81 166 GLU B N 1
ATOM 2861 C CA . GLU B 1 166 ? -7.703 0.857 13.328 1 98.81 166 GLU B CA 1
ATOM 2862 C C . GLU B 1 166 ? -8.219 1.062 11.906 1 98.81 166 GLU B C 1
ATOM 2864 O O . GLU B 1 166 ? -8.953 2.02 11.641 1 98.81 166 GLU B O 1
ATOM 2869 N N . THR B 1 167 ? -7.883 0.199 11.016 1 98.88 167 THR B N 1
ATOM 2870 C CA . THR B 1 167 ? -8.227 0.328 9.602 1 98.88 167 THR B CA 1
ATOM 2871 C C . THR B 1 167 ? -8.953 -0.918 9.102 1 98.88 167 THR B C 1
ATOM 2873 O O . THR B 1 167 ? -8.562 -2.041 9.43 1 98.88 167 THR B O 1
ATOM 2876 N N . GLU B 1 168 ? -10.047 -0.684 8.336 1 98.94 168 GLU B N 1
ATOM 2877 C CA . GLU B 1 168 ? -10.812 -1.802 7.789 1 98.94 168 GLU B CA 1
ATOM 2878 C C . GLU B 1 168 ? -11.328 -1.485 6.391 1 98.94 168 GLU B C 1
ATOM 2880 O O . GLU B 1 168 ? -11.625 -0.33 6.078 1 98.94 168 GLU B O 1
ATOM 2885 N N . VAL B 1 169 ? -11.406 -2.555 5.609 1 98.94 169 VAL B N 1
ATOM 2886 C CA . VAL B 1 169 ? -12.156 -2.525 4.355 1 98.94 169 VAL B CA 1
ATOM 2887 C C . VAL B 1 169 ? -13.195 -3.645 4.348 1 98.94 169 VAL B C 1
ATOM 2889 O O . VAL B 1 169 ? -12.875 -4.801 4.641 1 98.94 169 VAL B O 1
ATOM 2892 N N . ARG B 1 170 ? -14.391 -3.295 3.975 1 98.94 170 ARG B N 1
ATOM 2893 C CA . ARG B 1 170 ? -15.477 -4.27 3.967 1 98.94 170 ARG B CA 1
ATOM 2894 C C . ARG B 1 170 ? -16.219 -4.25 2.635 1 98.94 170 ARG B C 1
ATOM 2896 O O . ARG B 1 170 ? -16.25 -3.227 1.951 1 98.94 170 ARG B O 1
ATOM 2903 N N . SER B 1 171 ? -16.828 -5.402 2.35 1 98.88 171 SER B N 1
ATOM 2904 C CA . SER B 1 171 ? -17.75 -5.473 1.228 1 98.88 171 SER B CA 1
ATOM 2905 C C . SER B 1 171 ? -19.062 -4.758 1.547 1 98.88 171 SER B C 1
ATOM 2907 O O . SER B 1 171 ? -19.672 -4.996 2.596 1 98.88 171 SER B O 1
ATOM 2909 N N . VAL B 1 172 ? -19.438 -3.926 0.592 1 98.75 172 VAL B N 1
ATOM 2910 C CA . VAL B 1 172 ? -20.688 -3.213 0.81 1 98.75 172 VAL B CA 1
ATOM 2911 C C . VAL B 1 172 ? -21.859 -4.184 0.685 1 98.75 172 VAL B C 1
ATOM 2913 O O . VAL B 1 172 ? -22.859 -4.059 1.405 1 98.75 172 VAL B O 1
ATOM 2916 N N . GLU B 1 173 ? -21.75 -5.098 -0.132 1 98.25 173 GLU B N 1
ATOM 2917 C CA . GLU B 1 173 ? -22.828 -6.023 -0.453 1 98.25 173 GLU B CA 1
ATOM 2918 C C . GLU B 1 173 ? -23.203 -6.887 0.751 1 98.25 173 GLU B C 1
ATOM 2920 O O . GLU B 1 173 ? -24.375 -7.031 1.087 1 98.25 173 GLU B O 1
ATOM 2925 N N . ASN B 1 174 ? -22.266 -7.406 1.438 1 98.19 174 ASN B N 1
ATOM 2926 C CA . ASN B 1 174 ? -22.594 -8.398 2.455 1 98.19 174 ASN B CA 1
ATOM 2927 C C . ASN B 1 174 ? -21.922 -8.07 3.789 1 98.19 174 ASN B C 1
ATOM 2929 O O . ASN B 1 174 ? -22.094 -8.805 4.766 1 98.19 174 ASN B O 1
ATOM 2933 N N . GLY B 1 175 ? -21.078 -7.125 3.828 1 98.44 175 GLY B N 1
ATOM 2934 C CA . GLY B 1 175 ? -20.469 -6.699 5.074 1 98.44 175 GLY B CA 1
ATOM 2935 C C . GLY B 1 175 ? -19.219 -7.484 5.422 1 98.44 175 GLY B C 1
ATOM 2936 O O . GLY B 1 175 ? -18.578 -7.223 6.441 1 98.44 175 GLY B O 1
ATOM 2937 N N . ASP B 1 176 ? -18.75 -8.367 4.559 1 98.75 176 ASP B N 1
ATOM 2938 C CA . ASP B 1 176 ? -17.578 -9.195 4.828 1 98.75 176 ASP B CA 1
ATOM 2939 C C . ASP B 1 176 ? -16.344 -8.328 5.027 1 98.75 176 ASP B C 1
ATOM 2941 O O . ASP B 1 176 ? -16.125 -7.359 4.297 1 98.75 176 ASP B O 1
ATOM 2945 N N . LEU B 1 177 ? -15.578 -8.664 6.086 1 98.94 177 LEU B N 1
ATOM 2946 C CA . LEU B 1 177 ? -14.273 -8.039 6.273 1 98.94 177 LEU B CA 1
ATOM 2947 C C . LEU B 1 177 ? -13.281 -8.523 5.227 1 98.94 177 LEU B C 1
ATOM 2949 O O . LEU B 1 177 ? -13.047 -9.727 5.098 1 98.94 177 LEU B O 1
ATOM 2953 N N . LEU B 1 178 ? -12.742 -7.598 4.469 1 98.94 178 LEU B N 1
ATOM 2954 C CA . LEU B 1 178 ? -11.859 -7.945 3.357 1 98.94 178 LEU B CA 1
ATOM 2955 C C . LEU B 1 178 ? -10.406 -7.672 3.709 1 98.94 178 LEU B C 1
ATOM 2957 O O . LEU B 1 178 ? -9.516 -8.461 3.377 1 98.94 178 LEU B O 1
ATOM 2961 N N . VAL B 1 179 ? -10.148 -6.531 4.281 1 98.94 179 VAL B N 1
ATOM 2962 C CA . VAL B 1 179 ? -8.82 -6.105 4.719 1 98.94 179 VAL B CA 1
ATOM 2963 C C . VAL B 1 179 ? -8.914 -5.469 6.105 1 98.94 179 VAL B C 1
ATOM 2965 O O . VAL B 1 179 ? -9.875 -4.758 6.402 1 98.94 179 VAL B O 1
ATOM 2968 N N . CYS B 1 180 ? -7.918 -5.676 6.891 1 98.88 180 CYS B N 1
ATOM 2969 C CA . CYS B 1 180 ? -7.879 -4.996 8.18 1 98.88 180 CYS B CA 1
ATOM 2970 C C . CYS B 1 180 ? -6.445 -4.801 8.648 1 98.88 180 CYS B C 1
ATOM 2972 O O . CYS B 1 180 ? -5.508 -5.316 8.039 1 98.88 180 CYS B O 1
ATOM 2974 N N . GLY B 1 181 ? -6.281 -3.998 9.695 1 98.81 181 GLY B N 1
ATOM 2975 C CA . GLY B 1 181 ? -4.973 -3.748 10.281 1 98.81 181 GLY B CA 1
ATOM 2976 C C . GLY B 1 181 ? -4.953 -2.547 11.203 1 98.81 181 GLY B C 1
ATOM 2977 O O . GLY B 1 181 ? -6.004 -2.092 11.664 1 98.81 181 GLY B O 1
ATOM 2978 N N . VAL B 1 182 ? -3.734 -2.189 11.539 1 98.81 182 VAL B N 1
ATOM 2979 C CA . VAL B 1 182 ? -3.496 -1.048 12.414 1 98.81 182 VAL B CA 1
ATOM 2980 C C . VAL B 1 182 ? -2.385 -0.175 11.836 1 98.81 182 VAL B C 1
ATOM 2982 O O . VAL B 1 182 ? -1.396 -0.688 11.305 1 98.81 182 VAL B O 1
ATOM 2985 N N . SER B 1 183 ? -2.629 1.079 11.938 1 98.69 183 SER B N 1
ATOM 2986 C CA . SER B 1 183 ? -1.598 2.018 11.508 1 98.69 183 SER B CA 1
ATOM 2987 C C . SER B 1 183 ? -1.202 2.961 12.641 1 98.69 183 SER B C 1
ATOM 2989 O O . SER B 1 183 ? -1.958 3.145 13.594 1 98.69 183 SER B O 1
ATOM 2991 N N . ARG B 1 184 ? -0.02 3.445 12.5 1 98 184 ARG B N 1
ATOM 2992 C CA . ARG B 1 184 ? 0.461 4.539 13.344 1 98 184 ARG B CA 1
ATOM 2993 C C . ARG B 1 184 ? 0.812 5.762 12.5 1 98 184 ARG B C 1
ATOM 2995 O O . ARG B 1 184 ? 1.445 5.637 11.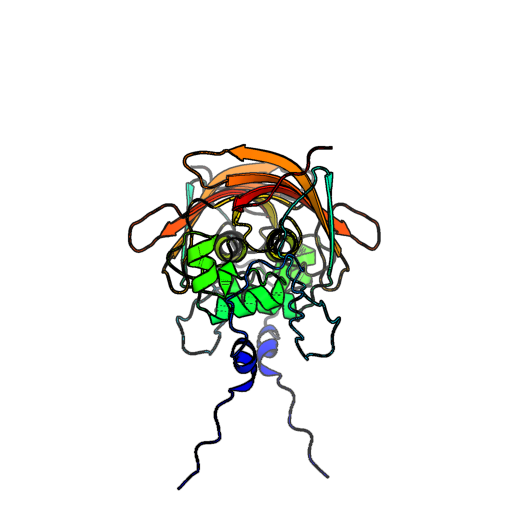453 1 98 184 ARG B O 1
ATOM 3002 N N . LEU B 1 185 ? 0.404 6.859 13.016 1 96.81 185 LEU B N 1
ATOM 3003 C CA . LEU B 1 185 ? 0.623 8.109 12.297 1 96.81 185 LEU B CA 1
ATOM 3004 C C . LEU B 1 185 ? 1.21 9.172 13.219 1 96.81 185 LEU B C 1
ATOM 3006 O O . LEU B 1 185 ? 0.926 9.18 14.422 1 96.81 185 LEU B O 1
ATOM 3010 N N . TYR B 1 186 ? 1.942 9.992 12.57 1 94 186 TYR B N 1
ATOM 3011 C CA . TYR B 1 186 ? 2.414 11.211 13.219 1 94 186 TYR B CA 1
ATOM 3012 C C . TYR B 1 186 ? 1.706 12.438 12.656 1 94 186 TYR B C 1
ATOM 3014 O O . TYR B 1 186 ? 1.476 12.523 11.445 1 94 186 TYR B O 1
ATOM 3022 N N . HIS B 1 187 ? 1.317 13.344 13.523 1 92.62 187 HIS B N 1
ATOM 3023 C CA . HIS B 1 187 ? 0.755 14.625 13.117 1 92.62 187 HIS B CA 1
ATOM 3024 C C . HIS B 1 187 ? 1.225 15.75 14.031 1 92.62 187 HIS B C 1
ATOM 3026 O O . HIS B 1 187 ? 1.156 15.633 15.258 1 92.62 187 HIS B O 1
ATOM 3032 N N . ALA B 1 188 ? 1.582 16.797 13.32 1 87.12 188 ALA B N 1
ATOM 3033 C CA . ALA B 1 188 ? 2.021 17.938 14.117 1 87.12 188 ALA B CA 1
ATOM 3034 C C . ALA B 1 188 ? 0.839 18.828 14.508 1 87.12 188 ALA B C 1
ATOM 3036 O O . ALA B 1 188 ? -0.101 19 13.727 1 87.12 188 ALA B O 1
ATOM 3037 N N . ASN B 1 189 ? 0.817 19.297 15.672 1 78.62 189 ASN B N 1
ATOM 3038 C CA . ASN B 1 189 ? -0.016 20.406 16.141 1 78.62 189 ASN B CA 1
ATOM 3039 C C . ASN B 1 189 ? -1.496 20.031 16.125 1 78.62 189 ASN B C 1
ATOM 3041 O O . ASN B 1 189 ? -2.338 20.828 15.711 1 78.62 189 ASN B O 1
ATOM 3045 N N . LEU B 1 190 ? -1.811 18.844 16.391 1 84.44 190 LEU B N 1
ATOM 3046 C CA . LEU B 1 190 ? -3.213 18.453 16.516 1 84.44 190 LEU B CA 1
ATOM 3047 C C . LEU B 1 190 ? -3.596 18.266 17.984 1 84.44 190 LEU B C 1
ATOM 3049 O O . LEU B 1 190 ? -2.904 17.562 18.719 1 84.44 190 LEU B O 1
ATOM 3053 N N . GLU B 1 191 ? -4.641 18.969 18.359 1 84.25 191 GLU B N 1
ATOM 3054 C CA . GLU B 1 191 ? -5.117 18.844 19.734 1 84.25 191 GLU B CA 1
ATOM 3055 C C . GLU B 1 191 ? -5.977 17.594 19.906 1 84.25 191 GLU B C 1
ATOM 3057 O O . GLU B 1 191 ? -6.895 17.359 19.125 1 84.25 191 GLU B O 1
ATOM 3062 N N . VAL B 1 192 ? -5.617 16.844 20.922 1 85.94 192 VAL B N 1
ATOM 3063 C CA . VAL B 1 192 ? -6.422 15.656 21.234 1 85.94 192 VAL B CA 1
ATOM 3064 C C . VAL B 1 192 ? -7.461 16 22.297 1 85.94 192 VAL B C 1
ATOM 3066 O O . VAL B 1 192 ? -7.113 16.406 23.406 1 85.94 192 VAL B O 1
ATOM 3069 N N . ILE B 1 193 ? -8.664 15.945 21.844 1 79.69 193 ILE B N 1
ATOM 3070 C CA . ILE B 1 193 ? -9.766 16.312 22.734 1 79.69 193 ILE B CA 1
ATOM 3071 C C . ILE B 1 193 ? -10.18 15.094 23.562 1 79.69 193 ILE B C 1
ATOM 3073 O O . ILE B 1 193 ? -10.477 14.031 23.016 1 79.69 193 ILE B O 1
ATOM 3077 N N . GLU B 1 194 ? -9.75 14.961 24.797 1 64.75 194 GLU B N 1
ATOM 3078 C CA . GLU B 1 194 ? -10.109 13.891 25.719 1 64.75 194 GLU B CA 1
ATOM 3079 C C . GLU B 1 194 ? -11.602 13.922 26.047 1 64.75 194 GLU B C 1
ATOM 3081 O O . GLU B 1 194 ? -12.219 14.984 26.062 1 64.75 194 GLU B O 1
ATOM 3086 N N . GLN B 1 195 ? -12.258 12.727 25.891 1 53.12 195 GLN B N 1
ATOM 3087 C CA . GLN B 1 195 ? -13.57 12.742 26.516 1 53.12 195 GLN B CA 1
ATOM 3088 C C . GLN B 1 195 ? -13.469 13.109 28 1 53.12 195 GLN B C 1
ATOM 3090 O O . GLN B 1 195 ? -12.492 12.766 28.656 1 53.12 195 GLN B O 1
#

Foldseek 3Di:
DDPDDDDPPPPPVVVPDDPPPCVPDQDFDFPQPPPPDPDDSPRLGFGDHQADEAFDKDKDKDAAALVNQVVVCVVPVPPPCLQPPQVCVCPPVVDNGRFHDPVSVCVVVVSCVCGPVVGPQKAWDDKDKDFDATHHHRFMKMKMKGWHDWDWDCPPNKIKIKTKMKIFMAGPVPGHTGMTIITIIIHTNYHYDYD/DDPDDDDPPPPPPPVPDDPPPCVPDQDFPFPQPPPPDPDDSPRLGFGDHQADEAFDKDKDKDAAALVNQVVVCVVPVPPPCLQPPQVCVCPPVVDNGRFHDPVSVCVVVVSCVCGPVVGPQKAWDDKDKDFDATHHHRFMKMKMKGWHDWDWDCPPNKIKIKTKMKIFMAGPVPGHTGMTIITIIIHTNYHYDYD

Radius of gyration: 22.38 Å; Cα contacts (8 Å, |Δi|>4): 832; chains: 2; bounding box: 46×69×70 Å

Organism: Naegleria lovaniensis (NCBI:txid51637)

Sequence (390 aa):
MLKLLNRPSSIFRYFQNSSMTGWHSQQPFSISLYHNNHSSESNSTIHFRKGIKIGEKASMKRRFSAQDVSDFAKLSGDFNPLHFDSDFAKQHGLFKDRIVHGVLVSSLLSNLAGTVMPGAGSIYMSQELKFLRPVYIDQEIEASVVLKEAQSTRKSGDKKVIFVIETEVRSVENGDLLVCGVSRLYHANLEVIEQMLKLLNRPSSIFRYFQNSSMTGWHSQQPFSISLYHNNHSSESNSTIHFRKGIKIGEKASMKRRFSAQDVSDFAKLSGDFNPLHFDSDFAKQHGLFKDRIVHGVLVSSLLSNLAGTVMPGAGSIYMSQELKFLRPVYIDQEIEASVVLKEAQSTRKSGDKKVIFVIETEVRSVENGDLLVCGVSRLYHANLEVIEQ

InterPro domains:
  IPR002539 MaoC-like dehydratase domain [PF01575] (60-160)
  IPR029069 HotDog domain superfamily [SSF54637] (52-187)
  IPR050965 UPF0336/Enoyl-CoA hydratase-related [PTHR43437] (35-171)

pLDDT: mean 79.37, std 28.0, range [20.06, 98.94]

Solvent-accessible surface area (backbone atoms only — not comparable to full-atom values): 21446 Å² total; per-residue (Å²): 135,82,80,80,81,83,78,92,58,72,80,69,54,74,72,60,76,76,75,78,69,74,78,73,69,84,68,62,58,67,50,68,56,77,67,80,68,86,64,86,74,68,61,45,52,40,28,58,54,63,60,46,48,73,65,43,71,51,72,51,73,50,59,50,42,70,64,53,48,51,54,47,22,70,73,37,50,40,69,28,44,41,54,74,31,46,68,52,7,32,72,61,63,68,36,96,41,30,32,49,57,66,67,62,61,51,30,43,52,54,13,40,30,18,12,56,56,75,1,47,54,42,38,73,38,31,39,37,40,39,46,72,45,87,46,46,58,59,42,52,29,35,35,36,40,31,35,69,44,76,48,75,44,77,57,95,79,56,43,40,30,38,34,34,31,42,37,38,29,26,34,63,85,78,58,48,72,23,33,36,40,43,31,33,33,37,32,61,64,54,42,75,46,74,131,134,83,79,77,81,84,78,94,58,72,81,71,56,76,75,61,76,78,74,78,72,74,76,73,71,85,70,63,58,67,48,68,54,77,69,79,67,85,62,85,75,68,61,46,50,39,30,60,52,64,60,46,46,73,64,42,70,51,70,50,74,52,59,48,42,70,63,51,50,50,54,48,23,69,73,37,51,40,69,28,45,41,53,73,30,46,68,52,7,32,72,60,64,67,34,95,41,31,32,50,57,64,68,62,60,50,29,45,53,54,14,39,29,19,13,56,54,77,1,46,55,43,38,71,39,32,40,38,40,37,45,72,46,87,48,46,59,59,42,53,30,34,35,36,41,32,35,69,44,75,46,75,44,76,58,96,78,57,44,40,29,40,34,34,31,41,38,39,29,26,34,64,86,77,59,48,72,25,33,36,39,44,33,32,33,37,31,62,66,54,42,73,48,74,131